Protein AF-A0A021VLU1-F1 (afdb_monomer_lite)

Sequence (575 aa):
RCAARLDDAGRTATRAAVASRVPQPWPDLIDALGPDLAPQGPETLPAPDAAAPVDLPDPGVVDLPGDADETCDLVAALLEELDDPVTVELALAGMVRWRDVRPVAAQAVAARAIARIDAWGAYPSSVGSAFLAVVLQWLDPRLLNHERFRPPPGGLLREGYASRVEEVPHGATTRAVTSGTAGGPSTVVGYHWQLVEPVPLPAVLQQERLREVQRLLGEPRGLLLATPSRADGTLDAATLERRLEDLPTPTVRSSRWIPRRGPRPAPPVPYDAALAVLRLPPADRPAAAERLGVDAPVGLDALRALSDPRSWRRVVGPTGGHGAFGFVPRPAAVWRGPEAAGRLDAPLLGWCDTGTVAPYWDRGALHSDLDRSTGPALSSAGLCLPHEPDLLAVHLQPMLSFWLEKPRASFGGVARTLGATTTPMAAPAAAALVWLAAFKDVTVRSATAETLAAAAQRGTLTGATLGGQLLDVLGPDAGPFAGDRPKLTRVASTLADTVRLGEAADRLVLDALVVLLPVLHELRGGAELLDVAVGCAERRRAAIALPPGLAALAATSSSTRTASAARRLRDAAVR

Radius of gyration: 27.5 Å; chains: 1; bounding box: 73×69×88 Å

Organism: NCBI:txid948458

Foldseek 3Di:
DVLVPDDPVRNVVVVVVCVVPDDPDDPVVVVVVDPPPDPPDPPDDPPPPQDDFDDDDFFDFDDADPALQSLLVLLQVCLVPVQQQLSLLSNLQRLLVHLVPAHPCLVVSLVSLVVSLVVLDQPLLFLSLLSSLLSNCSSPVVCCVPPSNPHDPQADKFKDKAQEPVPADPQWDKDFDWDDDVPGDTDRRTIITIDGDFALALRSLSSVVSVVSSVSSVDPHDGQLQNDRGSLLAHEPVSSVVVLVVQDQDDPPDPPDDDPDGRDRDQHDQSSLLLNLQRYDLVNNQVSCVVNVAPRPQLNVLVVQLLPLVQKDWDWDFAWADDPHDTDTFTATAIDGPAQPAGSVRNSSSLSHLPSQRNCLPGDSVCSNQPRHPSNSLLSSLSSRLANLLSSLSSCVSPLQVQQEPQDGNCLSVLVSLLNHLAADHQSNLLSLLSQLQHNHVSSLLSSLVSLLSCLSSVSYALCRNLVSCCCQQNPPVDTRSHDRRDLLSNLVSLLSSCVVDDSSLNSLLSSLLSVQQGLVVGDNSLSSLQSNLVSCLVVLNARDHHPVLVVLCPDPDPDSSSVSSVSNNCSNVD

Structure (mmCIF, N/CA/C/O backbone):
data_AF-A0A021VLU1-F1
#
_entry.id   AF-A0A021VLU1-F1
#
loop_
_atom_site.group_PDB
_atom_site.id
_atom_site.type_symbol
_atom_site.label_atom_id
_atom_site.label_alt_id
_atom_site.label_comp_id
_atom_site.label_asym_id
_atom_site.label_entity_id
_atom_site.label_seq_id
_atom_site.pdbx_PDB_ins_code
_atom_site.Cartn_x
_atom_site.Cartn_y
_atom_site.Cartn_z
_atom_site.occupancy
_atom_site.B_iso_or_equiv
_atom_site.auth_seq_id
_atom_site.auth_comp_id
_atom_site.auth_asym_id
_atom_site.auth_atom_id
_atom_site.pdbx_PDB_model_num
ATOM 1 N N . ARG A 1 1 ? 3.231 -2.181 48.691 1.00 43.50 1 ARG A N 1
ATOM 2 C CA . ARG A 1 1 ? 2.405 -1.737 49.846 1.00 43.50 1 ARG A CA 1
ATOM 3 C C . ARG A 1 1 ? 3.097 -0.674 50.717 1.00 43.50 1 ARG A C 1
ATOM 5 O O . ARG A 1 1 ? 2.433 0.295 51.040 1.00 43.50 1 ARG A O 1
ATOM 12 N N . CYS A 1 2 ? 4.406 -0.744 51.008 1.00 37.66 2 CYS A N 1
ATOM 13 C CA . CYS A 1 2 ? 5.108 0.339 51.736 1.00 37.66 2 CYS A CA 1
ATOM 14 C C . CYS A 1 2 ? 5.337 1.633 50.915 1.00 37.66 2 CYS A C 1
ATOM 16 O O . CYS A 1 2 ? 5.424 2.713 51.486 1.00 37.66 2 CYS A O 1
ATOM 18 N N . ALA A 1 3 ? 5.364 1.549 49.578 1.00 42.97 3 ALA A N 1
ATOM 19 C CA . ALA A 1 3 ? 5.632 2.687 48.687 1.00 42.97 3 ALA A CA 1
ATOM 20 C C . ALA A 1 3 ? 4.553 3.792 48.683 1.00 42.97 3 ALA A C 1
ATOM 22 O O . ALA A 1 3 ? 4.841 4.918 48.289 1.00 42.97 3 ALA A O 1
ATOM 23 N N . ALA A 1 4 ? 3.333 3.500 49.149 1.00 46.56 4 ALA A N 1
ATOM 24 C CA . ALA A 1 4 ? 2.232 4.469 49.178 1.00 46.56 4 ALA A CA 1
ATOM 25 C C . ALA A 1 4 ? 2.412 5.582 50.232 1.00 46.56 4 ALA A C 1
ATOM 27 O O . ALA A 1 4 ? 1.648 6.540 50.238 1.00 46.56 4 ALA A O 1
ATOM 28 N N . ARG A 1 5 ? 3.409 5.464 51.123 1.00 53.72 5 ARG A N 1
ATOM 29 C CA . ARG A 1 5 ? 3.717 6.446 52.180 1.00 53.72 5 ARG A CA 1
ATOM 30 C C . ARG A 1 5 ? 5.014 7.230 51.948 1.00 53.72 5 ARG A C 1
ATOM 32 O O . ARG A 1 5 ? 5.409 7.996 52.817 1.00 53.72 5 ARG A O 1
ATOM 39 N N . LEU A 1 6 ? 5.686 7.018 50.818 1.00 55.16 6 LEU A N 1
ATOM 40 C CA . LEU A 1 6 ? 6.928 7.714 50.479 1.00 55.16 6 LEU A CA 1
ATOM 41 C C . LEU A 1 6 ? 6.626 8.887 49.549 1.00 55.16 6 LEU A C 1
ATOM 43 O O . LEU A 1 6 ? 5.794 8.752 48.650 1.00 55.16 6 LEU A O 1
ATOM 47 N N . ASP A 1 7 ? 7.312 10.008 49.748 1.00 76.50 7 ASP A N 1
ATOM 48 C CA . ASP A 1 7 ? 7.341 11.118 48.796 1.00 76.50 7 ASP A CA 1
ATOM 49 C C . ASP A 1 7 ? 8.101 10.731 47.511 1.00 76.50 7 ASP A C 1
ATOM 51 O O . ASP A 1 7 ? 8.650 9.631 47.388 1.00 76.50 7 ASP A O 1
ATOM 55 N N . ASP A 1 8 ? 8.105 11.609 46.506 1.00 58.09 8 ASP A N 1
ATOM 56 C CA . ASP A 1 8 ? 8.727 11.301 45.210 1.00 58.09 8 ASP A CA 1
ATOM 57 C C . ASP A 1 8 ? 10.234 11.047 45.304 1.00 58.09 8 ASP A C 1
ATOM 59 O O . ASP A 1 8 ? 10.761 10.184 44.591 1.00 58.09 8 ASP A O 1
ATOM 63 N N . ALA A 1 9 ? 10.919 11.713 46.236 1.00 66.38 9 ALA A N 1
ATOM 64 C CA . ALA A 1 9 ? 12.330 11.474 46.510 1.00 66.38 9 ALA A CA 1
ATOM 65 C C . ALA A 1 9 ? 12.552 10.069 47.101 1.00 66.38 9 ALA A C 1
ATOM 67 O O . ALA A 1 9 ? 13.393 9.311 46.610 1.00 66.38 9 ALA A O 1
ATOM 68 N N . GLY A 1 10 ? 11.741 9.665 48.082 1.00 72.69 10 GLY A N 1
ATOM 69 C CA . GLY A 1 10 ? 11.783 8.341 48.699 1.00 72.69 10 GLY A CA 1
ATOM 70 C C . GLY A 1 10 ? 11.389 7.214 47.743 1.00 72.69 10 GLY A C 1
ATOM 71 O O . GLY A 1 10 ? 12.010 6.146 47.755 1.00 72.69 10 GLY A O 1
ATOM 72 N N . ARG A 1 11 ? 10.411 7.443 46.855 1.00 64.88 11 ARG A N 1
ATOM 73 C CA . ARG A 1 11 ? 10.041 6.494 45.788 1.00 64.88 11 ARG A CA 1
ATOM 74 C C . ARG A 1 11 ? 11.186 6.290 44.798 1.00 64.88 11 ARG A C 1
ATOM 76 O O . ARG A 1 11 ? 11.473 5.150 44.429 1.00 64.88 11 ARG A O 1
ATOM 83 N N . THR A 1 12 ? 11.863 7.369 44.415 1.00 61.41 12 THR A N 1
ATOM 84 C CA . THR A 1 12 ? 12.999 7.334 43.481 1.00 61.41 12 THR A CA 1
ATOM 85 C C . THR A 1 12 ? 14.206 6.625 44.096 1.00 61.41 12 THR A C 1
ATOM 87 O O . THR A 1 12 ? 14.758 5.712 43.479 1.00 61.41 12 THR A O 1
ATOM 90 N N . ALA A 1 13 ? 14.552 6.943 45.346 1.00 69.12 13 ALA A N 1
ATOM 91 C CA . ALA A 1 13 ? 15.634 6.280 46.076 1.00 69.12 13 ALA A CA 1
ATOM 92 C C . ALA A 1 13 ? 15.358 4.782 46.298 1.00 69.12 13 ALA A C 1
ATOM 94 O O . ALA A 1 13 ? 16.249 3.951 46.128 1.00 69.12 13 ALA A O 1
ATOM 95 N N . THR A 1 14 ? 14.108 4.414 46.599 1.00 64.38 14 THR A N 1
ATOM 96 C CA . THR A 1 14 ? 13.712 3.007 46.768 1.00 64.38 14 THR A CA 1
ATOM 97 C C . THR A 1 14 ? 13.792 2.238 45.447 1.00 64.38 14 THR A C 1
ATOM 99 O O . THR A 1 14 ? 14.294 1.118 45.431 1.00 64.38 14 THR A O 1
ATOM 102 N N . ARG A 1 15 ? 13.365 2.832 44.320 1.00 57.38 15 ARG A N 1
ATOM 103 C CA . ARG A 1 15 ? 13.507 2.214 42.986 1.00 57.38 15 ARG A CA 1
ATOM 104 C C . ARG A 1 15 ? 14.972 1.984 42.619 1.00 57.38 15 ARG A C 1
ATOM 106 O O . ARG A 1 15 ? 15.302 0.898 42.156 1.00 57.38 15 ARG A O 1
ATOM 113 N N . ALA A 1 16 ? 15.846 2.954 42.881 1.00 59.12 16 ALA A N 1
ATOM 114 C CA . ALA A 1 16 ? 17.283 2.818 42.641 1.00 59.12 16 ALA A CA 1
ATOM 115 C C . ALA A 1 16 ? 17.933 1.749 43.547 1.00 59.12 16 ALA A C 1
ATOM 117 O O . ALA A 1 16 ? 18.767 0.964 43.095 1.00 59.12 16 ALA A O 1
ATOM 118 N N . ALA A 1 17 ? 17.514 1.660 44.814 1.00 67.00 17 ALA A N 1
ATOM 119 C CA . ALA A 1 17 ? 17.999 0.649 45.755 1.00 67.00 17 ALA A CA 1
ATOM 120 C C . ALA A 1 17 ? 17.527 -0.776 45.409 1.00 67.00 17 ALA A C 1
ATOM 122 O O . ALA A 1 17 ? 18.262 -1.737 45.618 1.00 67.00 17 ALA A O 1
ATOM 123 N N . VAL A 1 18 ? 16.318 -0.923 44.859 1.00 57.75 18 VAL A N 1
ATOM 124 C CA . VAL A 1 18 ? 15.809 -2.212 44.364 1.00 57.75 18 VAL A CA 1
ATOM 125 C C . VAL A 1 18 ? 16.511 -2.597 43.061 1.00 57.75 18 VAL A C 1
ATOM 127 O O . VAL A 1 18 ? 17.014 -3.710 42.954 1.00 57.75 18 VAL A O 1
ATOM 130 N N . ALA A 1 19 ? 16.643 -1.670 42.110 1.00 54.66 19 ALA A N 1
ATOM 131 C CA . ALA A 1 19 ? 17.317 -1.920 40.833 1.00 54.66 19 ALA A CA 1
ATOM 132 C C . ALA A 1 19 ? 18.804 -2.290 40.990 1.00 54.66 19 ALA A C 1
ATOM 134 O O . ALA A 1 19 ? 19.336 -3.042 40.185 1.00 54.66 19 ALA A O 1
ATOM 135 N N . SER A 1 20 ? 19.471 -1.796 42.039 1.00 53.59 20 SER A N 1
ATOM 136 C CA . SER A 1 20 ? 20.881 -2.110 42.332 1.00 53.59 20 SER A CA 1
ATOM 137 C C . SER A 1 20 ? 21.093 -3.409 43.115 1.00 53.59 20 SER A C 1
ATOM 139 O O . SER A 1 20 ? 22.227 -3.873 43.219 1.00 53.59 20 SER A O 1
ATOM 141 N N . ARG A 1 21 ? 20.031 -4.003 43.675 1.00 55.03 21 ARG A N 1
ATOM 142 C CA . ARG A 1 21 ? 20.107 -5.242 44.472 1.00 55.03 21 ARG A CA 1
ATOM 143 C C . ARG A 1 21 ? 19.416 -6.437 43.828 1.00 55.03 21 ARG A C 1
ATOM 145 O O . ARG A 1 21 ? 19.577 -7.548 44.324 1.00 55.03 21 ARG A O 1
ATOM 152 N N . VAL A 1 22 ? 18.665 -6.224 42.751 1.00 44.88 22 VAL A N 1
ATOM 153 C CA . VAL A 1 22 ? 17.991 -7.289 42.006 1.00 44.88 22 VAL A CA 1
ATOM 154 C C . VAL A 1 22 ? 18.743 -7.524 40.691 1.00 44.88 22 VAL A C 1
ATOM 156 O O . VAL A 1 22 ? 18.733 -6.643 39.831 1.00 44.88 22 VAL A O 1
ATOM 159 N N . PRO A 1 23 ? 19.398 -8.682 40.505 1.00 42.19 23 PRO A N 1
ATOM 160 C CA . PRO A 1 23 ? 20.003 -9.044 39.227 1.00 42.19 23 PRO A CA 1
ATOM 161 C C . PRO A 1 23 ? 18.909 -9.289 38.173 1.00 42.19 23 PRO A C 1
ATOM 163 O O . PRO A 1 23 ? 17.934 -9.986 38.445 1.00 42.19 23 PRO A O 1
ATOM 166 N N . GLN A 1 24 ? 19.060 -8.735 36.970 1.00 49.81 24 GLN A N 1
ATOM 167 C CA . GLN A 1 24 ? 18.215 -9.068 35.814 1.00 49.81 24 GLN A CA 1
ATOM 168 C C . GLN A 1 24 ? 18.697 -10.360 35.122 1.00 49.81 24 GLN A C 1
ATOM 170 O O . GLN A 1 24 ? 19.911 -10.514 34.979 1.00 49.81 24 GLN A O 1
ATOM 175 N N . PRO A 1 25 ? 17.799 -11.199 34.558 1.00 55.22 25 PRO A N 1
ATOM 176 C CA . PRO A 1 25 ? 16.393 -11.432 34.903 1.00 55.22 25 PRO A CA 1
ATOM 177 C C . PRO A 1 25 ? 16.210 -12.764 35.664 1.00 55.22 25 PRO A C 1
ATOM 179 O O . PRO A 1 25 ? 17.086 -13.623 35.650 1.00 55.22 25 PRO A O 1
ATOM 182 N N . TRP A 1 26 ? 15.068 -12.921 36.343 1.00 62.47 26 TRP A N 1
ATOM 183 C CA . TRP A 1 26 ? 14.687 -14.108 37.126 1.00 62.47 26 TRP A CA 1
ATOM 184 C C . TRP A 1 26 ? 13.585 -14.911 36.411 1.00 62.47 26 TRP A C 1
ATOM 186 O O . TRP A 1 26 ? 12.412 -14.548 36.529 1.00 62.47 26 TRP A O 1
ATOM 196 N N . PRO A 1 27 ? 13.938 -15.996 35.701 1.00 53.22 27 PRO A N 1
ATOM 197 C CA . PRO A 1 27 ? 12.982 -16.922 35.087 1.00 53.22 27 PRO A CA 1
ATOM 198 C C . PRO A 1 27 ? 12.052 -17.567 36.125 1.00 53.22 27 PRO A C 1
ATOM 200 O O . PRO A 1 27 ? 10.848 -17.667 35.917 1.00 53.22 27 PRO A O 1
ATOM 203 N N . ASP A 1 28 ? 12.591 -17.877 37.302 1.00 47.50 28 ASP A N 1
ATOM 204 C CA . ASP A 1 28 ? 11.901 -18.667 38.325 1.00 47.50 28 ASP A CA 1
ATOM 205 C C . ASP A 1 28 ? 10.699 -17.942 38.957 1.00 47.50 28 ASP A C 1
ATOM 207 O O . ASP A 1 28 ? 9.771 -18.578 39.451 1.00 47.50 28 ASP A O 1
ATOM 211 N N . LEU A 1 29 ? 10.678 -16.601 38.935 1.00 43.66 29 LEU A N 1
ATOM 212 C CA . LEU A 1 29 ? 9.533 -15.822 39.422 1.00 43.66 29 LEU A CA 1
ATOM 213 C C . LEU A 1 29 ? 8.372 -15.833 38.413 1.00 43.66 29 LEU A C 1
ATOM 215 O O . LEU A 1 29 ? 7.214 -15.782 38.817 1.00 43.66 29 LEU A O 1
ATOM 219 N N . ILE A 1 30 ? 8.678 -15.906 37.115 1.00 47.91 30 ILE A N 1
ATOM 220 C CA . ILE A 1 30 ? 7.678 -16.037 36.047 1.00 47.91 30 ILE A CA 1
ATOM 221 C C . ILE A 1 30 ? 7.051 -17.437 36.110 1.00 47.91 30 ILE A C 1
ATOM 223 O O . ILE A 1 30 ? 5.830 -17.555 36.040 1.00 47.91 30 ILE A O 1
ATOM 227 N N . ASP A 1 31 ? 7.862 -18.466 36.367 1.00 51.19 31 ASP A N 1
ATOM 228 C CA . ASP A 1 31 ? 7.380 -19.839 36.554 1.00 51.19 31 ASP A CA 1
ATOM 229 C C . ASP A 1 31 ? 6.573 -20.013 37.855 1.00 51.19 31 ASP A C 1
ATOM 231 O O . ASP A 1 31 ? 5.573 -20.730 37.875 1.00 51.19 31 ASP A O 1
ATOM 235 N N . ALA A 1 32 ? 6.951 -19.326 38.941 1.00 42.78 32 ALA A N 1
ATOM 236 C CA . ALA A 1 32 ? 6.265 -19.430 40.232 1.00 42.78 32 ALA A CA 1
ATOM 237 C C . ALA A 1 32 ? 4.929 -18.666 40.308 1.00 42.78 32 ALA A C 1
ATOM 239 O O . ALA A 1 32 ? 4.084 -19.005 41.138 1.00 42.78 32 ALA A O 1
ATOM 240 N N . LEU A 1 33 ? 4.737 -17.623 39.493 1.00 43.84 33 LEU A N 1
ATOM 241 C CA . LEU A 1 33 ? 3.519 -16.802 39.514 1.00 43.84 33 LEU A CA 1
ATOM 242 C C . LEU A 1 33 ? 2.404 -17.329 38.600 1.00 43.84 33 LEU A C 1
ATOM 244 O O . LEU A 1 33 ? 1.260 -16.906 38.764 1.00 43.84 33 LEU A O 1
ATOM 248 N N . GLY A 1 34 ? 2.712 -18.276 37.708 1.00 42.12 34 GLY A N 1
ATOM 249 C CA . GLY A 1 34 ? 1.746 -18.906 36.809 1.00 42.12 34 GLY A CA 1
ATOM 250 C C . GLY A 1 34 ? 1.108 -17.939 35.791 1.00 42.12 34 GLY A C 1
ATOM 251 O O . GLY A 1 34 ? 1.222 -16.718 35.906 1.00 42.12 34 GLY A O 1
ATOM 252 N N . PRO A 1 35 ? 0.409 -18.461 34.769 1.00 42.91 35 PRO A N 1
ATOM 253 C CA . PRO A 1 35 ? -0.200 -17.652 33.704 1.00 42.91 35 PRO A CA 1
ATOM 254 C C . PRO A 1 35 ? -1.355 -16.738 34.170 1.00 42.91 35 PRO A C 1
ATOM 256 O O . PRO A 1 35 ? -1.805 -15.885 33.408 1.00 42.91 35 PRO A O 1
ATOM 259 N N . ASP A 1 36 ? -1.809 -16.863 35.420 1.00 36.88 36 ASP A N 1
ATOM 260 C CA . ASP A 1 36 ? -3.049 -16.254 35.922 1.00 36.88 36 ASP A CA 1
ATOM 261 C C . ASP A 1 36 ? -2.909 -14.805 36.435 1.00 36.88 36 ASP A C 1
ATOM 263 O O . ASP A 1 36 ? -3.894 -14.204 36.868 1.00 36.88 36 ASP A O 1
ATOM 267 N N . LEU A 1 37 ? -1.707 -14.214 36.386 1.00 36.38 37 LEU A N 1
ATOM 268 C CA . LEU A 1 37 ? -1.450 -12.827 36.817 1.00 36.38 37 LEU A CA 1
ATOM 269 C C . LEU A 1 37 ? -1.127 -11.848 35.680 1.00 36.38 37 LEU A C 1
ATOM 271 O O . LEU A 1 37 ? -0.752 -10.701 35.949 1.00 36.38 37 LEU A O 1
ATOM 275 N N . ALA A 1 38 ? -1.336 -12.235 34.417 1.00 37.50 38 ALA A N 1
ATOM 276 C CA . ALA A 1 38 ? -1.550 -11.224 33.385 1.00 37.50 38 ALA A CA 1
ATOM 277 C C . ALA A 1 38 ? -2.711 -10.318 33.847 1.00 37.50 38 ALA A C 1
ATOM 279 O O . ALA A 1 38 ? -3.690 -10.845 34.384 1.00 37.50 38 ALA A O 1
ATOM 280 N N . PRO A 1 39 ? -2.624 -8.977 33.714 1.00 31.61 39 PRO A N 1
ATOM 281 C CA . PRO A 1 39 ? -3.756 -8.115 34.027 1.00 31.61 39 PRO A CA 1
ATOM 282 C C . PRO A 1 39 ? -4.960 -8.678 33.286 1.00 31.61 39 PRO A C 1
ATOM 284 O O . PRO A 1 39 ? -4.921 -8.781 32.060 1.00 31.61 39 PRO A O 1
ATOM 287 N N . GLN A 1 40 ? -5.981 -9.114 34.028 1.00 31.86 40 GLN A N 1
ATOM 288 C CA . GLN A 1 40 ? -7.218 -9.544 33.405 1.00 31.86 40 GLN A CA 1
ATOM 289 C C . GLN A 1 40 ? -7.716 -8.334 32.626 1.00 31.86 40 GLN A C 1
ATOM 291 O O . GLN A 1 40 ? -8.096 -7.314 33.208 1.00 31.86 40 GLN A O 1
ATOM 296 N N . GLY A 1 41 ? -7.590 -8.416 31.300 1.00 35.44 41 GLY A N 1
ATOM 297 C CA . GLY A 1 41 ? -8.196 -7.454 30.402 1.00 35.44 41 GLY A CA 1
ATOM 298 C C . GLY A 1 41 ? -9.686 -7.354 30.728 1.00 35.44 41 GLY A C 1
ATOM 299 O O . GLY A 1 41 ? -10.228 -8.254 31.378 1.00 35.44 41 GLY A O 1
ATOM 300 N N . PRO A 1 42 ? -10.356 -6.264 30.320 1.00 32.41 42 PRO A N 1
ATOM 301 C CA . PRO A 1 42 ? -11.799 -6.158 30.491 1.00 32.41 42 PRO A CA 1
ATOM 302 C C . PRO A 1 42 ? -12.450 -7.468 30.042 1.00 32.41 42 PRO A C 1
ATOM 304 O O . PRO A 1 42 ? -12.105 -7.987 28.977 1.00 32.41 42 PRO A O 1
ATOM 307 N N . GLU A 1 43 ? -13.305 -8.008 30.914 1.00 28.88 43 GLU A N 1
ATOM 308 C CA . GLU A 1 43 ? -14.061 -9.243 30.720 1.00 28.88 43 GLU A CA 1
ATOM 309 C C . GLU A 1 43 ? -14.527 -9.297 29.265 1.00 28.88 43 GLU A C 1
ATOM 311 O O . GLU A 1 43 ? -15.269 -8.429 28.795 1.00 28.88 43 GLU A O 1
ATOM 316 N N . THR A 1 44 ? -13.940 -10.223 28.507 1.00 34.69 44 THR A N 1
ATOM 317 C CA . THR A 1 44 ? -14.093 -10.264 27.059 1.00 34.69 44 THR A CA 1
ATOM 318 C C . THR A 1 44 ? -15.536 -10.654 26.807 1.00 34.69 44 THR A C 1
ATOM 320 O O . THR A 1 44 ? -15.924 -11.794 27.063 1.00 34.69 44 THR A O 1
ATOM 323 N N . LEU A 1 45 ? -16.353 -9.699 26.353 1.00 34.94 45 LEU A N 1
ATOM 324 C CA . LEU A 1 45 ? -17.662 -10.021 25.797 1.00 34.94 45 LEU A CA 1
ATOM 325 C C . LEU A 1 45 ? -17.454 -11.167 24.795 1.00 34.94 45 LEU A C 1
ATOM 327 O O . LEU A 1 45 ? -16.478 -11.111 24.036 1.00 34.94 45 LEU A O 1
ATOM 331 N N . PRO A 1 46 ? -18.304 -12.212 24.807 1.00 33.81 46 PRO A N 1
ATOM 332 C CA . PRO A 1 46 ? -18.191 -13.299 23.845 1.00 33.81 46 PRO A CA 1
ATOM 333 C C . PRO A 1 46 ? -18.095 -12.676 22.459 1.00 33.81 46 PRO A C 1
ATOM 335 O O . PRO A 1 46 ? -18.943 -11.849 22.119 1.00 33.81 46 PRO A O 1
ATOM 338 N N . ALA A 1 47 ? -17.024 -13.006 21.725 1.00 38.34 47 ALA A N 1
ATOM 339 C CA . ALA A 1 47 ? -16.775 -12.472 20.395 1.00 38.34 47 ALA A CA 1
ATOM 340 C C . ALA A 1 47 ? -18.056 -12.686 19.583 1.00 38.34 47 ALA A C 1
ATOM 342 O O . ALA A 1 47 ? -18.424 -13.837 19.341 1.00 38.34 47 ALA A O 1
ATOM 343 N N . PRO A 1 48 ? -18.804 -11.620 19.261 1.00 41.56 48 PRO A N 1
ATOM 344 C CA . PRO A 1 48 ? -20.083 -11.806 18.615 1.00 41.56 48 PRO A CA 1
ATOM 345 C C . PRO A 1 48 ? -19.792 -12.365 17.225 1.00 41.56 48 PRO A C 1
ATOM 347 O O . PRO A 1 48 ? -18.843 -11.899 16.586 1.00 41.56 48 PRO A O 1
ATOM 350 N N . ASP A 1 49 ? -20.579 -13.352 16.781 1.00 40.88 49 ASP A N 1
ATOM 351 C CA . ASP A 1 49 ? -20.397 -14.036 15.497 1.00 40.88 49 ASP A CA 1
ATOM 352 C C . ASP A 1 49 ? -20.023 -13.016 14.421 1.00 40.88 49 ASP A C 1
ATOM 354 O O . ASP A 1 49 ? -20.732 -12.012 14.226 1.00 40.88 49 ASP A O 1
ATOM 358 N N . ALA A 1 50 ? -18.850 -13.208 13.809 1.00 48.78 50 ALA A N 1
ATOM 359 C CA . ALA A 1 50 ? -18.419 -12.385 12.693 1.00 48.78 50 ALA A CA 1
ATOM 360 C C . ALA A 1 50 ? -19.555 -12.421 11.672 1.00 48.78 50 ALA A C 1
ATOM 362 O O . ALA A 1 50 ? -20.005 -13.503 11.290 1.00 48.78 50 ALA A O 1
ATOM 363 N N . ALA A 1 51 ? -20.084 -11.251 11.304 1.00 50.94 51 ALA A N 1
ATOM 364 C CA . ALA A 1 51 ? -21.074 -11.193 10.241 1.00 50.94 51 ALA A CA 1
ATOM 365 C C . ALA A 1 51 ? -20.489 -11.941 9.038 1.00 50.94 51 ALA A C 1
ATOM 367 O O . ALA A 1 51 ? -19.314 -11.744 8.717 1.00 50.94 51 ALA A O 1
ATOM 368 N N . ALA A 1 52 ? -21.273 -12.842 8.440 1.00 53.78 52 ALA A N 1
ATOM 369 C CA . ALA A 1 52 ? -20.824 -13.569 7.262 1.00 53.78 52 ALA A CA 1
ATOM 370 C C . ALA A 1 52 ? -20.316 -12.546 6.227 1.00 53.78 52 ALA A C 1
ATOM 372 O O . ALA A 1 52 ? -20.993 -11.528 6.037 1.00 53.78 52 ALA A O 1
ATOM 373 N N . PRO A 1 53 ? -19.137 -12.767 5.614 1.00 59.56 53 PRO A N 1
ATOM 374 C CA . PRO A 1 53 ? -18.580 -11.841 4.640 1.00 59.56 53 PRO A CA 1
ATOM 375 C C . PRO A 1 53 ? -19.623 -11.517 3.575 1.00 59.56 53 PRO A C 1
ATOM 377 O O . PRO A 1 53 ? -20.289 -12.414 3.056 1.00 59.56 53 PRO A O 1
ATOM 380 N N . VAL A 1 54 ? -19.796 -10.234 3.281 1.00 63.53 54 VAL A N 1
ATOM 381 C CA . VAL A 1 54 ? -20.639 -9.814 2.164 1.00 63.53 54 VAL A CA 1
ATOM 382 C C . VAL A 1 54 ? -19.840 -1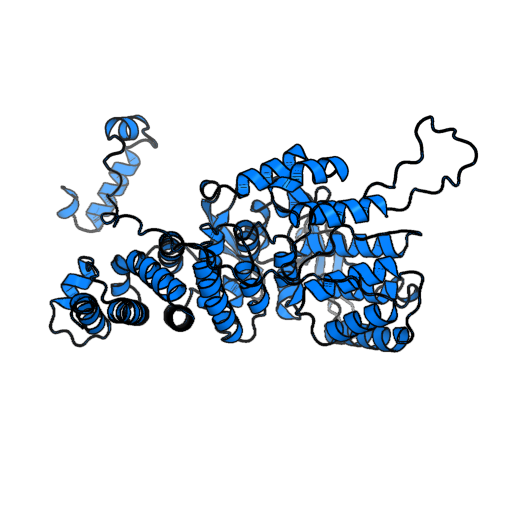0.032 0.885 1.00 63.53 54 VAL A C 1
ATOM 384 O O . VAL A 1 54 ? -18.711 -9.547 0.786 1.00 63.53 54 VAL A O 1
ATOM 387 N N . ASP A 1 55 ? -20.429 -10.724 -0.092 1.00 63.56 55 ASP A N 1
ATOM 388 C CA . ASP A 1 55 ? -19.864 -10.846 -1.438 1.00 63.56 55 ASP A CA 1
ATOM 389 C C . ASP A 1 55 ? -19.808 -9.456 -2.083 1.00 63.56 55 ASP A C 1
ATOM 391 O O . ASP A 1 55 ? -20.803 -8.919 -2.578 1.00 63.56 55 ASP A O 1
ATOM 395 N N . LEU A 1 56 ? -18.632 -8.839 -2.023 1.00 71.00 56 LEU A N 1
ATOM 396 C CA . LEU A 1 56 ? -18.339 -7.619 -2.758 1.00 71.00 56 LEU A CA 1
ATOM 397 C C . LEU A 1 56 ? -18.080 -7.949 -4.230 1.00 71.00 56 LEU A C 1
ATOM 399 O O . LEU A 1 56 ? -17.680 -9.074 -4.537 1.00 71.00 56 LEU A O 1
ATOM 403 N N . PRO A 1 57 ? -18.309 -6.989 -5.147 1.00 75.62 57 PRO A N 1
ATOM 404 C CA . PRO A 1 57 ? -18.055 -7.224 -6.557 1.00 75.62 57 PRO A CA 1
ATOM 405 C C . PRO A 1 57 ? -16.617 -7.700 -6.767 1.00 75.62 57 PRO A C 1
ATOM 407 O O . PRO A 1 57 ? -15.678 -7.102 -6.235 1.00 75.62 57 PRO A O 1
ATOM 410 N N . ASP A 1 58 ? -16.478 -8.774 -7.543 1.00 81.75 58 ASP A N 1
ATOM 411 C CA . ASP A 1 58 ? -15.192 -9.326 -7.964 1.00 81.75 58 ASP A CA 1
ATOM 412 C C . ASP A 1 58 ? -14.367 -8.213 -8.635 1.00 81.75 58 ASP A C 1
ATOM 414 O O . ASP A 1 58 ? -14.921 -7.483 -9.473 1.00 81.75 58 ASP A O 1
ATOM 418 N N . PRO A 1 59 ? -13.082 -8.018 -8.277 1.00 82.88 59 PRO A N 1
ATOM 419 C CA . PRO A 1 59 ? -12.215 -7.111 -9.013 1.00 82.88 59 PRO A CA 1
ATOM 420 C C . PRO A 1 59 ? -12.286 -7.448 -10.504 1.00 82.88 59 PRO A C 1
ATOM 422 O O . PRO A 1 59 ? -12.036 -8.581 -10.928 1.00 82.88 59 PRO A O 1
ATOM 425 N N . GLY A 1 60 ? -12.678 -6.451 -11.299 1.00 89.44 60 GLY A N 1
ATOM 426 C CA . GLY A 1 60 ? -12.872 -6.615 -12.734 1.00 89.44 60 GLY A CA 1
ATOM 427 C C . GLY A 1 60 ? -11.643 -7.237 -13.397 1.00 89.44 60 GLY A C 1
ATOM 428 O O . GLY A 1 60 ? -10.505 -6.966 -13.000 1.00 89.44 60 GLY A O 1
ATOM 429 N N . VAL A 1 61 ? -11.884 -8.088 -14.394 1.00 94.19 61 VAL A N 1
ATOM 430 C CA . VAL A 1 61 ? -10.818 -8.639 -15.236 1.00 94.19 61 VAL A CA 1
ATOM 431 C C . VAL A 1 61 ? -10.153 -7.497 -15.993 1.00 94.19 61 VAL A C 1
ATOM 433 O O . VAL A 1 61 ? -10.826 -6.575 -16.455 1.00 94.19 61 VAL A O 1
ATOM 436 N N . VAL A 1 62 ? -8.830 -7.561 -16.094 1.00 94.25 62 VAL A N 1
ATOM 437 C CA . VAL A 1 62 ? -8.032 -6.570 -16.806 1.00 94.25 62 VAL A CA 1
ATOM 438 C C . VAL A 1 62 ? -7.475 -7.195 -18.075 1.00 94.25 62 VAL A C 1
ATOM 440 O O . VAL A 1 62 ? -6.732 -8.178 -18.024 1.00 94.25 62 VAL A O 1
ATOM 443 N N . ASP A 1 63 ? -7.815 -6.590 -19.209 1.00 93.69 63 ASP A N 1
ATOM 444 C CA . ASP A 1 63 ? -7.316 -6.993 -20.515 1.00 93.69 63 ASP A CA 1
ATOM 445 C C . ASP A 1 63 ? -6.008 -6.271 -20.857 1.00 93.69 63 ASP A C 1
ATOM 447 O O . ASP A 1 63 ? -5.787 -5.110 -20.511 1.00 93.69 63 ASP A O 1
ATOM 451 N N . LEU A 1 64 ? -5.110 -6.982 -21.541 1.00 94.12 64 LEU A N 1
ATOM 452 C CA . LEU A 1 64 ? -3.890 -6.387 -22.084 1.00 94.12 64 LEU A CA 1
ATOM 453 C C . LEU A 1 64 ? -4.233 -5.491 -23.280 1.00 94.12 64 LEU A C 1
ATOM 455 O O . LEU A 1 64 ? -5.107 -5.875 -24.061 1.00 94.12 64 LEU A O 1
ATOM 459 N N . PRO A 1 65 ? -3.477 -4.400 -23.513 1.00 95.50 65 PRO A N 1
ATOM 460 C CA . PRO A 1 65 ? -3.689 -3.567 -24.688 1.00 95.50 65 PRO A CA 1
ATOM 461 C C . PRO A 1 65 ? -3.555 -4.398 -25.972 1.00 95.50 65 PRO A C 1
ATOM 463 O O . PRO A 1 65 ? -2.617 -5.200 -26.144 1.00 95.50 65 PRO A O 1
ATOM 466 N N . GLY A 1 66 ? -4.527 -4.212 -26.859 1.00 96.25 66 GLY A N 1
ATOM 467 C CA . GLY A 1 66 ? -4.707 -4.924 -28.114 1.00 96.25 66 GLY A CA 1
ATOM 468 C C . GLY A 1 66 ? -3.688 -4.542 -29.180 1.00 96.25 66 GLY A C 1
ATOM 469 O O . GLY A 1 66 ? -3.355 -5.391 -30.007 1.00 96.25 66 GLY A O 1
ATOM 470 N N . ASP A 1 67 ? -3.145 -3.322 -29.130 1.00 96.62 67 ASP A N 1
ATOM 471 C CA . ASP A 1 67 ? -2.116 -2.844 -30.055 1.00 96.62 67 ASP A CA 1
ATOM 472 C C . ASP A 1 67 ? -1.201 -1.743 -29.464 1.00 96.62 67 ASP A C 1
ATOM 474 O O . ASP A 1 67 ? -1.239 -1.404 -28.272 1.00 96.62 67 ASP A O 1
ATOM 478 N N . ALA A 1 68 ? -0.293 -1.240 -30.307 1.00 96.81 68 ALA A N 1
ATOM 479 C CA . ALA A 1 68 ? 0.678 -0.215 -29.944 1.00 96.81 68 ALA A CA 1
ATOM 480 C C . ALA A 1 68 ? 0.045 1.170 -29.738 1.00 96.81 68 ALA A C 1
ATOM 482 O O . ALA A 1 68 ? 0.567 1.942 -28.935 1.00 96.81 68 ALA A O 1
ATOM 483 N N . ASP A 1 69 ? -1.039 1.494 -30.448 1.00 97.06 69 ASP A N 1
ATOM 484 C CA . ASP A 1 69 ? -1.704 2.795 -30.351 1.00 97.06 69 ASP A CA 1
ATOM 485 C C . ASP A 1 69 ? -2.520 2.874 -29.056 1.00 97.06 69 ASP A C 1
ATOM 487 O O . ASP A 1 69 ? -2.364 3.838 -28.314 1.00 97.06 69 ASP A O 1
ATOM 491 N N . GLU A 1 70 ? -3.238 1.808 -28.689 1.00 97.12 70 GLU A N 1
ATOM 492 C CA . GLU A 1 70 ? -3.892 1.694 -27.379 1.00 97.12 70 GLU A CA 1
ATOM 493 C C . GLU A 1 70 ? -2.870 1.796 -26.235 1.00 97.12 70 GLU A C 1
ATOM 495 O O . GLU A 1 70 ? -3.070 2.524 -25.264 1.00 97.12 70 GLU A O 1
ATOM 500 N N . THR A 1 71 ? -1.712 1.137 -26.370 1.00 97.31 71 THR A N 1
ATOM 501 C CA . THR A 1 71 ? -0.606 1.293 -25.406 1.00 97.31 71 THR A CA 1
ATOM 502 C C . THR A 1 71 ? -0.139 2.754 -25.326 1.00 97.31 71 THR A C 1
ATOM 504 O O . THR A 1 71 ? 0.173 3.254 -24.244 1.00 97.31 71 THR A O 1
ATOM 507 N N . CYS A 1 72 ? -0.083 3.451 -26.463 1.00 96.44 72 CYS A N 1
ATOM 508 C CA . CYS A 1 72 ? 0.304 4.858 -26.536 1.00 96.44 72 CYS A CA 1
ATOM 509 C C . CYS A 1 72 ? -0.722 5.766 -25.841 1.00 96.44 72 CYS A C 1
ATOM 511 O O . CYS A 1 72 ? -0.319 6.696 -25.142 1.00 96.44 72 CYS A O 1
ATOM 513 N N . ASP A 1 73 ? -2.014 5.459 -25.965 1.00 95.75 73 ASP A N 1
ATOM 514 C CA . ASP A 1 73 ? -3.103 6.168 -25.290 1.00 95.75 73 ASP A CA 1
ATOM 515 C C . ASP A 1 73 ? -3.041 5.984 -23.767 1.00 95.75 73 ASP A C 1
ATOM 517 O O . ASP A 1 73 ? -3.144 6.969 -23.031 1.00 95.75 73 ASP A O 1
ATOM 521 N N . LEU A 1 74 ? -2.769 4.763 -23.282 1.00 95.31 74 LEU A N 1
ATOM 522 C CA . LEU A 1 74 ? -2.535 4.510 -21.852 1.00 95.31 74 LEU A CA 1
ATOM 523 C C . LEU A 1 74 ? -1.350 5.335 -21.333 1.00 95.31 74 LEU A C 1
ATOM 525 O O . LEU A 1 74 ? -1.448 5.990 -20.297 1.00 95.31 74 LEU A O 1
ATOM 529 N N . VAL A 1 75 ? -0.232 5.356 -22.069 1.00 94.44 75 VAL A N 1
ATOM 530 C CA . VAL A 1 75 ? 0.931 6.184 -21.713 1.00 94.44 75 VAL A CA 1
ATOM 531 C C . VAL A 1 75 ? 0.562 7.667 -21.706 1.00 94.44 75 VAL A C 1
ATOM 533 O O . VAL A 1 75 ? 0.939 8.376 -20.777 1.00 94.44 75 VAL A O 1
ATOM 536 N N . ALA A 1 76 ? -0.174 8.150 -22.708 1.00 92.94 76 ALA A N 1
ATOM 537 C CA . ALA A 1 76 ? -0.591 9.544 -22.781 1.00 92.94 76 ALA A CA 1
ATOM 538 C C . ALA A 1 76 ? -1.478 9.942 -21.592 1.00 92.94 76 ALA A C 1
ATOM 540 O O . ALA A 1 76 ? -1.261 11.012 -21.029 1.00 92.94 76 ALA A O 1
ATOM 541 N N . ALA A 1 77 ? -2.411 9.079 -21.177 1.00 91.06 77 ALA A N 1
ATOM 542 C CA . ALA A 1 77 ? -3.227 9.289 -19.982 1.00 91.06 77 ALA A CA 1
ATOM 543 C C . ALA A 1 77 ? -2.361 9.359 -18.714 1.00 91.06 77 ALA A C 1
ATOM 545 O O . ALA A 1 77 ? -2.488 10.301 -17.931 1.00 91.06 77 ALA A O 1
ATOM 546 N N . LEU A 1 78 ? -1.405 8.434 -18.568 1.00 87.56 78 LEU A N 1
ATOM 547 C CA . LEU A 1 78 ? -0.475 8.425 -17.437 1.00 87.56 78 LEU A CA 1
ATOM 548 C C . LEU A 1 78 ? 0.393 9.688 -17.376 1.00 87.56 78 LEU A C 1
ATOM 550 O O . LEU A 1 78 ? 0.708 10.157 -16.289 1.00 87.56 78 LEU A O 1
ATOM 554 N N . LEU A 1 79 ? 0.787 10.276 -18.511 1.00 85.69 79 LEU A N 1
ATOM 555 C CA . LEU A 1 79 ? 1.569 11.521 -18.509 1.00 85.69 79 LEU A CA 1
ATOM 556 C C . LEU A 1 79 ? 0.817 12.699 -17.867 1.00 85.69 79 LEU A C 1
ATOM 558 O O . LEU A 1 79 ? 1.463 13.567 -17.264 1.00 85.69 79 LEU A O 1
ATOM 562 N N . GLU A 1 80 ? -0.513 12.710 -17.976 1.00 83.88 80 GLU A N 1
ATOM 563 C CA . GLU A 1 80 ? -1.381 13.703 -17.340 1.00 83.88 80 GLU A CA 1
ATOM 564 C C . GLU A 1 80 ? -1.605 13.360 -15.860 1.00 83.88 80 GLU A C 1
ATOM 566 O O . GLU A 1 80 ? -1.378 14.204 -14.986 1.00 83.88 80 GLU A O 1
ATOM 571 N N . GLU A 1 81 ? -1.963 12.104 -15.572 1.00 77.00 81 GLU A N 1
ATOM 572 C CA . GLU A 1 81 ? -2.268 11.626 -14.225 1.00 77.00 81 GLU A CA 1
ATOM 573 C C . GLU A 1 81 ? -1.668 10.235 -13.963 1.00 77.00 81 GLU A C 1
ATOM 575 O O . GLU A 1 81 ? -2.105 9.208 -14.470 1.00 77.00 81 GLU A O 1
ATOM 580 N N . LEU A 1 82 ? -0.622 10.212 -13.139 1.00 70.50 82 LEU A N 1
ATOM 581 C CA . LEU A 1 82 ? 0.133 9.015 -12.766 1.00 70.50 82 LEU A CA 1
ATOM 582 C C . LEU A 1 82 ? -0.478 8.338 -11.515 1.00 70.50 82 LEU A C 1
ATOM 584 O O . LEU A 1 82 ? 0.242 7.988 -10.585 1.00 70.50 82 LEU A O 1
ATOM 588 N N . ASP A 1 83 ? -1.797 8.220 -11.400 1.00 69.88 83 ASP A N 1
ATOM 589 C CA . ASP A 1 83 ? -2.449 7.778 -10.154 1.00 69.88 83 ASP A CA 1
ATOM 590 C C . ASP A 1 83 ? -3.076 6.375 -10.218 1.00 69.88 83 ASP A C 1
ATOM 592 O O . ASP A 1 83 ? -3.494 5.858 -9.175 1.00 69.88 83 ASP A O 1
ATOM 596 N N . ASP A 1 84 ? -3.058 5.744 -11.397 1.00 81.62 84 ASP A N 1
ATOM 597 C CA . ASP A 1 84 ? -3.538 4.382 -11.625 1.00 81.62 84 ASP A CA 1
ATOM 598 C C . ASP A 1 84 ? -2.387 3.385 -11.882 1.00 81.62 84 ASP A C 1
ATOM 600 O O . ASP A 1 84 ? -1.907 3.215 -13.010 1.00 81.62 84 ASP A O 1
ATOM 604 N N . PRO A 1 85 ? -1.946 2.670 -10.834 1.00 83.75 85 PRO A N 1
ATOM 605 C CA . PRO A 1 85 ? -0.957 1.610 -10.938 1.00 83.75 85 PRO A CA 1
ATOM 606 C C . PRO A 1 85 ? -1.293 0.483 -11.911 1.00 83.75 85 PRO A C 1
ATOM 608 O O . PRO A 1 85 ? -0.368 -0.103 -12.470 1.00 83.75 85 PRO A O 1
ATOM 611 N N . VAL A 1 86 ? -2.573 0.139 -12.103 1.00 89.94 86 VAL A N 1
ATOM 612 C CA . VAL A 1 86 ? -2.942 -0.956 -13.014 1.00 89.94 86 VAL A CA 1
ATOM 613 C C . VAL A 1 86 ? -2.665 -0.503 -14.436 1.00 89.94 86 VAL A C 1
ATOM 615 O O . VAL A 1 86 ? -1.996 -1.211 -15.185 1.00 89.94 86 VAL A O 1
ATOM 618 N N . THR A 1 87 ? -3.061 0.724 -14.773 1.00 91.38 87 THR A N 1
ATOM 619 C CA . THR A 1 87 ? -2.739 1.338 -16.064 1.00 91.38 87 THR A CA 1
ATOM 620 C C . THR A 1 87 ? -1.225 1.425 -16.300 1.00 91.38 87 THR A C 1
ATOM 622 O O . THR A 1 87 ? -0.773 1.143 -17.410 1.00 91.38 87 THR A O 1
ATOM 625 N N . VAL A 1 88 ? -0.406 1.705 -15.272 1.00 90.56 88 VAL A N 1
ATOM 626 C CA . VAL A 1 88 ? 1.071 1.629 -15.384 1.00 90.56 88 VAL A CA 1
ATOM 627 C C . VAL A 1 88 ? 1.531 0.224 -15.787 1.00 90.56 88 VAL A C 1
ATOM 629 O O . VAL A 1 88 ? 2.354 0.080 -16.692 1.00 90.56 88 VAL A O 1
ATOM 632 N N . GLU A 1 89 ? 1.004 -0.822 -15.152 1.00 93.25 89 GLU A N 1
ATOM 633 C CA . GLU A 1 89 ? 1.351 -2.212 -15.471 1.00 93.25 89 GLU A CA 1
ATOM 634 C C . GLU A 1 89 ? 0.928 -2.624 -16.885 1.00 93.25 89 GLU A C 1
ATOM 636 O O . GLU A 1 89 ? 1.682 -3.317 -17.573 1.00 93.25 89 GLU A O 1
ATOM 641 N N . LEU A 1 90 ? -0.246 -2.176 -17.338 1.00 95.19 90 LEU A N 1
ATOM 642 C CA . LEU A 1 90 ? -0.734 -2.424 -18.695 1.00 95.19 90 LEU A CA 1
ATOM 643 C C . LEU A 1 90 ? 0.092 -1.691 -19.742 1.00 95.19 90 LEU A C 1
ATOM 645 O O . LEU A 1 90 ? 0.452 -2.292 -20.755 1.00 95.19 90 LEU A O 1
ATOM 649 N N . ALA A 1 91 ? 0.465 -0.439 -19.475 1.00 95.50 91 ALA A N 1
ATOM 650 C CA . ALA A 1 91 ? 1.368 0.310 -20.333 1.00 95.50 91 ALA A CA 1
ATOM 651 C C . ALA A 1 91 ? 2.726 -0.403 -20.443 1.00 95.50 91 ALA A C 1
ATOM 653 O O . ALA A 1 91 ? 3.206 -0.628 -21.550 1.00 95.50 91 ALA A O 1
ATOM 654 N N . LEU A 1 92 ? 3.326 -0.840 -19.326 1.00 95.25 92 LEU A N 1
ATOM 655 C CA . LEU A 1 92 ? 4.586 -1.599 -19.340 1.00 95.25 92 LEU A CA 1
ATOM 656 C C . LEU A 1 92 ? 4.465 -2.899 -20.152 1.00 95.25 92 LEU A C 1
ATOM 658 O O . LEU A 1 92 ? 5.341 -3.198 -20.967 1.00 95.25 92 LEU A O 1
ATOM 662 N N . ALA A 1 93 ? 3.375 -3.648 -19.971 1.00 95.38 93 ALA A N 1
ATOM 663 C CA . ALA A 1 93 ? 3.122 -4.883 -20.710 1.00 95.38 93 ALA A CA 1
ATOM 664 C C . ALA A 1 93 ? 2.957 -4.631 -22.214 1.00 95.38 93 ALA A C 1
ATOM 666 O O . ALA A 1 93 ? 3.565 -5.331 -23.027 1.00 95.38 93 ALA A O 1
ATOM 667 N N . GLY A 1 94 ? 2.185 -3.605 -22.580 1.00 95.88 94 GLY A N 1
ATOM 668 C CA . GLY A 1 94 ? 1.992 -3.165 -23.957 1.00 95.88 94 GLY A CA 1
ATOM 669 C C . GLY A 1 94 ? 3.300 -2.729 -24.610 1.00 95.88 94 GLY A C 1
ATOM 670 O O . GLY A 1 94 ? 3.615 -3.189 -25.703 1.00 95.88 94 GLY A O 1
ATOM 671 N N . MET A 1 95 ? 4.120 -1.934 -23.915 1.00 96.25 95 MET A N 1
ATOM 672 C CA . MET A 1 95 ? 5.422 -1.486 -24.420 1.00 96.25 95 MET A CA 1
ATOM 673 C C . MET A 1 95 ? 6.350 -2.667 -24.708 1.00 96.25 95 MET A C 1
ATOM 675 O O . MET A 1 95 ? 6.982 -2.710 -25.761 1.00 96.25 95 MET A O 1
ATOM 679 N N . VAL A 1 96 ? 6.410 -3.658 -23.810 1.00 94.75 96 VAL A N 1
ATOM 680 C CA . VAL A 1 96 ? 7.213 -4.873 -24.024 1.00 94.75 96 VAL A CA 1
ATOM 681 C C . VAL A 1 96 ? 6.662 -5.705 -25.181 1.00 94.75 96 VAL A C 1
ATOM 683 O O . VAL A 1 96 ? 7.442 -6.162 -26.020 1.00 94.75 96 VAL A O 1
ATOM 686 N N . ARG A 1 97 ? 5.338 -5.878 -25.266 1.00 93.00 97 ARG A N 1
ATOM 687 C CA . ARG A 1 97 ? 4.669 -6.652 -26.324 1.00 93.00 97 ARG A CA 1
ATOM 688 C C . ARG A 1 97 ? 4.864 -6.028 -27.706 1.00 93.00 97 ARG A C 1
ATOM 690 O O . ARG A 1 97 ? 5.180 -6.741 -28.656 1.00 93.00 97 ARG A O 1
ATOM 697 N N . TRP A 1 98 ? 4.731 -4.708 -27.795 1.00 94.38 98 TRP A N 1
ATOM 698 C CA . TRP A 1 98 ? 4.747 -3.919 -29.028 1.00 94.38 98 TRP A CA 1
ATOM 699 C C . TRP A 1 98 ? 6.050 -3.130 -29.221 1.00 94.38 98 TRP A C 1
ATOM 701 O O . TRP A 1 98 ? 6.068 -2.112 -29.908 1.00 94.38 98 TRP A O 1
ATOM 711 N N . ARG A 1 99 ? 7.165 -3.588 -28.637 1.00 92.75 99 ARG A N 1
ATOM 712 C CA . ARG A 1 99 ? 8.463 -2.880 -28.662 1.00 92.75 99 ARG A CA 1
ATOM 713 C C . ARG A 1 99 ? 9.018 -2.595 -30.063 1.00 92.75 99 ARG A C 1
ATOM 715 O O . ARG A 1 99 ? 9.724 -1.608 -30.259 1.00 92.75 99 ARG A O 1
ATOM 722 N N . ASP A 1 100 ? 8.669 -3.441 -31.031 1.00 91.75 100 ASP A N 1
ATOM 723 C CA . ASP A 1 100 ? 9.103 -3.334 -32.430 1.00 91.75 100 ASP A CA 1
ATOM 724 C C . ASP A 1 100 ? 8.131 -2.516 -33.304 1.00 91.75 100 ASP A C 1
ATOM 726 O O . ASP A 1 100 ? 8.408 -2.265 -34.479 1.00 91.75 100 ASP A O 1
ATOM 730 N N . VAL A 1 101 ? 6.993 -2.086 -32.748 1.00 93.69 101 VAL A N 1
ATOM 731 C CA . VAL A 1 101 ? 5.949 -1.332 -33.452 1.00 93.69 101 VAL A CA 1
ATOM 732 C C . VAL A 1 101 ? 5.999 0.129 -33.014 1.00 93.69 101 VAL A C 1
ATOM 734 O O . VAL A 1 101 ? 6.041 0.437 -31.827 1.00 93.69 101 VAL A O 1
ATOM 737 N N . ARG A 1 102 ? 6.002 1.050 -33.983 1.00 93.44 102 ARG A N 1
ATOM 738 C CA . ARG A 1 102 ? 5.955 2.493 -33.713 1.00 93.44 102 ARG A CA 1
ATOM 739 C C . ARG A 1 102 ? 4.500 2.962 -33.765 1.00 93.44 102 ARG A C 1
ATOM 741 O O . ARG A 1 102 ? 3.929 2.897 -34.853 1.00 93.44 102 ARG A O 1
ATOM 748 N N . PRO A 1 103 ? 3.916 3.434 -32.649 1.00 93.31 103 PRO A N 1
ATOM 749 C CA . PRO A 1 103 ? 2.559 3.963 -32.667 1.00 93.31 103 PRO A CA 1
ATOM 750 C C . PRO A 1 103 ? 2.491 5.281 -33.442 1.00 93.31 103 PRO A C 1
ATOM 752 O O . PRO A 1 103 ? 3.477 6.021 -33.535 1.00 93.31 103 PRO A O 1
ATOM 755 N N . VAL A 1 104 ? 1.314 5.605 -33.971 1.00 93.06 104 VAL A N 1
ATOM 756 C CA . VAL A 1 104 ? 1.073 6.817 -34.770 1.00 93.06 104 VAL A CA 1
ATOM 757 C C . VAL A 1 104 ? 1.351 8.074 -33.944 1.00 93.06 104 VAL A C 1
ATOM 759 O O . VAL A 1 104 ? 1.957 9.030 -34.432 1.00 93.06 104 VAL A O 1
ATOM 762 N N . ALA A 1 105 ? 0.977 8.054 -32.664 1.00 93.19 105 ALA A N 1
ATOM 763 C CA . ALA A 1 105 ? 1.147 9.175 -31.745 1.00 93.19 105 ALA A CA 1
ATOM 764 C C . ALA A 1 105 ? 2.551 9.269 -31.109 1.00 93.19 105 ALA A C 1
ATOM 766 O O . ALA A 1 105 ? 2.783 10.160 -30.286 1.00 93.19 105 ALA A O 1
ATOM 767 N N . ALA A 1 106 ? 3.511 8.413 -31.497 1.00 92.94 106 ALA A N 1
ATOM 768 C CA . ALA A 1 106 ? 4.802 8.279 -30.812 1.00 92.94 106 ALA A CA 1
ATOM 769 C C . ALA A 1 106 ? 5.540 9.610 -30.604 1.00 92.94 106 ALA A C 1
ATOM 771 O O . ALA A 1 106 ? 6.025 9.890 -29.510 1.00 92.94 106 ALA A O 1
ATOM 772 N N . GLN A 1 107 ? 5.606 10.453 -31.640 1.00 93.25 107 GLN A N 1
ATOM 773 C CA . GLN A 1 107 ? 6.312 11.737 -31.568 1.00 93.25 107 GLN A CA 1
ATOM 774 C C . GLN A 1 107 ? 5.639 12.718 -30.602 1.00 93.25 107 GLN A C 1
ATOM 776 O O . GLN A 1 107 ? 6.323 13.399 -29.838 1.00 93.25 107 GLN A O 1
ATOM 781 N N . ALA A 1 108 ? 4.305 12.781 -30.615 1.00 94.12 108 ALA A N 1
ATOM 782 C CA . ALA A 1 108 ? 3.548 13.672 -29.743 1.00 94.12 108 ALA A CA 1
ATOM 783 C C . ALA A 1 108 ? 3.676 13.245 -28.274 1.00 94.12 108 ALA A C 1
ATOM 785 O O . ALA A 1 108 ? 3.933 14.084 -27.409 1.00 94.12 108 ALA A O 1
ATOM 786 N N . VAL A 1 109 ? 3.565 11.942 -27.998 1.00 94.06 109 VAL A N 1
ATOM 787 C CA . VAL A 1 109 ? 3.714 11.395 -26.642 1.00 94.06 109 VAL A CA 1
ATOM 788 C C . VAL A 1 109 ? 5.155 11.532 -26.146 1.00 94.06 109 VAL A C 1
ATOM 790 O O . VAL A 1 109 ? 5.361 11.945 -25.007 1.00 94.06 109 VAL A O 1
ATOM 793 N N . ALA A 1 110 ? 6.164 11.310 -26.997 1.00 92.75 110 ALA A N 1
ATOM 794 C CA . ALA A 1 110 ? 7.566 11.526 -26.633 1.00 92.75 110 ALA A CA 1
ATOM 795 C C . ALA A 1 110 ? 7.852 12.996 -26.282 1.00 92.75 110 ALA A C 1
ATOM 797 O O . ALA A 1 110 ? 8.497 13.272 -25.271 1.00 92.75 110 ALA A O 1
ATOM 798 N N . ALA A 1 111 ? 7.329 13.949 -27.062 1.00 91.94 111 ALA A N 1
ATOM 799 C CA . ALA A 1 111 ? 7.470 15.374 -26.767 1.00 91.94 111 ALA A CA 1
ATOM 800 C C . ALA A 1 111 ? 6.830 15.753 -25.419 1.00 91.94 111 ALA A C 1
ATOM 802 O O . ALA A 1 111 ? 7.422 16.506 -24.644 1.00 91.94 111 ALA A O 1
ATOM 803 N N . ARG A 1 112 ? 5.654 15.190 -25.104 1.00 91.69 112 ARG A N 1
ATOM 804 C CA . ARG A 1 112 ? 5.000 15.375 -23.798 1.00 91.69 112 ARG A CA 1
ATOM 805 C C . ARG A 1 112 ? 5.805 14.757 -22.657 1.00 91.69 112 ARG A C 1
ATOM 807 O O . ARG A 1 112 ? 5.982 15.408 -21.632 1.00 91.69 112 ARG A O 1
ATOM 814 N N . ALA A 1 113 ? 6.334 13.548 -22.839 1.00 88.88 113 ALA A N 1
ATOM 815 C CA . ALA A 1 113 ? 7.179 12.892 -21.845 1.00 88.88 113 ALA A CA 1
ATOM 816 C C . ALA A 1 113 ? 8.445 13.716 -21.550 1.00 88.88 113 ALA A C 1
ATOM 818 O O . ALA A 1 113 ? 8.776 13.921 -20.385 1.00 88.88 113 ALA A O 1
ATOM 819 N N . ILE A 1 114 ? 9.103 14.270 -22.578 1.00 87.94 114 ILE A N 1
ATOM 820 C CA . ILE A 1 114 ? 10.251 15.180 -22.409 1.00 87.94 114 ILE A CA 1
ATOM 821 C C . ILE A 1 114 ? 9.840 16.431 -21.626 1.00 87.94 114 ILE A C 1
ATOM 823 O O . ILE A 1 114 ? 10.481 16.762 -20.632 1.00 87.94 114 ILE A O 1
ATOM 827 N N . ALA A 1 115 ? 8.742 17.087 -22.017 1.00 87.81 115 ALA A N 1
ATOM 828 C CA . ALA A 1 115 ? 8.243 18.268 -21.313 1.00 87.81 115 ALA A CA 1
ATOM 829 C C . ALA A 1 115 ? 7.921 17.969 -19.837 1.00 87.81 115 ALA A C 1
ATOM 831 O O . ALA A 1 115 ? 8.148 18.808 -18.965 1.00 87.81 115 ALA A O 1
ATOM 832 N N . ARG A 1 116 ? 7.430 16.758 -19.542 1.00 83.19 116 ARG A N 1
ATOM 833 C CA . ARG A 1 116 ? 7.152 16.306 -18.176 1.00 83.19 116 ARG A CA 1
ATOM 834 C C . ARG A 1 116 ? 8.430 16.122 -17.360 1.00 83.19 116 ARG A C 1
ATOM 836 O O . ARG A 1 116 ? 8.480 16.602 -16.230 1.00 83.19 116 ARG A O 1
ATOM 843 N N . ILE A 1 117 ? 9.460 15.498 -17.937 1.00 78.25 117 ILE A N 1
ATOM 844 C CA 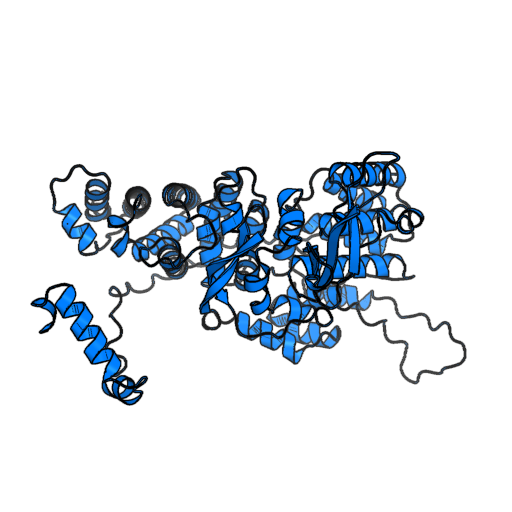. ILE A 1 117 ? 10.788 15.372 -17.311 1.00 78.25 117 ILE A CA 1
ATOM 845 C C . ILE A 1 117 ? 11.373 16.760 -17.021 1.00 78.25 117 ILE A C 1
ATOM 847 O O . ILE A 1 117 ? 11.836 17.013 -15.909 1.00 78.25 117 ILE A O 1
ATOM 851 N N . ASP A 1 118 ? 11.303 17.675 -17.991 1.00 81.75 118 ASP A N 1
ATOM 852 C CA . ASP A 1 118 ? 11.812 19.041 -17.834 1.00 81.75 118 ASP A CA 1
ATOM 853 C C . ASP A 1 118 ? 11.068 19.797 -16.720 1.00 81.75 118 ASP A C 1
ATOM 855 O O . ASP A 1 118 ? 11.693 20.494 -15.917 1.00 81.75 118 ASP A O 1
ATOM 859 N N . ALA A 1 119 ? 9.748 19.612 -16.608 1.00 79.25 119 ALA A N 1
ATOM 860 C CA . ALA A 1 119 ? 8.934 20.224 -15.560 1.00 79.25 119 ALA A CA 1
ATOM 861 C C . ALA A 1 119 ? 9.249 19.694 -14.148 1.00 79.25 119 ALA A C 1
ATOM 863 O O . ALA A 1 119 ? 9.095 20.425 -13.169 1.00 79.25 119 ALA A O 1
ATOM 864 N N . TRP A 1 120 ? 9.682 18.437 -14.016 1.00 71.25 120 TRP A N 1
ATOM 865 C CA . TRP A 1 120 ? 10.034 17.841 -12.719 1.00 71.25 120 TRP A CA 1
ATOM 866 C C . TRP A 1 120 ? 11.416 18.271 -12.211 1.00 71.25 120 TRP A C 1
ATOM 868 O O . TRP A 1 120 ? 11.678 18.256 -10.999 1.00 71.25 120 TRP A O 1
ATOM 878 N N . GLY A 1 121 ? 12.278 18.721 -13.125 1.00 64.06 121 GLY A N 1
ATOM 879 C CA . GLY A 1 121 ? 13.691 18.946 -12.861 1.00 64.06 121 GLY A CA 1
ATOM 880 C C . GLY A 1 121 ? 14.454 17.621 -12.789 1.00 64.06 121 GLY A C 1
ATOM 881 O O . GLY A 1 121 ? 13.888 16.570 -12.502 1.00 64.06 121 GLY A O 1
ATOM 882 N N . ALA A 1 122 ? 15.756 17.666 -13.071 1.00 52.34 122 ALA A N 1
ATOM 883 C CA . ALA A 1 122 ? 16.629 16.502 -13.223 1.00 52.34 122 ALA A CA 1
ATOM 884 C C . ALA A 1 122 ? 16.891 15.731 -11.909 1.00 52.34 122 ALA A C 1
ATOM 886 O O . ALA A 1 122 ? 18.026 15.680 -11.441 1.00 52.34 122 ALA A O 1
ATOM 887 N N . TYR A 1 123 ? 15.864 15.118 -11.317 1.00 60.62 123 TYR A N 1
ATOM 888 C CA . TYR A 1 123 ? 16.013 14.091 -10.287 1.00 60.62 123 TYR A CA 1
ATOM 889 C C . TYR A 1 123 ? 15.888 12.714 -10.951 1.00 60.62 123 TYR A C 1
ATOM 891 O O . TYR A 1 123 ? 14.780 12.191 -11.122 1.00 60.62 123 TYR A O 1
ATOM 899 N N . PRO A 1 124 ? 17.017 12.121 -11.382 1.00 60.03 124 PRO A N 1
ATOM 900 C CA . PRO A 1 124 ? 17.019 10.861 -12.118 1.00 60.03 124 PRO A CA 1
ATOM 901 C C . PRO A 1 124 ? 16.581 9.669 -11.260 1.00 60.03 124 PRO A C 1
ATOM 903 O O . PRO A 1 124 ? 16.348 8.603 -11.805 1.00 60.03 124 PRO A O 1
ATOM 906 N N . SER A 1 125 ? 16.456 9.822 -9.940 1.00 64.88 125 SER A N 1
ATOM 907 C CA . SER A 1 125 ? 16.326 8.722 -8.984 1.00 64.88 125 SER A CA 1
ATOM 908 C C . SER A 1 125 ? 14.900 8.376 -8.557 1.00 64.88 125 SER A C 1
ATOM 910 O O . SER A 1 125 ? 14.775 7.756 -7.509 1.00 64.88 125 SER A O 1
ATOM 912 N N . SER A 1 126 ? 13.860 8.760 -9.313 1.00 73.81 126 SER A N 1
ATOM 913 C CA . SER A 1 126 ? 12.466 8.436 -8.964 1.00 73.81 126 SER A CA 1
ATOM 914 C C . SER A 1 126 ? 11.860 7.312 -9.792 1.00 73.81 126 SER A C 1
ATOM 916 O O . SER A 1 126 ? 12.232 7.112 -10.949 1.00 73.81 126 SER A O 1
ATOM 918 N N . VAL A 1 127 ? 10.876 6.603 -9.222 1.00 78.38 127 VAL A N 1
ATOM 919 C CA . VAL A 1 127 ? 10.075 5.598 -9.956 1.00 78.38 127 VAL A CA 1
ATOM 920 C C . VAL A 1 127 ? 9.399 6.228 -11.181 1.00 78.38 127 VAL A C 1
ATOM 922 O O . VAL A 1 127 ? 9.404 5.636 -12.257 1.00 78.38 127 VAL A O 1
ATOM 925 N N . GLY A 1 128 ? 8.888 7.458 -11.052 1.00 79.12 128 GLY A N 1
ATOM 926 C CA . GLY A 1 128 ? 8.304 8.205 -12.170 1.00 79.12 128 GLY A CA 1
ATOM 927 C C . GLY A 1 128 ? 9.330 8.514 -13.263 1.00 79.12 128 GLY A C 1
ATOM 928 O O . GLY A 1 128 ? 9.068 8.276 -14.439 1.00 79.12 128 GLY A O 1
ATOM 929 N N . SER A 1 129 ? 10.524 8.982 -12.891 1.00 77.88 129 SER A N 1
ATOM 930 C CA . SER A 1 129 ? 11.624 9.243 -13.832 1.00 77.88 129 SER A CA 1
ATOM 931 C C . SER A 1 129 ? 12.060 7.961 -14.550 1.00 77.88 129 SER A C 1
ATOM 933 O O . SER A 1 129 ? 12.267 7.973 -15.762 1.00 77.88 129 SER A O 1
ATOM 935 N N . ALA A 1 130 ? 12.153 6.841 -13.824 1.00 81.94 130 ALA A N 1
ATOM 936 C CA . ALA A 1 130 ? 12.467 5.536 -14.399 1.00 81.94 130 ALA A CA 1
ATOM 937 C C . ALA A 1 130 ? 11.371 5.060 -15.371 1.00 81.94 130 ALA A C 1
ATOM 939 O O . ALA A 1 130 ? 11.692 4.565 -16.450 1.00 81.94 130 ALA A O 1
ATOM 940 N N . PHE A 1 131 ? 10.091 5.272 -15.046 1.00 87.56 131 PHE A N 1
ATOM 941 C CA . PHE A 1 131 ? 8.976 4.968 -15.946 1.00 87.56 131 PHE A CA 1
ATOM 942 C C . PHE A 1 131 ? 9.042 5.812 -17.225 1.00 87.56 131 PHE A C 1
ATOM 944 O O . PHE A 1 131 ? 8.968 5.268 -18.324 1.00 87.56 131 PHE A O 1
ATOM 951 N N . LEU A 1 132 ? 9.268 7.125 -17.111 1.00 86.69 132 LEU A N 1
ATOM 952 C CA . LEU A 1 132 ? 9.420 7.995 -18.281 1.00 86.69 132 LEU A CA 1
ATOM 953 C C . LEU A 1 132 ? 10.630 7.601 -19.139 1.00 86.69 132 LEU A C 1
ATOM 955 O O . LEU A 1 132 ? 10.560 7.680 -20.363 1.00 86.69 132 LEU A O 1
ATOM 959 N N . ALA A 1 133 ? 11.714 7.116 -18.531 1.00 85.94 133 ALA A N 1
ATOM 960 C CA . ALA A 1 133 ? 12.852 6.583 -19.272 1.00 85.94 133 ALA A CA 1
ATOM 961 C C . ALA A 1 133 ? 12.497 5.298 -20.050 1.00 85.94 133 ALA A C 1
ATOM 963 O O . ALA A 1 133 ? 12.971 5.122 -21.173 1.00 85.94 133 ALA A O 1
ATOM 964 N N . VAL A 1 134 ? 11.649 4.414 -19.502 1.00 90.94 134 VAL A N 1
ATOM 965 C CA . VAL A 1 134 ? 11.090 3.253 -20.231 1.00 90.94 134 VAL A CA 1
ATOM 966 C C . VAL A 1 134 ? 10.232 3.726 -21.409 1.00 90.94 134 VAL A C 1
ATOM 968 O O . VAL A 1 134 ? 10.414 3.249 -22.528 1.00 90.94 134 VAL A O 1
ATOM 971 N N . VAL A 1 135 ? 9.345 4.700 -21.180 1.00 92.69 135 VAL A N 1
ATOM 972 C CA . VAL A 1 135 ? 8.480 5.279 -22.221 1.00 92.69 135 VAL A CA 1
ATOM 973 C C . VAL A 1 135 ? 9.310 5.865 -23.362 1.00 92.69 135 VAL A C 1
ATOM 975 O O . VAL A 1 135 ? 9.072 5.550 -24.526 1.00 92.69 135 VAL A O 1
ATOM 978 N N . LEU A 1 136 ? 10.318 6.684 -23.051 1.00 91.94 136 LEU A N 1
ATOM 979 C CA . LEU A 1 136 ? 11.176 7.289 -24.070 1.00 91.94 136 LEU A CA 1
ATOM 980 C C . LEU A 1 136 ? 11.989 6.243 -24.833 1.00 91.94 136 LEU A C 1
ATOM 982 O O . LEU A 1 136 ? 12.101 6.355 -26.049 1.00 91.94 136 LEU A O 1
ATOM 986 N N . GLN A 1 137 ? 12.498 5.204 -24.164 1.00 91.50 137 GLN A N 1
ATOM 987 C CA . GLN A 1 137 ? 13.149 4.081 -24.841 1.00 91.50 137 GLN A CA 1
ATOM 988 C C . GLN A 1 137 ? 12.211 3.389 -25.827 1.00 91.50 137 GLN A C 1
ATOM 990 O O . GLN A 1 137 ? 12.619 3.079 -26.949 1.00 91.50 137 GLN A O 1
ATOM 995 N N . TRP A 1 138 ? 10.974 3.125 -25.404 1.00 94.25 138 TRP A N 1
ATOM 996 C CA . TRP A 1 138 ? 9.995 2.474 -26.256 1.00 94.25 138 TRP A CA 1
ATOM 997 C C . TRP A 1 138 ? 9.631 3.348 -27.452 1.00 94.25 138 TRP A C 1
ATOM 999 O O . TRP A 1 138 ? 9.619 2.830 -28.561 1.00 94.25 138 TRP A O 1
ATOM 1009 N N . LEU A 1 139 ? 9.409 4.654 -27.267 1.00 94.12 139 LEU A N 1
ATOM 1010 C CA . LEU A 1 139 ? 8.964 5.576 -28.322 1.00 94.12 139 LEU A CA 1
ATOM 1011 C C . LEU A 1 139 ? 10.080 6.038 -29.268 1.00 94.12 139 LEU A C 1
ATOM 1013 O O . LEU A 1 139 ? 9.836 6.157 -30.472 1.00 94.12 139 LEU A O 1
ATOM 1017 N N . ASP A 1 140 ? 11.298 6.239 -28.762 1.00 89.00 140 ASP A N 1
ATOM 1018 C CA . ASP A 1 140 ? 12.494 6.551 -29.549 1.00 89.00 140 ASP A CA 1
ATOM 1019 C C . ASP A 1 140 ? 13.783 6.079 -28.830 1.00 89.00 140 ASP A C 1
ATOM 1021 O O . ASP A 1 140 ? 14.361 6.806 -28.014 1.00 89.00 140 ASP A O 1
ATOM 1025 N N . PRO A 1 141 ? 14.316 4.892 -29.185 1.00 84.38 141 PRO A N 1
ATOM 1026 C CA . PRO A 1 141 ? 15.531 4.336 -28.590 1.00 84.38 141 PRO A CA 1
ATOM 1027 C C . PRO A 1 141 ? 16.766 5.233 -28.712 1.00 84.38 141 PRO A C 1
ATOM 1029 O O . PRO A 1 141 ? 17.737 5.043 -27.981 1.00 84.38 141 PRO A O 1
ATOM 1032 N N . ARG A 1 142 ? 16.775 6.209 -29.633 1.00 83.44 142 ARG A N 1
ATOM 1033 C CA . ARG A 1 142 ? 17.908 7.130 -29.799 1.00 83.44 142 ARG A CA 1
ATOM 1034 C C . ARG A 1 142 ? 18.017 8.105 -28.631 1.00 83.44 142 ARG A C 1
ATOM 1036 O O . ARG A 1 142 ? 19.123 8.554 -28.331 1.00 83.44 142 ARG A O 1
ATOM 1043 N N . LEU A 1 143 ? 16.902 8.401 -27.960 1.00 75.06 143 LEU A N 1
ATOM 1044 C CA . LEU A 1 143 ? 16.860 9.338 -26.839 1.00 75.06 143 LEU A CA 1
ATOM 1045 C C . LEU A 1 143 ? 17.568 8.792 -25.592 1.00 75.06 143 LEU A C 1
ATOM 1047 O O . LEU A 1 143 ? 18.136 9.573 -24.838 1.00 75.06 143 LEU A O 1
ATOM 1051 N N . LEU A 1 144 ? 17.647 7.470 -25.412 1.00 67.31 144 LEU A N 1
ATOM 1052 C CA . LEU A 1 144 ? 18.328 6.838 -24.270 1.00 67.31 144 LEU A CA 1
ATOM 1053 C C . LEU A 1 144 ? 19.811 7.192 -24.127 1.00 67.31 144 LEU A C 1
ATOM 1055 O O . LEU A 1 144 ? 20.350 7.194 -23.022 1.00 67.31 144 LEU A O 1
ATOM 1059 N N . ASN A 1 145 ? 20.491 7.465 -25.242 1.00 67.75 145 ASN A N 1
ATOM 1060 C CA . ASN A 1 145 ? 21.914 7.803 -25.209 1.00 67.75 145 ASN A CA 1
ATOM 1061 C C . ASN A 1 145 ? 22.166 9.204 -24.646 1.00 67.75 145 ASN A C 1
ATOM 1063 O O . ASN A 1 145 ? 23.308 9.546 -24.335 1.00 67.75 145 ASN A O 1
ATOM 1067 N N . HIS A 1 146 ? 21.118 10.012 -24.494 1.00 70.81 146 HIS A N 1
ATOM 1068 C CA . HIS A 1 146 ? 21.237 11.308 -23.866 1.00 70.81 146 HIS A CA 1
ATOM 1069 C C . HIS A 1 146 ? 21.447 11.126 -22.360 1.00 70.81 146 HIS A C 1
ATOM 1071 O O . HIS A 1 146 ? 20.623 10.530 -21.671 1.00 70.81 146 HIS A O 1
ATOM 1077 N N . GLU A 1 147 ? 22.515 11.718 -21.815 1.00 70.38 147 GLU A N 1
ATOM 1078 C CA . GLU A 1 147 ? 22.849 11.633 -20.381 1.00 70.38 147 GLU A CA 1
ATOM 1079 C C . GLU A 1 147 ? 21.703 12.051 -19.444 1.00 70.38 147 GLU A C 1
ATOM 1081 O O . GLU A 1 147 ? 21.656 11.615 -18.300 1.00 70.38 147 GLU A O 1
ATOM 1086 N N . ARG A 1 148 ? 20.753 12.850 -19.946 1.00 66.94 148 ARG A N 1
ATOM 1087 C CA . ARG A 1 148 ? 19.568 13.318 -19.219 1.00 66.94 148 ARG A CA 1
ATOM 1088 C C . ARG A 1 148 ? 18.558 12.212 -18.924 1.00 66.94 148 ARG A C 1
ATOM 1090 O O . ARG A 1 148 ? 17.794 12.353 -17.980 1.00 66.94 148 ARG A O 1
ATOM 1097 N N . PHE A 1 149 ? 18.542 11.151 -19.727 1.00 69.81 149 PHE A N 1
ATOM 1098 C CA . PHE A 1 149 ? 17.543 10.080 -19.656 1.00 69.81 149 PHE A CA 1
ATOM 1099 C C . PHE A 1 149 ? 18.159 8.738 -19.262 1.00 69.81 149 PHE A C 1
ATOM 1101 O O . PHE A 1 149 ? 17.503 7.700 -19.361 1.00 69.81 149 PHE A O 1
ATOM 1108 N N . ARG A 1 150 ? 19.423 8.741 -18.814 1.00 69.44 150 ARG A N 1
ATOM 1109 C CA . ARG A 1 150 ? 20.031 7.532 -18.269 1.00 69.44 150 ARG A CA 1
ATOM 1110 C C . ARG A 1 150 ? 19.305 7.137 -16.984 1.00 69.44 150 ARG A C 1
ATOM 1112 O O . ARG A 1 150 ? 19.079 8.004 -16.137 1.00 69.44 150 ARG A O 1
ATOM 1119 N N . PRO A 1 151 ? 18.972 5.846 -16.817 1.00 65.75 151 PRO A N 1
ATOM 1120 C CA . PRO A 1 151 ? 18.401 5.382 -15.569 1.00 65.75 151 PRO A CA 1
ATOM 1121 C C . PRO A 1 151 ? 19.380 5.662 -14.419 1.00 65.75 151 PRO A C 1
ATOM 1123 O O . PRO A 1 151 ? 20.602 5.637 -14.623 1.00 65.75 151 PRO A O 1
ATOM 1126 N N . PRO A 1 152 ? 18.865 5.913 -13.206 1.00 67.69 152 PRO A N 1
ATOM 1127 C CA . PRO A 1 152 ? 19.703 6.099 -12.030 1.00 67.69 152 PRO A CA 1
ATOM 1128 C C . PRO A 1 152 ? 20.565 4.846 -11.799 1.00 67.69 152 PRO A C 1
ATOM 1130 O O . PRO A 1 152 ? 20.208 3.765 -12.280 1.00 67.69 152 PRO A O 1
ATOM 1133 N N . PRO A 1 153 ? 21.679 4.933 -11.058 1.00 74.06 153 PRO A N 1
ATOM 1134 C CA . PRO A 1 153 ? 22.463 3.753 -10.700 1.00 74.06 153 PRO A CA 1
ATOM 1135 C C . PRO A 1 153 ? 21.646 2.781 -9.837 1.00 74.06 153 PRO A C 1
ATOM 1137 O O . PRO A 1 153 ? 20.780 3.217 -9.082 1.00 74.06 153 PRO A O 1
ATOM 1140 N N . GLY A 1 154 ? 21.909 1.476 -9.970 1.00 81.06 154 GLY A N 1
ATOM 1141 C CA . GLY A 1 154 ? 21.173 0.435 -9.250 1.00 81.06 154 GLY A CA 1
ATOM 1142 C C . GLY A 1 154 ? 21.358 0.511 -7.737 1.00 81.06 154 GLY A C 1
ATOM 1143 O O . GLY A 1 154 ? 22.491 0.448 -7.269 1.00 81.06 154 GLY A O 1
ATOM 1144 N N . GLY A 1 155 ? 20.264 0.653 -6.989 1.00 84.38 155 GLY A N 1
ATOM 1145 C CA . GLY A 1 155 ? 20.258 0.925 -5.551 1.00 84.38 155 GLY A CA 1
ATOM 1146 C C . GLY A 1 155 ? 19.786 2.327 -5.149 1.00 84.38 155 GLY A C 1
ATOM 1147 O O . GLY A 1 155 ? 19.314 3.131 -5.950 1.00 84.38 155 GLY A O 1
ATOM 1148 N N . LEU A 1 156 ? 19.914 2.611 -3.854 1.00 81.06 156 LEU A N 1
ATOM 1149 C CA . LEU A 1 156 ? 19.575 3.884 -3.234 1.00 81.06 156 LEU A CA 1
ATOM 1150 C C . LEU A 1 156 ? 20.705 4.894 -3.459 1.00 81.06 156 LEU A C 1
ATOM 1152 O O . LEU A 1 156 ? 21.778 4.772 -2.861 1.00 81.06 156 LEU A O 1
ATOM 1156 N N . LEU A 1 157 ? 20.455 5.922 -4.271 1.00 79.00 157 LEU A N 1
ATOM 1157 C CA . LEU A 1 157 ? 21.374 7.050 -4.407 1.00 79.00 157 LEU A CA 1
ATOM 1158 C C . LEU A 1 157 ? 21.323 7.923 -3.145 1.00 79.00 157 LEU A C 1
ATOM 1160 O O . LEU A 1 157 ? 20.319 8.563 -2.839 1.00 79.00 157 LEU A O 1
ATOM 1164 N N . ARG A 1 158 ? 22.437 7.965 -2.422 1.00 77.69 158 ARG A N 1
ATOM 1165 C CA . ARG A 1 158 ? 22.707 8.912 -1.346 1.00 77.69 158 ARG A CA 1
ATOM 1166 C C . ARG A 1 158 ? 23.589 10.022 -1.872 1.00 77.69 158 ARG A C 1
ATOM 1168 O O . ARG A 1 158 ? 24.594 9.758 -2.519 1.00 77.69 158 ARG A O 1
ATOM 1175 N N . GLU A 1 159 ? 23.267 11.248 -1.512 1.00 78.44 159 GLU A N 1
ATOM 1176 C CA . GLU A 1 159 ? 24.112 12.394 -1.802 1.00 78.44 159 GLU A CA 1
ATOM 1177 C C . GLU A 1 159 ? 24.254 13.289 -0.581 1.00 78.44 159 GLU A C 1
ATOM 1179 O O . GLU A 1 159 ? 23.456 13.230 0.360 1.00 78.44 159 GLU A O 1
ATOM 1184 N N . GLY A 1 160 ? 25.305 14.094 -0.575 1.00 81.38 160 GLY A N 1
ATOM 1185 C CA . GLY A 1 160 ? 25.536 15.037 0.497 1.00 81.38 160 GLY A CA 1
ATOM 1186 C C . GLY A 1 160 ? 26.681 15.984 0.206 1.00 81.38 160 GLY A C 1
ATOM 1187 O O . GLY A 1 160 ? 27.309 15.960 -0.853 1.00 81.38 160 GLY A O 1
ATOM 1188 N N . TYR A 1 161 ? 26.931 16.843 1.184 1.00 84.62 161 TYR A N 1
ATOM 1189 C CA . TYR A 1 161 ? 28.010 17.810 1.150 1.00 84.62 161 TYR A CA 1
ATOM 1190 C C . TYR A 1 161 ? 28.967 17.536 2.300 1.00 84.62 161 TYR A C 1
ATOM 1192 O O . TYR A 1 161 ? 28.545 17.309 3.432 1.00 84.62 161 TYR A O 1
ATOM 1200 N N . ALA A 1 162 ? 30.253 17.559 1.996 1.00 86.44 162 ALA A N 1
ATOM 1201 C CA . ALA A 1 162 ? 31.335 17.438 2.949 1.00 86.44 162 ALA A CA 1
ATOM 1202 C C . ALA A 1 162 ? 32.187 18.704 2.863 1.00 86.44 162 ALA A C 1
ATOM 1204 O O . ALA A 1 162 ? 32.501 19.177 1.769 1.00 86.44 162 ALA A O 1
ATOM 1205 N N . SER A 1 163 ? 32.558 19.278 4.005 1.00 89.94 163 SER A N 1
ATOM 1206 C CA . SER A 1 163 ? 33.417 20.467 4.004 1.00 89.94 163 SER A CA 1
ATOM 1207 C C . SER A 1 163 ? 34.856 20.107 3.629 1.00 89.94 163 SER A C 1
ATOM 1209 O O . SER A 1 163 ? 35.591 20.930 3.082 1.00 89.94 163 SER A O 1
ATOM 1211 N N . ARG A 1 164 ? 35.236 18.846 3.865 1.00 90.75 164 ARG A N 1
ATOM 1212 C CA . ARG A 1 164 ? 36.552 18.279 3.571 1.00 90.75 164 ARG A CA 1
ATOM 1213 C C . ARG A 1 164 ? 36.424 16.921 2.889 1.00 90.75 164 ARG A C 1
ATOM 1215 O O . ARG A 1 164 ? 35.417 16.240 3.050 1.00 90.75 164 ARG A O 1
ATOM 1222 N N . VAL A 1 165 ? 37.438 16.512 2.129 1.00 93.25 165 VAL A N 1
ATOM 1223 C CA . VAL A 1 165 ? 37.375 15.247 1.376 1.00 93.25 165 VAL A CA 1
ATOM 1224 C C . VAL A 1 165 ? 37.399 14.031 2.308 1.00 93.25 165 VAL A C 1
ATOM 1226 O O . VAL A 1 165 ? 36.817 13.004 1.988 1.00 93.25 165 VAL A O 1
ATOM 1229 N N . GLU A 1 166 ? 37.994 14.155 3.496 1.00 93.94 166 GLU A N 1
ATOM 1230 C CA . GLU A 1 166 ? 38.074 13.088 4.500 1.00 93.94 166 GLU A CA 1
ATOM 1231 C C . GLU A 1 166 ? 36.726 12.813 5.189 1.00 93.94 166 GLU A C 1
ATOM 1233 O O . GLU A 1 166 ? 36.545 11.759 5.792 1.00 93.94 166 GLU A O 1
ATOM 1238 N N . GLU A 1 167 ? 35.776 13.749 5.097 1.00 88.62 167 GLU A N 1
ATOM 1239 C CA . GLU A 1 167 ? 34.402 13.596 5.600 1.00 88.62 167 GLU A CA 1
ATOM 1240 C C . GLU A 1 167 ? 33.496 12.860 4.595 1.00 88.62 167 GLU A C 1
ATOM 1242 O O . GLU A 1 167 ? 32.357 12.514 4.917 1.00 88.62 167 GLU A O 1
ATOM 1247 N N . VAL A 1 168 ? 33.977 12.628 3.368 1.00 85.81 168 VAL A N 1
ATOM 1248 C CA . VAL A 1 168 ? 33.229 11.909 2.336 1.00 85.81 168 VAL A CA 1
ATOM 1249 C C . VAL A 1 168 ? 33.117 10.423 2.710 1.00 85.81 168 VAL A C 1
ATOM 1251 O O . VAL A 1 168 ? 34.128 9.793 3.029 1.00 85.81 168 VAL A O 1
ATOM 1254 N N . PRO A 1 169 ? 31.919 9.813 2.607 1.00 88.88 169 PRO A N 1
ATOM 1255 C CA . PRO A 1 169 ? 31.748 8.380 2.822 1.00 88.88 169 PRO A CA 1
ATOM 1256 C C . PRO A 1 169 ? 32.637 7.520 1.913 1.00 88.88 169 PRO A C 1
ATOM 1258 O O . PRO A 1 169 ? 32.785 7.787 0.719 1.00 88.88 169 PRO A O 1
ATOM 1261 N N . HIS A 1 170 ? 33.181 6.433 2.460 1.00 92.06 170 HIS A N 1
ATOM 1262 C CA . HIS A 1 170 ? 33.968 5.484 1.675 1.00 92.06 170 HIS A CA 1
ATOM 1263 C C . HIS A 1 170 ? 33.148 4.913 0.504 1.00 92.06 170 HIS A C 1
ATOM 1265 O O . HIS A 1 170 ? 31.994 4.528 0.679 1.00 92.06 170 HIS A O 1
ATOM 1271 N N . GLY A 1 171 ? 33.751 4.859 -0.687 1.00 90.12 171 GLY A N 1
ATOM 1272 C CA . GLY A 1 171 ? 33.098 4.384 -1.912 1.00 90.12 171 GLY A CA 1
ATOM 1273 C C . GLY A 1 171 ? 32.215 5.416 -2.626 1.00 90.12 171 GLY A C 1
ATOM 1274 O O . GLY A 1 171 ? 31.688 5.108 -3.693 1.00 90.12 171 GLY A O 1
ATOM 1275 N N . ALA A 1 172 ? 32.063 6.631 -2.087 1.00 89.44 172 ALA A N 1
ATOM 1276 C CA . ALA A 1 172 ? 31.320 7.692 -2.758 1.00 89.44 172 ALA A CA 1
ATOM 1277 C C . ALA A 1 172 ? 32.127 8.314 -3.912 1.00 89.44 172 ALA A C 1
ATOM 1279 O O . ALA A 1 172 ? 33.334 8.545 -3.804 1.00 89.44 172 ALA A O 1
ATOM 1280 N N . THR A 1 173 ? 31.448 8.649 -5.007 1.00 91.50 173 THR A N 1
ATOM 1281 C CA . THR A 1 173 ? 31.985 9.547 -6.032 1.00 91.50 173 THR A CA 1
ATOM 1282 C C . THR A 1 173 ? 31.941 10.981 -5.512 1.00 91.50 173 THR A C 1
ATOM 1284 O O . THR A 1 173 ? 31.029 11.358 -4.777 1.00 91.50 173 THR A O 1
ATOM 1287 N N . THR A 1 174 ? 32.936 11.799 -5.857 1.00 92.81 174 THR A N 1
ATOM 1288 C CA . THR A 1 174 ? 33.061 13.168 -5.339 1.00 92.81 174 THR A CA 1
ATOM 1289 C C . THR A 1 174 ? 33.232 14.187 -6.450 1.00 92.81 174 THR A C 1
ATOM 1291 O O . THR A 1 174 ? 33.874 13.938 -7.469 1.00 92.81 174 THR A O 1
ATOM 1294 N N . ARG A 1 175 ? 32.667 15.375 -6.233 1.00 92.94 175 ARG A N 1
ATOM 1295 C CA . ARG A 1 175 ? 32.859 16.559 -7.065 1.00 92.94 175 ARG A CA 1
ATOM 1296 C C . ARG A 1 175 ? 33.203 17.741 -6.169 1.00 92.94 175 ARG A C 1
ATOM 1298 O O . ARG A 1 175 ? 32.405 18.120 -5.313 1.00 92.94 175 ARG A O 1
ATOM 1305 N N . ALA A 1 176 ? 34.372 18.340 -6.387 1.00 93.38 176 ALA A N 1
ATOM 1306 C CA . ALA A 1 176 ? 34.753 19.567 -5.699 1.00 93.38 176 ALA A CA 1
ATOM 1307 C C . ALA A 1 176 ? 33.750 20.684 -6.027 1.00 93.38 176 ALA A C 1
ATOM 1309 O O . ALA A 1 176 ? 33.428 20.932 -7.191 1.00 93.38 176 ALA A O 1
ATOM 1310 N N . VAL A 1 177 ? 33.245 21.347 -4.992 1.00 90.81 177 VAL A N 1
ATOM 1311 C CA . VAL A 1 177 ? 32.398 22.530 -5.108 1.00 90.81 177 VAL A CA 1
ATOM 1312 C C . VAL A 1 177 ? 33.303 23.734 -4.950 1.00 90.81 177 VAL A C 1
ATOM 1314 O O . VAL A 1 177 ? 33.902 23.946 -3.897 1.00 90.81 177 VAL A O 1
ATOM 1317 N N . THR A 1 178 ? 33.433 24.508 -6.018 1.00 90.56 178 THR A N 1
ATOM 1318 C CA . THR A 1 178 ? 34.268 25.705 -6.037 1.00 90.56 178 THR A CA 1
ATOM 1319 C C . THR A 1 178 ? 33.418 26.955 -5.897 1.00 90.56 178 THR A C 1
ATOM 1321 O O . THR A 1 178 ? 32.414 27.100 -6.593 1.00 90.56 178 THR A O 1
ATOM 1324 N N . SER A 1 179 ? 33.852 27.880 -5.047 1.00 87.88 179 SER A N 1
ATOM 1325 C CA . SER A 1 179 ? 33.346 29.248 -5.007 1.00 87.88 179 SER A CA 1
ATOM 1326 C C . SER A 1 179 ? 34.364 30.173 -5.664 1.00 87.88 179 SER A C 1
ATOM 1328 O O . SER A 1 179 ? 35.562 30.095 -5.387 1.00 87.88 179 SER A O 1
ATOM 1330 N N . GLY A 1 180 ? 33.891 31.031 -6.558 1.00 80.44 180 GLY A N 1
ATOM 1331 C CA . GLY A 1 180 ? 34.695 32.028 -7.251 1.00 80.44 180 GLY A CA 1
ATOM 1332 C C . GLY A 1 180 ? 33.795 32.960 -8.053 1.00 80.44 180 GLY A C 1
ATOM 1333 O O . GLY A 1 180 ? 32.729 32.557 -8.520 1.00 80.44 180 GLY A O 1
ATOM 1334 N N . THR A 1 181 ? 34.198 34.218 -8.194 1.00 75.62 181 THR A N 1
ATOM 1335 C CA . THR A 1 181 ? 33.554 35.156 -9.120 1.00 75.62 181 THR A CA 1
ATOM 1336 C C . THR A 1 181 ? 33.987 34.846 -10.553 1.00 75.62 181 THR A C 1
ATOM 1338 O O . THR A 1 181 ? 35.074 34.311 -10.777 1.00 75.62 181 THR A O 1
ATOM 1341 N N . ALA A 1 182 ? 33.151 35.176 -11.542 1.00 76.81 182 ALA A N 1
ATOM 1342 C CA . ALA A 1 182 ? 33.508 34.996 -12.948 1.00 76.81 182 ALA A CA 1
ATOM 1343 C C . ALA A 1 182 ? 34.816 35.753 -13.263 1.00 76.81 182 ALA A C 1
ATOM 1345 O O . ALA A 1 182 ? 34.855 36.979 -13.190 1.00 76.81 182 ALA A O 1
ATOM 1346 N N . GLY A 1 183 ? 35.888 35.011 -13.572 1.00 76.62 183 GLY A N 1
ATOM 1347 C CA . GLY A 1 183 ? 37.226 35.549 -13.854 1.00 76.62 183 GLY A CA 1
ATOM 1348 C C . GLY A 1 183 ? 38.190 35.635 -12.658 1.00 76.62 183 GLY A C 1
ATOM 1349 O O . GLY A 1 183 ? 39.331 36.047 -12.850 1.00 76.62 183 GLY A O 1
ATOM 1350 N N . GLY A 1 184 ? 37.771 35.248 -11.448 1.00 81.81 184 GLY A N 1
ATOM 1351 C CA . GLY A 1 184 ? 38.631 35.162 -10.260 1.00 81.81 184 GLY A CA 1
ATOM 1352 C C . GLY A 1 184 ? 39.166 33.746 -9.983 1.00 81.81 184 GLY A C 1
ATOM 1353 O O . GLY A 1 184 ? 38.696 32.779 -10.587 1.00 81.81 184 GLY A O 1
ATOM 1354 N N . PRO A 1 185 ? 40.136 33.588 -9.059 1.00 80.50 185 PRO A N 1
ATOM 1355 C CA . PRO A 1 185 ? 40.600 32.273 -8.626 1.00 80.50 185 PRO A CA 1
ATOM 1356 C C . PRO A 1 185 ? 39.465 31.498 -7.942 1.00 80.50 185 PRO A C 1
ATOM 1358 O O . PRO A 1 185 ? 38.792 32.012 -7.049 1.00 80.50 185 PRO A O 1
ATOM 1361 N N . SER A 1 186 ? 39.250 30.253 -8.371 1.00 86.06 186 SER A N 1
ATOM 1362 C CA . SER A 1 186 ? 38.265 29.348 -7.781 1.00 86.06 186 SER A CA 1
ATOM 1363 C C . SER A 1 186 ? 38.844 28.663 -6.542 1.00 86.06 186 SER A C 1
ATOM 1365 O O . SER A 1 186 ? 39.841 27.946 -6.651 1.00 86.06 186 SER A O 1
ATOM 1367 N N . THR A 1 187 ? 38.198 28.817 -5.388 1.00 90.00 187 THR A N 1
ATOM 1368 C CA . THR A 1 187 ? 38.569 28.106 -4.156 1.00 90.00 187 THR A CA 1
ATOM 1369 C C . THR A 1 187 ? 37.592 26.964 -3.922 1.00 90.00 187 THR A C 1
ATOM 1371 O O . THR A 1 187 ? 36.379 27.164 -3.983 1.00 90.00 187 THR A O 1
ATOM 1374 N N . VAL A 1 188 ? 38.093 25.760 -3.642 1.00 91.00 188 VAL A N 1
ATOM 1375 C CA . VAL A 1 188 ? 37.241 24.638 -3.224 1.00 91.00 188 VAL A CA 1
ATOM 1376 C C . VAL A 1 188 ? 36.657 24.965 -1.850 1.00 91.00 188 VAL A C 1
ATOM 1378 O O . VAL A 1 188 ? 37.396 25.125 -0.883 1.00 91.00 188 VAL A O 1
ATOM 1381 N N . VAL A 1 189 ? 35.334 25.093 -1.771 1.00 92.94 189 VAL A N 1
ATOM 1382 C CA . VAL A 1 189 ? 34.596 25.363 -0.526 1.00 92.94 189 VAL A CA 1
ATOM 1383 C C . VAL A 1 189 ? 34.027 24.093 0.108 1.00 92.94 189 VAL A C 1
ATOM 1385 O O . VAL A 1 189 ? 33.515 24.137 1.226 1.00 92.94 189 VAL A O 1
ATOM 1388 N N . GLY A 1 190 ? 34.124 22.965 -0.596 1.00 93.56 190 GLY A N 1
ATOM 1389 C CA . GLY A 1 190 ? 33.790 21.635 -0.101 1.00 93.56 190 GLY A CA 1
ATOM 1390 C C . GLY A 1 190 ? 33.613 20.636 -1.236 1.00 93.56 190 GLY A C 1
ATOM 1391 O O . GLY A 1 190 ? 34.052 20.862 -2.365 1.00 93.56 190 GLY A O 1
ATOM 1392 N N . TYR A 1 191 ? 32.969 19.519 -0.932 1.00 91.19 191 TYR A N 1
ATOM 1393 C CA . TYR A 1 191 ? 32.832 18.366 -1.807 1.00 91.19 191 TYR A CA 1
ATOM 1394 C C . TYR A 1 191 ? 31.386 17.895 -1.795 1.00 91.19 191 TYR A C 1
ATOM 1396 O O . TYR A 1 191 ? 30.850 17.511 -0.758 1.00 91.19 191 TYR A O 1
ATOM 1404 N N . HIS A 1 192 ? 30.760 17.899 -2.965 1.00 88.19 192 HIS A N 1
ATOM 1405 C CA . HIS A 1 192 ? 29.524 17.166 -3.175 1.00 88.19 192 HIS A CA 1
ATOM 1406 C C . HIS A 1 192 ? 29.880 15.698 -3.390 1.00 88.19 192 HIS A C 1
ATOM 1408 O O . HIS A 1 192 ? 30.767 15.402 -4.194 1.00 88.19 192 HIS A O 1
ATOM 1414 N N . TRP A 1 193 ? 29.212 14.784 -2.702 1.00 87.88 193 TRP A N 1
ATOM 1415 C CA . TRP A 1 193 ? 29.458 13.355 -2.843 1.00 87.88 193 TRP A CA 1
ATOM 1416 C C . TRP A 1 193 ? 28.180 12.595 -3.173 1.00 87.88 193 TRP A C 1
ATOM 1418 O O . TRP A 1 193 ? 27.089 13.021 -2.800 1.00 87.88 193 TRP A O 1
ATOM 1428 N N . GLN A 1 194 ? 28.328 11.474 -3.878 1.00 85.00 194 GLN A N 1
ATOM 1429 C CA . GLN A 1 194 ? 27.253 10.552 -4.230 1.00 85.00 194 GLN A CA 1
ATOM 1430 C C . GLN A 1 194 ? 27.681 9.111 -3.937 1.00 85.00 194 GLN A C 1
ATOM 1432 O O . GLN A 1 194 ? 28.766 8.688 -4.316 1.00 85.00 194 GLN A O 1
ATOM 1437 N N . LEU A 1 195 ? 26.835 8.344 -3.262 1.00 84.38 195 LEU A N 1
ATOM 1438 C CA . LEU A 1 195 ? 27.059 6.951 -2.888 1.00 84.38 195 LEU A CA 1
ATOM 1439 C C . LEU A 1 195 ? 25.822 6.141 -3.255 1.00 84.38 195 LEU A C 1
ATOM 1441 O O . LEU A 1 195 ? 24.710 6.547 -2.945 1.00 84.38 195 LEU A O 1
ATOM 1445 N N . VAL A 1 196 ? 26.008 4.984 -3.876 1.00 86.31 196 VAL A N 1
ATOM 1446 C CA . VAL A 1 196 ? 24.902 4.093 -4.227 1.00 86.31 196 VAL A CA 1
ATOM 1447 C C . VAL A 1 196 ? 24.915 2.916 -3.267 1.00 86.31 196 VAL A C 1
ATOM 1449 O O . VAL A 1 196 ? 25.886 2.163 -3.227 1.00 86.31 196 VAL A O 1
ATOM 1452 N N . GLU A 1 197 ? 23.861 2.777 -2.468 1.00 85.25 197 GLU A N 1
ATOM 1453 C CA . GLU A 1 197 ? 23.733 1.690 -1.498 1.00 85.25 197 GLU A CA 1
ATOM 1454 C C . GLU A 1 197 ? 22.736 0.633 -1.994 1.00 85.25 197 GLU A C 1
ATOM 1456 O O . GLU A 1 197 ? 21.630 0.989 -2.407 1.00 85.25 197 GLU A O 1
ATOM 1461 N N . PRO A 1 198 ? 23.065 -0.668 -1.937 1.00 88.19 198 PRO A N 1
ATOM 1462 C CA . PRO A 1 198 ? 22.197 -1.729 -2.441 1.00 88.19 198 PRO A CA 1
ATOM 1463 C C . PRO A 1 198 ? 21.074 -2.070 -1.443 1.00 88.19 198 PRO A C 1
ATOM 1465 O O . PRO A 1 198 ? 21.025 -3.168 -0.896 1.00 88.19 198 PRO A O 1
ATOM 1468 N N . VAL A 1 199 ? 20.189 -1.109 -1.167 1.00 85.56 199 VAL A N 1
ATOM 1469 C CA . VAL A 1 199 ? 19.125 -1.235 -0.160 1.00 85.56 199 VAL A CA 1
ATOM 1470 C C . VAL A 1 199 ? 17.811 -1.648 -0.831 1.00 85.56 199 VAL A C 1
ATOM 1472 O O . VAL A 1 199 ? 17.339 -0.918 -1.705 1.00 85.56 199 VAL A O 1
ATOM 1475 N N . PRO A 1 200 ? 17.177 -2.759 -0.420 1.00 86.88 200 PRO A N 1
ATOM 1476 C CA . PRO A 1 200 ? 15.943 -3.269 -1.017 1.00 86.88 200 PRO A CA 1
ATOM 1477 C C . PRO A 1 200 ? 14.691 -2.522 -0.524 1.00 86.88 200 PRO A C 1
ATOM 1479 O O . PRO A 1 200 ? 13.742 -3.116 -0.027 1.00 86.88 200 PRO A O 1
ATOM 1482 N N . LEU A 1 201 ? 14.666 -1.195 -0.648 1.00 84.12 201 LEU A N 1
ATOM 1483 C CA . LEU A 1 201 ? 13.451 -0.422 -0.377 1.00 84.12 201 LEU A CA 1
ATOM 1484 C C . LEU A 1 201 ? 12.425 -0.633 -1.501 1.00 84.12 201 LEU A C 1
ATOM 1486 O O . LEU A 1 201 ? 12.838 -0.742 -2.655 1.00 84.12 201 LEU A O 1
ATOM 1490 N N . PRO A 1 202 ? 11.109 -0.576 -1.228 1.00 83.88 202 PRO A N 1
ATOM 1491 C CA . PRO A 1 202 ? 10.065 -0.716 -2.249 1.00 83.88 202 PRO A CA 1
ATOM 1492 C C . PRO A 1 202 ? 10.291 0.134 -3.506 1.00 83.88 202 PRO A C 1
ATOM 1494 O O . PRO A 1 202 ? 10.241 -0.380 -4.621 1.00 83.88 202 PRO A O 1
ATOM 1497 N N . ALA A 1 203 ? 10.619 1.420 -3.338 1.00 80.50 203 ALA A N 1
ATOM 1498 C CA . ALA A 1 203 ? 10.898 2.321 -4.458 1.00 80.50 203 ALA A CA 1
ATOM 1499 C C . ALA A 1 203 ? 12.135 1.883 -5.264 1.00 80.50 203 ALA A C 1
ATOM 1501 O O . ALA A 1 203 ? 12.124 1.938 -6.491 1.00 80.50 203 ALA A O 1
ATOM 1502 N N . VAL A 1 204 ? 13.180 1.389 -4.591 1.00 84.69 204 VAL A N 1
ATOM 1503 C CA . VAL A 1 204 ? 14.382 0.863 -5.253 1.00 84.69 204 VAL A CA 1
ATOM 1504 C C . VAL A 1 204 ? 14.045 -0.422 -6.009 1.00 84.69 204 VAL A C 1
ATOM 1506 O O . VAL A 1 204 ? 14.390 -0.539 -7.178 1.00 84.69 204 VAL A O 1
ATOM 1509 N N . LEU A 1 205 ? 13.305 -1.354 -5.401 1.00 88.50 205 LEU A N 1
ATOM 1510 C CA . LEU A 1 205 ? 12.878 -2.599 -6.051 1.00 88.50 205 LEU A CA 1
ATOM 1511 C C . LEU A 1 205 ? 12.025 -2.328 -7.302 1.00 88.50 205 LEU A C 1
ATOM 1513 O O . LEU A 1 205 ? 12.196 -2.986 -8.327 1.00 88.50 205 LEU A O 1
ATOM 1517 N N . GLN A 1 206 ? 11.145 -1.325 -7.252 1.00 87.25 206 GLN A N 1
ATOM 1518 C CA . GLN A 1 206 ? 10.381 -0.874 -8.418 1.00 87.25 206 GLN A CA 1
ATOM 1519 C C . GLN A 1 206 ? 11.276 -0.255 -9.499 1.00 87.25 206 GLN A C 1
ATOM 1521 O O . GLN A 1 206 ? 11.082 -0.534 -10.681 1.00 87.25 206 GLN A O 1
ATOM 1526 N N . GLN A 1 207 ? 12.272 0.553 -9.128 1.00 85.44 207 GLN A N 1
ATOM 1527 C CA . GLN A 1 207 ? 13.234 1.107 -10.087 1.00 85.44 207 GLN A CA 1
ATOM 1528 C C . GLN A 1 207 ? 14.048 0.011 -10.772 1.00 85.44 207 GLN A C 1
ATOM 1530 O O . GLN A 1 207 ? 14.205 0.041 -11.991 1.00 85.44 207 GLN A O 1
ATOM 1535 N N . GLU A 1 208 ? 14.529 -0.975 -10.018 1.00 88.69 208 GLU A N 1
ATOM 1536 C CA . GLU A 1 208 ? 15.243 -2.123 -10.578 1.00 88.69 208 GLU A CA 1
ATOM 1537 C C . GLU A 1 208 ? 14.358 -2.927 -11.534 1.00 88.69 208 GLU A C 1
ATOM 1539 O O . GLU A 1 208 ? 14.801 -3.295 -12.625 1.00 88.69 208 GLU A O 1
ATOM 1544 N N . ARG A 1 209 ? 13.074 -3.104 -11.196 1.00 91.19 209 ARG A N 1
ATOM 1545 C CA . ARG A 1 209 ? 12.100 -3.686 -12.123 1.00 91.19 209 ARG A CA 1
ATOM 1546 C C . ARG A 1 209 ? 11.957 -2.854 -13.397 1.00 91.19 209 ARG A C 1
ATOM 1548 O O . ARG A 1 209 ? 11.960 -3.412 -14.487 1.00 91.19 209 ARG A O 1
ATOM 1555 N N . LEU A 1 210 ? 11.847 -1.531 -13.302 1.00 90.12 210 LEU A N 1
ATOM 1556 C CA . LEU A 1 210 ? 11.750 -0.679 -14.491 1.00 90.12 210 LEU A CA 1
ATOM 1557 C C . LEU A 1 210 ? 13.019 -0.772 -15.351 1.00 90.12 210 LEU A C 1
ATOM 1559 O O . LEU A 1 210 ? 12.907 -0.854 -16.571 1.00 90.12 210 LEU A O 1
ATOM 1563 N N . ARG A 1 211 ? 14.214 -0.876 -14.750 1.00 88.69 211 ARG A N 1
ATOM 1564 C CA . ARG A 1 211 ? 15.459 -1.164 -15.493 1.00 88.69 211 ARG A CA 1
ATOM 1565 C C . ARG A 1 211 ? 15.434 -2.533 -16.169 1.00 88.69 211 ARG A C 1
ATOM 1567 O O . ARG A 1 211 ? 15.988 -2.707 -17.251 1.00 88.69 211 ARG A O 1
ATOM 1574 N N . GLU A 1 212 ? 14.816 -3.526 -15.546 1.00 91.38 212 GLU A N 1
ATOM 1575 C CA . GLU A 1 212 ? 14.598 -4.835 -16.156 1.00 91.38 212 GLU A CA 1
ATOM 1576 C C . GLU A 1 212 ? 13.650 -4.763 -17.359 1.00 91.38 212 GLU A C 1
ATOM 1578 O O . GLU A 1 212 ? 13.980 -5.298 -18.416 1.00 91.38 212 GLU A O 1
ATOM 1583 N N . VAL A 1 213 ? 12.554 -4.005 -17.261 1.00 92.50 213 VAL A N 1
ATOM 1584 C CA . VAL A 1 213 ? 11.667 -3.721 -18.402 1.00 92.50 213 VAL A CA 1
ATOM 1585 C C . VAL A 1 213 ? 12.423 -2.998 -19.522 1.00 92.50 213 VAL A C 1
ATOM 1587 O O . VAL A 1 213 ? 12.298 -3.372 -20.686 1.00 92.50 213 VAL A O 1
ATOM 1590 N N . GLN A 1 214 ? 13.268 -2.014 -19.195 1.00 89.88 214 GLN A N 1
ATOM 1591 C CA . GLN A 1 214 ? 14.133 -1.347 -20.177 1.00 89.88 214 GLN A CA 1
ATOM 1592 C C . GLN A 1 214 ? 15.047 -2.333 -20.911 1.00 89.88 214 GLN A C 1
ATOM 1594 O O . GLN A 1 214 ? 15.203 -2.243 -22.129 1.00 89.88 214 GLN A O 1
ATOM 1599 N N . ARG A 1 215 ? 15.641 -3.302 -20.203 1.00 89.06 215 ARG A N 1
ATOM 1600 C CA . ARG A 1 215 ? 16.444 -4.356 -20.844 1.00 89.06 215 ARG A CA 1
ATOM 1601 C C . ARG A 1 215 ? 15.595 -5.181 -21.811 1.00 89.06 215 ARG A C 1
ATOM 1603 O O . ARG A 1 215 ? 16.003 -5.347 -22.957 1.00 89.06 215 ARG A O 1
ATOM 1610 N N . LEU A 1 216 ? 14.395 -5.595 -21.397 1.00 90.31 216 LEU A N 1
ATOM 1611 C CA . LEU A 1 216 ? 13.467 -6.363 -22.238 1.00 90.31 216 LEU A CA 1
ATOM 1612 C C . LEU A 1 216 ? 13.041 -5.624 -23.515 1.00 90.31 216 LEU A C 1
ATOM 1614 O O . LEU A 1 216 ? 12.859 -6.261 -24.550 1.00 90.31 216 LEU A O 1
ATOM 1618 N N . LEU A 1 217 ? 12.925 -4.292 -23.487 1.00 90.88 217 LEU A N 1
ATOM 1619 C CA . LEU A 1 217 ? 12.651 -3.498 -24.694 1.00 90.88 217 LEU A CA 1
ATOM 1620 C C . LEU A 1 217 ? 13.777 -3.582 -25.738 1.00 90.88 217 LEU A C 1
ATOM 1622 O O . LEU A 1 217 ? 13.522 -3.369 -26.921 1.00 90.88 217 LEU A O 1
ATOM 1626 N N . GLY A 1 218 ? 15.013 -3.871 -25.319 1.00 86.12 218 GLY A N 1
ATOM 1627 C CA . GLY A 1 218 ? 16.155 -4.087 -26.212 1.00 86.12 218 GLY A CA 1
ATOM 1628 C C . GLY A 1 218 ? 16.319 -5.535 -26.685 1.00 86.12 218 GLY A C 1
ATOM 1629 O O . GLY A 1 218 ? 17.165 -5.805 -27.540 1.00 86.12 218 GLY A O 1
ATOM 1630 N N . GLU A 1 219 ? 15.542 -6.472 -26.140 1.00 85.56 219 GLU A N 1
ATOM 1631 C CA . GLU A 1 219 ? 15.638 -7.891 -26.467 1.00 85.56 219 GLU A CA 1
ATOM 1632 C C . GLU A 1 219 ? 14.670 -8.281 -27.597 1.00 85.56 219 GLU A C 1
ATOM 1634 O O . GLU A 1 219 ? 13.579 -7.725 -27.730 1.00 85.56 219 GLU A O 1
ATOM 1639 N N . PRO A 1 220 ? 15.028 -9.262 -28.447 1.00 76.19 220 PRO A N 1
ATOM 1640 C CA . PRO A 1 220 ? 14.230 -9.611 -29.619 1.00 76.19 220 PRO A CA 1
ATOM 1641 C C . PRO A 1 220 ? 12.872 -10.221 -29.270 1.00 76.19 220 PRO A C 1
ATOM 1643 O O . PRO A 1 220 ? 12.017 -10.274 -30.152 1.00 76.19 220 PRO A O 1
ATOM 1646 N N . ARG A 1 221 ? 12.674 -10.705 -28.034 1.00 70.31 221 ARG A N 1
ATOM 1647 C CA . ARG A 1 221 ? 11.414 -11.249 -27.519 1.00 70.31 221 ARG A CA 1
ATOM 1648 C C . ARG A 1 221 ? 11.333 -11.111 -25.997 1.00 70.31 221 ARG A C 1
ATOM 1650 O O . ARG A 1 221 ? 12.263 -11.519 -25.318 1.00 70.31 221 ARG A O 1
ATOM 1657 N N . GLY A 1 222 ? 10.210 -10.611 -25.484 1.00 76.44 222 GLY A N 1
ATOM 1658 C CA . GLY A 1 222 ? 9.925 -10.524 -24.052 1.00 76.44 222 GLY A CA 1
ATOM 1659 C C . GLY A 1 222 ? 8.420 -10.466 -23.784 1.00 76.44 222 GLY A C 1
ATOM 1660 O O . GLY A 1 222 ? 7.653 -10.036 -24.647 1.00 76.44 222 GLY A O 1
ATOM 1661 N N . LEU A 1 223 ? 8.016 -10.917 -22.600 1.00 88.44 223 LEU A N 1
ATOM 1662 C CA . LEU A 1 223 ? 6.666 -10.818 -22.047 1.00 88.44 223 LEU A CA 1
ATOM 1663 C C . LEU A 1 223 ? 6.809 -10.484 -20.560 1.00 88.44 223 LEU A C 1
ATOM 1665 O O . LEU A 1 223 ? 7.720 -11.001 -19.917 1.00 88.44 223 LEU A O 1
ATOM 1669 N N . LEU A 1 224 ? 5.920 -9.644 -20.030 1.00 94.12 224 LEU A N 1
ATOM 1670 C CA . LEU A 1 224 ? 5.817 -9.431 -18.588 1.00 94.12 224 LEU A CA 1
ATOM 1671 C C . LEU A 1 224 ? 4.831 -10.445 -18.006 1.00 94.12 224 LEU A C 1
ATOM 1673 O O . LEU A 1 224 ? 3.624 -10.389 -18.241 1.00 94.12 224 LEU A O 1
ATOM 1677 N N . LEU A 1 225 ? 5.365 -11.404 -17.263 1.00 94.94 225 LEU A N 1
ATOM 1678 C CA . LEU A 1 225 ? 4.625 -12.441 -16.563 1.00 94.94 225 LEU A CA 1
ATOM 1679 C C . LEU A 1 225 ? 3.831 -11.863 -15.395 1.00 94.94 225 LEU A C 1
ATOM 1681 O O . LEU A 1 225 ? 2.747 -12.367 -15.106 1.00 94.94 225 LEU A O 1
ATOM 1685 N N . ALA A 1 226 ? 4.333 -10.800 -14.759 1.00 95.69 226 ALA A N 1
ATOM 1686 C CA . ALA A 1 226 ? 3.729 -10.244 -13.555 1.00 95.69 226 ALA A CA 1
ATOM 1687 C C . ALA A 1 226 ? 2.506 -9.361 -13.798 1.00 95.69 226 ALA A C 1
ATOM 1689 O O . ALA A 1 226 ? 1.857 -9.001 -12.821 1.00 95.69 226 ALA A O 1
ATOM 1690 N N . THR A 1 227 ? 2.193 -8.953 -15.033 1.00 95.88 227 THR A N 1
ATOM 1691 C CA . THR A 1 227 ? 1.086 -8.015 -15.305 1.00 95.88 227 THR A CA 1
ATOM 1692 C C . THR A 1 227 ? -0.209 -8.502 -14.641 1.00 95.88 227 THR A C 1
ATOM 1694 O O . THR A 1 227 ? -0.556 -9.670 -14.807 1.00 95.88 227 THR A O 1
ATOM 1697 N N . PRO A 1 228 ? -0.934 -7.687 -13.865 1.00 95.94 228 PRO A N 1
ATOM 1698 C CA . PRO A 1 228 ? -2.106 -8.181 -13.148 1.00 95.94 228 PRO A CA 1
ATOM 1699 C C . PRO A 1 228 ? -3.164 -8.723 -14.123 1.00 95.94 228 PRO A C 1
ATOM 1701 O O . PRO A 1 228 ? -3.234 -8.287 -15.273 1.00 95.94 228 PRO A O 1
ATOM 1704 N N . SER A 1 229 ? -3.952 -9.709 -13.689 1.00 96.00 229 SER A N 1
ATOM 1705 C CA . SER A 1 229 ? -5.147 -10.167 -14.420 1.00 96.00 229 SER A CA 1
ATOM 1706 C C . SER A 1 229 ? -6.430 -9.523 -13.899 1.00 96.00 229 SER A C 1
ATOM 1708 O O . SER A 1 229 ? -7.476 -9.648 -14.534 1.00 96.00 229 SER A O 1
ATOM 1710 N N . ARG A 1 230 ? -6.347 -8.823 -12.763 1.00 94.81 230 ARG A N 1
ATOM 1711 C CA . ARG A 1 230 ? -7.466 -8.209 -12.046 1.00 94.81 230 ARG A CA 1
ATOM 1712 C C . ARG A 1 230 ? -7.147 -6.776 -11.627 1.00 94.81 230 ARG A C 1
ATOM 1714 O O . ARG A 1 230 ? -5.988 -6.417 -11.416 1.00 94.81 230 ARG A O 1
ATOM 1721 N N . ALA A 1 231 ? -8.187 -5.960 -11.472 1.00 91.12 231 ALA A N 1
ATOM 1722 C CA . ALA A 1 231 ? -8.061 -4.536 -11.153 1.00 91.12 231 ALA A CA 1
ATOM 1723 C C . ALA A 1 231 ? -7.508 -4.249 -9.741 1.00 91.12 231 ALA A C 1
ATOM 1725 O O . ALA A 1 231 ? -7.092 -3.131 -9.454 1.00 91.12 231 ALA A O 1
ATOM 1726 N N . ASP A 1 232 ? -7.478 -5.244 -8.854 1.00 89.62 232 ASP A N 1
ATOM 1727 C CA . ASP A 1 232 ? -6.869 -5.148 -7.522 1.00 89.62 232 ASP A CA 1
ATOM 1728 C C . ASP A 1 232 ? -5.358 -5.454 -7.515 1.00 89.62 232 ASP A C 1
ATOM 1730 O O . ASP A 1 232 ? -4.713 -5.391 -6.469 1.00 89.62 232 ASP A O 1
ATOM 1734 N N . GLY A 1 233 ? -4.776 -5.765 -8.679 1.00 91.81 233 GLY A N 1
ATOM 1735 C CA . GLY A 1 233 ? -3.361 -6.099 -8.819 1.00 91.81 233 GLY A CA 1
ATOM 1736 C C . GLY A 1 233 ? -3.043 -7.584 -8.703 1.00 91.81 233 GLY A C 1
ATOM 1737 O O . GLY A 1 233 ? -1.875 -7.951 -8.838 1.00 91.81 233 GLY A O 1
ATOM 1738 N N . THR A 1 234 ? -4.038 -8.442 -8.473 1.00 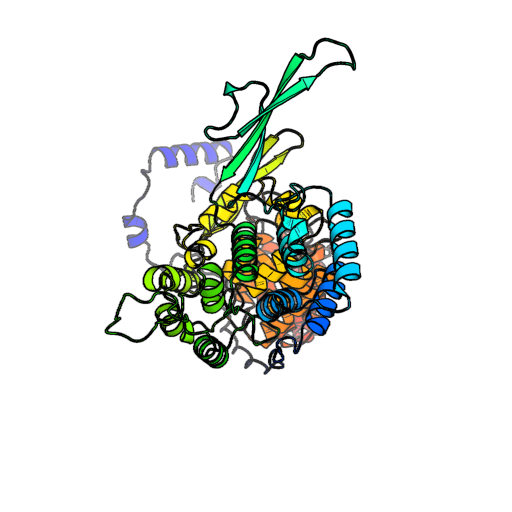94.75 234 THR A N 1
ATOM 1739 C CA . THR A 1 234 ? -3.816 -9.887 -8.384 1.00 94.75 234 THR A CA 1
ATOM 1740 C C . THR A 1 234 ? -3.541 -10.515 -9.751 1.00 94.75 234 THR A C 1
ATOM 1742 O O . THR A 1 234 ? -3.861 -9.968 -10.815 1.00 94.75 234 THR A O 1
ATOM 1745 N N . LEU A 1 235 ? -2.877 -11.670 -9.715 1.00 96.19 235 LEU A N 1
ATOM 1746 C CA . LEU A 1 235 ? -2.573 -12.497 -10.875 1.00 96.19 235 LEU A CA 1
ATOM 1747 C C . LEU A 1 235 ? -3.138 -13.896 -10.645 1.00 96.19 235 LEU A C 1
ATOM 1749 O O . LEU A 1 235 ? -2.803 -14.543 -9.659 1.00 96.19 235 LEU A O 1
ATOM 1753 N N . ASP A 1 236 ? -3.952 -14.375 -11.579 1.00 95.44 236 ASP A N 1
ATOM 1754 C CA . ASP A 1 236 ? -4.489 -15.734 -11.544 1.00 95.44 236 ASP A CA 1
ATOM 1755 C C . ASP A 1 236 ? -3.445 -16.747 -12.040 1.00 95.44 236 ASP A C 1
ATOM 1757 O O . ASP A 1 236 ? -2.798 -16.533 -13.073 1.00 95.44 236 ASP A O 1
ATOM 1761 N N . ALA A 1 237 ? -3.344 -17.903 -11.374 1.00 96.12 237 ALA A N 1
ATOM 1762 C CA . ALA A 1 237 ? -2.410 -18.969 -11.750 1.00 96.12 237 ALA A CA 1
ATOM 1763 C C . ALA A 1 237 ? -2.583 -19.419 -13.211 1.00 96.12 237 ALA A C 1
ATOM 1765 O O . ALA A 1 237 ? -1.605 -19.546 -13.944 1.00 96.12 237 ALA A O 1
ATOM 1766 N N . ALA A 1 238 ? -3.827 -19.565 -13.680 1.00 96.31 238 ALA A N 1
ATOM 1767 C CA . ALA A 1 238 ? -4.114 -19.925 -15.070 1.00 96.31 238 ALA A CA 1
ATOM 1768 C C . ALA A 1 238 ? -3.615 -18.871 -16.076 1.00 96.31 238 ALA A C 1
ATOM 1770 O O . ALA A 1 238 ? -3.181 -19.210 -17.177 1.00 96.31 238 ALA A O 1
ATOM 1771 N N . THR A 1 239 ? -3.657 -17.586 -15.711 1.00 96.50 239 THR A N 1
ATOM 1772 C CA . THR A 1 239 ? -3.118 -16.514 -16.554 1.00 96.50 239 THR A CA 1
ATOM 1773 C C . THR A 1 239 ? -1.597 -16.564 -16.596 1.00 96.50 239 THR A C 1
ATOM 1775 O O . THR A 1 239 ? -1.033 -16.424 -17.680 1.00 96.50 239 THR A O 1
ATOM 1778 N N . LEU A 1 240 ? -0.935 -16.817 -15.463 1.00 96.38 240 LEU A N 1
ATOM 1779 C CA . LEU A 1 240 ? 0.514 -17.011 -15.438 1.00 96.38 240 LEU A CA 1
ATOM 1780 C C . LEU A 1 240 ? 0.943 -18.213 -16.293 1.00 96.38 240 LEU A C 1
ATOM 1782 O O . LEU A 1 240 ? 1.864 -18.076 -17.091 1.00 96.38 240 LEU A O 1
ATOM 1786 N N . GLU A 1 241 ? 0.266 -19.358 -16.172 1.00 94.94 241 GLU A N 1
ATOM 1787 C CA . GLU A 1 241 ? 0.588 -20.563 -16.953 1.00 94.94 241 GLU A CA 1
ATOM 1788 C C . GLU A 1 241 ? 0.471 -20.310 -18.461 1.00 94.94 241 GLU A C 1
ATOM 1790 O O . GLU A 1 241 ? 1.414 -20.590 -19.196 1.00 94.94 241 GLU A O 1
ATOM 1795 N N . ARG A 1 242 ? -0.612 -19.669 -18.924 1.00 94.31 242 ARG A N 1
ATOM 1796 C CA . ARG A 1 242 ? -0.742 -19.280 -20.343 1.00 94.31 242 ARG A CA 1
ATOM 1797 C C . ARG A 1 242 ? 0.410 -18.389 -20.806 1.00 94.31 242 ARG A C 1
ATOM 1799 O O . ARG A 1 242 ? 0.972 -18.601 -21.872 1.00 94.31 242 ARG A O 1
ATOM 1806 N N . ARG A 1 243 ? 0.807 -17.409 -19.990 1.00 93.44 243 ARG A N 1
ATOM 1807 C CA . ARG A 1 243 ? 1.930 -16.518 -20.321 1.00 93.44 243 ARG A CA 1
ATOM 1808 C C . ARG A 1 243 ? 3.267 -17.255 -20.366 1.00 93.44 243 ARG A C 1
ATOM 1810 O O . ARG A 1 243 ? 4.110 -16.917 -21.189 1.00 93.44 243 ARG A O 1
ATOM 1817 N N . LEU A 1 244 ? 3.463 -18.251 -19.503 1.00 91.06 244 LEU A N 1
ATOM 1818 C CA . LEU A 1 244 ? 4.635 -19.125 -19.535 1.00 91.06 244 LEU A CA 1
ATOM 1819 C C . LEU A 1 244 ? 4.661 -20.001 -20.793 1.00 91.06 244 LEU A C 1
ATOM 1821 O O . LEU A 1 244 ? 5.735 -20.216 -21.350 1.00 91.06 244 LEU A O 1
ATOM 1825 N N . GLU A 1 245 ? 3.507 -20.483 -21.253 1.00 90.00 245 GLU A N 1
ATOM 1826 C CA . GLU A 1 245 ? 3.375 -21.234 -22.510 1.00 90.00 245 GLU A CA 1
ATOM 1827 C C . GLU A 1 245 ? 3.663 -20.356 -23.737 1.00 90.00 245 GLU A C 1
ATOM 1829 O O . GLU A 1 245 ? 4.321 -20.806 -24.678 1.00 90.00 245 GLU A O 1
ATOM 1834 N N . ASP A 1 246 ? 3.250 -19.089 -23.688 1.00 88.00 246 ASP A N 1
ATOM 1835 C CA . ASP A 1 246 ? 3.515 -18.089 -24.725 1.00 88.00 246 ASP A CA 1
ATOM 1836 C C . ASP A 1 246 ? 4.965 -17.576 -24.715 1.00 88.00 246 ASP A C 1
ATOM 1838 O O . ASP A 1 246 ? 5.376 -16.858 -25.640 1.00 88.00 246 ASP A O 1
ATOM 1842 N N . LEU A 1 247 ? 5.771 -17.930 -23.700 1.00 85.00 247 LEU A N 1
ATOM 1843 C CA . LEU A 1 247 ? 7.165 -17.511 -23.659 1.00 85.00 247 LEU A CA 1
ATOM 1844 C C . LEU A 1 247 ? 7.908 -18.077 -24.870 1.00 85.00 247 LEU A C 1
ATOM 1846 O O . LEU A 1 247 ? 7.965 -19.292 -25.093 1.00 85.00 247 LEU A O 1
ATOM 1850 N N . PRO A 1 248 ? 8.555 -17.208 -25.653 1.00 72.44 248 PRO A N 1
ATOM 1851 C CA . PRO A 1 248 ? 9.170 -17.650 -26.875 1.00 72.44 248 PRO A CA 1
ATOM 1852 C C . PRO A 1 248 ? 10.327 -18.594 -26.589 1.00 72.44 248 PRO A C 1
ATOM 1854 O O . PRO A 1 248 ? 11.288 -18.266 -25.891 1.00 72.44 248 PRO A O 1
ATOM 1857 N N . THR A 1 249 ? 10.275 -19.761 -27.220 1.00 70.44 249 THR A N 1
ATOM 1858 C CA . THR A 1 249 ? 11.387 -20.700 -27.196 1.00 70.44 249 THR A CA 1
ATOM 1859 C C . THR A 1 249 ? 12.592 -20.053 -27.893 1.00 70.44 249 THR A C 1
ATOM 1861 O O . THR A 1 249 ? 12.446 -19.579 -29.029 1.00 70.44 249 THR A O 1
ATOM 1864 N N . PRO A 1 250 ? 13.778 -19.985 -27.259 1.00 64.81 250 PRO A N 1
ATOM 1865 C CA . PRO A 1 250 ? 14.941 -19.366 -27.868 1.00 64.81 250 PRO A CA 1
ATOM 1866 C C . PRO A 1 250 ? 15.282 -20.107 -29.156 1.00 64.81 250 PRO A C 1
ATOM 1868 O O . PRO A 1 250 ? 15.572 -21.305 -29.167 1.00 64.81 250 PRO A O 1
ATOM 1871 N N . THR A 1 251 ? 15.240 -19.382 -30.271 1.00 58.97 251 THR A N 1
ATOM 1872 C CA . THR A 1 251 ? 15.707 -19.899 -31.552 1.00 58.97 251 THR A CA 1
ATOM 1873 C C . THR A 1 251 ? 17.216 -20.069 -31.453 1.00 58.97 251 THR A C 1
ATOM 1875 O O . THR A 1 251 ? 17.944 -19.079 -31.367 1.00 58.97 251 THR A O 1
ATOM 1878 N N . VAL A 1 252 ? 17.687 -21.318 -31.442 1.00 56.94 252 VAL A N 1
ATOM 1879 C CA . VAL A 1 252 ? 19.112 -21.667 -31.400 1.00 56.94 252 VAL A CA 1
ATOM 1880 C C . VAL A 1 252 ? 19.795 -21.131 -32.662 1.00 56.94 252 VAL A C 1
ATOM 1882 O O . VAL A 1 252 ? 19.882 -21.805 -33.683 1.00 56.94 252 VAL A O 1
ATOM 1885 N N . ARG A 1 253 ? 20.293 -19.893 -32.612 1.00 53.62 253 ARG A N 1
ATOM 1886 C CA . ARG A 1 253 ? 21.220 -19.338 -33.606 1.00 53.62 253 ARG A CA 1
ATOM 1887 C C . ARG A 1 253 ? 22.659 -19.674 -33.204 1.00 53.62 253 ARG A C 1
ATOM 1889 O O . ARG A 1 253 ? 23.486 -18.792 -33.020 1.00 53.62 253 ARG A O 1
ATOM 1896 N N . SER A 1 254 ? 22.982 -20.958 -33.056 1.00 49.28 254 SER A N 1
ATOM 1897 C CA . SER A 1 254 ? 24.377 -21.404 -33.140 1.00 49.28 254 SER A CA 1
ATOM 1898 C C . SER A 1 254 ? 24.457 -22.834 -33.677 1.00 49.28 254 SER A C 1
ATOM 1900 O O . SER A 1 254 ? 23.931 -23.796 -33.128 1.00 49.28 254 SER A O 1
ATOM 1902 N N . SER A 1 255 ? 25.111 -22.968 -34.822 1.00 47.81 255 SER A N 1
ATOM 1903 C CA . SER A 1 255 ? 25.175 -24.163 -35.662 1.00 47.81 255 SER A CA 1
ATOM 1904 C C . SER A 1 255 ? 26.198 -25.212 -35.195 1.00 47.81 255 SER A C 1
ATOM 1906 O O . SER A 1 255 ? 26.727 -25.952 -36.022 1.00 47.81 255 SER A O 1
ATOM 1908 N N . ARG A 1 256 ? 26.520 -25.307 -33.894 1.00 53.53 256 ARG A N 1
ATOM 1909 C CA . ARG A 1 256 ? 27.549 -26.261 -33.407 1.00 53.53 256 ARG A CA 1
ATOM 1910 C C . ARG A 1 256 ? 27.275 -26.983 -32.092 1.00 53.53 256 ARG A C 1
ATOM 1912 O O . ARG A 1 256 ? 28.156 -27.696 -31.621 1.00 53.53 256 ARG A O 1
ATOM 1919 N N . TRP A 1 257 ? 26.082 -26.880 -31.519 1.00 50.03 257 TRP A N 1
ATOM 1920 C CA . TRP A 1 257 ? 25.763 -27.632 -30.307 1.00 50.03 257 TRP A CA 1
ATOM 1921 C C . TRP A 1 257 ? 24.469 -28.411 -30.501 1.00 50.03 257 TRP A C 1
ATOM 1923 O O . TRP A 1 257 ? 23.429 -27.806 -30.722 1.00 50.03 257 TRP A O 1
ATOM 1933 N N . ILE A 1 258 ? 24.546 -29.745 -30.457 1.00 54.44 258 ILE A N 1
ATOM 1934 C CA . ILE A 1 258 ? 23.378 -30.634 -30.418 1.00 54.44 258 ILE A CA 1
ATOM 1935 C C . ILE A 1 258 ? 22.960 -30.735 -28.948 1.00 54.44 258 ILE A C 1
ATOM 1937 O O . ILE A 1 258 ? 23.623 -31.449 -28.188 1.00 54.44 258 ILE A O 1
ATOM 1941 N N . PRO A 1 259 ? 21.901 -30.048 -28.489 1.00 50.03 259 PRO A N 1
ATOM 1942 C CA . PRO A 1 259 ? 21.460 -30.196 -27.120 1.00 50.03 259 PRO A CA 1
ATOM 1943 C C . PRO A 1 259 ? 20.553 -31.435 -27.057 1.00 50.03 259 PRO A C 1
ATOM 1945 O O . PRO A 1 259 ? 19.524 -31.512 -27.721 1.00 50.03 259 PRO A O 1
ATOM 1948 N N . ARG A 1 260 ? 20.922 -32.427 -26.237 1.00 58.12 260 ARG A N 1
ATOM 1949 C CA . ARG A 1 260 ? 20.118 -33.642 -25.965 1.00 58.12 260 ARG A CA 1
ATOM 1950 C C . ARG A 1 260 ? 18.794 -33.371 -25.221 1.00 58.12 260 ARG A C 1
ATOM 1952 O O . ARG A 1 260 ? 18.045 -34.301 -24.945 1.00 58.12 260 ARG A O 1
ATOM 1959 N N . ARG A 1 261 ? 18.503 -32.115 -24.886 1.00 58.88 261 ARG A N 1
ATOM 1960 C CA . ARG A 1 261 ? 17.230 -31.634 -24.335 1.00 58.88 261 ARG A CA 1
ATOM 1961 C C . ARG A 1 261 ? 16.803 -30.455 -25.203 1.00 58.88 261 ARG A C 1
ATOM 1963 O O . ARG A 1 261 ? 17.645 -29.605 -25.473 1.00 58.88 261 ARG A O 1
ATOM 1970 N N . GLY A 1 262 ? 15.554 -30.433 -25.669 1.00 60.62 262 GLY A N 1
ATOM 1971 C CA . GLY A 1 262 ? 15.035 -29.362 -26.529 1.00 60.62 262 GLY A CA 1
ATOM 1972 C C . GLY A 1 262 ? 15.300 -27.957 -25.962 1.00 60.62 262 GLY A C 1
ATOM 1973 O O . GLY A 1 262 ? 15.584 -27.826 -24.767 1.00 60.62 262 GLY A O 1
ATOM 1974 N N . PRO A 1 263 ? 15.249 -26.908 -26.802 1.00 58.91 263 PRO A N 1
ATOM 1975 C CA . PRO A 1 263 ? 15.529 -25.545 -26.367 1.00 58.91 263 PRO A CA 1
ATOM 1976 C C . PRO A 1 263 ? 14.598 -25.174 -25.208 1.00 58.91 263 PRO A C 1
ATOM 1978 O O . PRO A 1 263 ? 13.379 -25.156 -25.359 1.00 58.91 263 PRO A O 1
ATOM 1981 N N . ARG A 1 264 ? 15.175 -24.935 -24.027 1.00 63.75 264 ARG A N 1
ATOM 1982 C CA . ARG A 1 264 ? 14.429 -24.411 -22.879 1.00 63.75 264 ARG A CA 1
ATOM 1983 C C . ARG A 1 264 ? 14.118 -22.938 -23.128 1.00 63.75 264 ARG A C 1
ATOM 1985 O O . ARG A 1 264 ? 15.011 -22.263 -23.638 1.00 63.75 264 ARG A O 1
ATOM 1992 N N . PRO A 1 265 ? 12.920 -22.439 -22.770 1.00 67.12 265 PRO A N 1
ATOM 1993 C CA . PRO A 1 265 ? 12.646 -21.005 -22.758 1.00 67.12 265 PRO A CA 1
ATOM 1994 C C . PRO A 1 265 ? 13.735 -20.263 -21.972 1.00 67.12 265 PRO A C 1
ATOM 1996 O O . PRO A 1 265 ? 14.337 -20.829 -21.052 1.00 67.12 265 PRO A O 1
ATOM 1999 N N . ALA A 1 266 ? 14.027 -19.022 -22.370 1.00 69.62 266 ALA A N 1
ATOM 2000 C CA . ALA A 1 266 ? 14.907 -18.169 -21.579 1.00 69.62 266 ALA A CA 1
ATOM 2001 C C . ALA A 1 266 ? 14.329 -18.054 -20.156 1.00 69.62 266 ALA A C 1
ATOM 2003 O O . ALA A 1 266 ? 13.103 -17.996 -20.019 1.00 69.62 266 ALA A O 1
ATOM 2004 N N . PRO A 1 267 ? 15.170 -18.077 -19.105 1.00 76.69 267 PRO A N 1
ATOM 2005 C CA . PRO A 1 267 ? 14.667 -17.917 -17.751 1.00 76.69 267 PRO A CA 1
ATOM 2006 C C . PRO A 1 267 ? 13.941 -16.570 -17.644 1.00 76.69 267 PRO A C 1
ATOM 2008 O O . PRO A 1 267 ? 14.404 -15.589 -18.238 1.00 76.69 267 PRO A O 1
ATOM 2011 N N . PRO A 1 268 ? 12.811 -16.516 -16.922 1.00 85.00 268 PRO A N 1
ATOM 2012 C CA . PRO A 1 268 ? 12.134 -15.258 -16.682 1.00 85.00 268 PRO A CA 1
ATOM 2013 C C . PRO A 1 268 ? 13.073 -14.313 -15.936 1.00 85.00 268 PRO A C 1
ATOM 2015 O O . PRO A 1 268 ? 13.952 -14.730 -15.176 1.00 85.00 268 PRO A O 1
ATOM 2018 N N . VAL A 1 269 ? 12.906 -13.025 -16.193 1.00 90.25 269 VAL A N 1
ATOM 2019 C CA . VAL A 1 269 ? 13.750 -12.012 -15.578 1.00 90.25 269 VAL A CA 1
ATOM 2020 C C . VAL A 1 269 ? 13.404 -11.876 -14.075 1.00 90.25 269 VAL A C 1
ATOM 2022 O O . VAL A 1 269 ? 12.228 -11.998 -13.717 1.00 90.25 269 VAL A O 1
ATOM 2025 N N . PRO A 1 270 ? 14.394 -11.717 -13.168 1.00 92.25 270 PRO A N 1
ATOM 2026 C CA . PRO A 1 270 ? 14.183 -11.941 -11.732 1.00 92.25 270 PRO A CA 1
ATOM 2027 C C . PRO A 1 270 ? 13.109 -11.078 -11.059 1.00 92.25 270 PRO A C 1
ATOM 2029 O O . PRO A 1 270 ? 12.393 -11.575 -10.188 1.00 92.25 270 PRO A O 1
ATOM 2032 N N . TYR A 1 271 ? 12.990 -9.797 -11.422 1.00 93.38 271 TYR A N 1
ATOM 2033 C CA . TYR A 1 271 ? 12.032 -8.888 -10.785 1.00 93.38 271 TYR A CA 1
ATOM 2034 C C . TYR A 1 271 ? 10.605 -9.154 -11.243 1.00 93.38 271 TYR A C 1
ATOM 2036 O O . TYR A 1 271 ? 9.690 -9.160 -10.420 1.00 93.38 271 TYR A O 1
ATOM 2044 N N . ASP A 1 272 ? 10.411 -9.398 -12.537 1.00 94.19 272 ASP A N 1
ATOM 2045 C CA . ASP A 1 272 ? 9.113 -9.794 -13.076 1.00 94.19 272 ASP A CA 1
ATOM 2046 C C . ASP A 1 272 ? 8.672 -11.154 -12.511 1.00 94.19 272 ASP A C 1
ATOM 2048 O O . ASP A 1 272 ? 7.545 -11.301 -12.049 1.00 94.19 272 ASP A O 1
ATOM 2052 N N . ALA A 1 273 ? 9.584 -12.123 -12.416 1.00 94.31 273 ALA A N 1
ATOM 2053 C CA . ALA A 1 273 ? 9.296 -13.418 -11.806 1.00 94.31 273 ALA A CA 1
ATOM 2054 C C . ALA A 1 273 ? 8.893 -13.294 -10.323 1.00 94.31 273 ALA A C 1
ATOM 2056 O O . ALA A 1 273 ? 7.878 -13.853 -9.905 1.00 94.31 273 ALA A O 1
ATOM 2057 N N . ALA A 1 274 ? 9.649 -12.537 -9.520 1.00 94.81 274 ALA A N 1
ATOM 2058 C CA . ALA A 1 274 ? 9.322 -12.328 -8.110 1.00 94.81 274 ALA A CA 1
ATOM 2059 C C . ALA A 1 274 ? 7.984 -11.598 -7.925 1.00 94.81 274 ALA A C 1
ATOM 2061 O O . ALA A 1 274 ? 7.197 -11.969 -7.057 1.00 94.81 274 ALA A O 1
ATOM 2062 N N . LEU A 1 275 ? 7.698 -10.597 -8.759 1.00 94.94 275 LEU A N 1
ATOM 2063 C CA . LEU A 1 275 ? 6.434 -9.870 -8.703 1.00 94.94 275 LEU A CA 1
ATOM 2064 C C . LEU A 1 275 ? 5.243 -10.742 -9.124 1.00 94.94 275 LEU A C 1
ATOM 2066 O O . LEU A 1 275 ? 4.183 -10.649 -8.509 1.00 94.94 275 LEU A O 1
ATOM 2070 N N . ALA A 1 276 ? 5.413 -11.623 -10.115 1.00 96.19 276 ALA A N 1
ATOM 2071 C CA . ALA A 1 276 ? 4.395 -12.608 -10.475 1.00 96.19 276 ALA A CA 1
ATOM 2072 C C . ALA A 1 276 ? 4.062 -13.523 -9.283 1.00 96.19 276 ALA A C 1
ATOM 2074 O O . ALA A 1 276 ? 2.889 -13.751 -9.000 1.00 96.19 276 ALA A O 1
ATOM 2075 N N . VAL A 1 277 ? 5.077 -13.979 -8.534 1.00 96.12 277 VAL A N 1
ATOM 2076 C CA . VAL A 1 277 ? 4.879 -14.766 -7.302 1.00 96.12 277 VAL A CA 1
ATOM 2077 C C . VAL A 1 277 ? 4.129 -13.969 -6.231 1.00 96.12 277 VAL A C 1
ATOM 2079 O O . VAL A 1 277 ? 3.213 -14.505 -5.612 1.00 96.12 277 VAL A O 1
ATOM 2082 N N . LEU A 1 278 ? 4.475 -12.698 -6.013 1.00 95.31 278 LEU A N 1
ATOM 2083 C CA . LEU A 1 278 ? 3.801 -11.864 -5.010 1.00 95.31 278 LEU A CA 1
ATOM 2084 C C . LEU A 1 278 ? 2.320 -11.617 -5.342 1.00 95.31 278 LEU A C 1
ATOM 2086 O O . LEU A 1 278 ? 1.481 -11.632 -4.444 1.00 95.31 278 LEU A O 1
ATOM 2090 N N . ARG A 1 279 ? 1.976 -11.461 -6.626 1.00 95.81 279 ARG A N 1
ATOM 2091 C CA . ARG A 1 279 ? 0.595 -11.209 -7.079 1.00 95.81 279 ARG A CA 1
ATOM 2092 C C . ARG A 1 279 ? -0.310 -12.443 -7.067 1.00 95.81 279 ARG A C 1
ATOM 2094 O O . ARG A 1 279 ? -1.534 -12.294 -7.085 1.00 95.81 279 ARG A O 1
ATOM 2101 N N . LEU A 1 280 ? 0.269 -13.642 -7.022 1.00 96.12 280 LEU A N 1
ATOM 2102 C CA . LEU A 1 280 ? -0.481 -14.891 -6.912 1.00 96.12 280 LEU A CA 1
ATOM 2103 C C . LEU A 1 280 ? -1.055 -15.089 -5.504 1.00 96.12 280 LEU A C 1
ATOM 2105 O O . LEU A 1 280 ? -0.368 -14.767 -4.524 1.00 96.12 280 LEU A O 1
ATOM 2109 N N . PRO A 1 281 ? -2.248 -15.704 -5.387 1.00 94.88 281 PRO A N 1
ATOM 2110 C CA . PRO A 1 281 ? -2.768 -16.172 -4.109 1.00 94.88 281 PRO A CA 1
ATOM 2111 C C . PRO A 1 281 ? -1.739 -17.044 -3.372 1.00 94.88 281 PRO A C 1
ATOM 2113 O O . PRO A 1 281 ? -1.047 -17.842 -4.014 1.00 94.88 281 PRO A O 1
ATOM 2116 N N . PRO A 1 282 ? -1.647 -16.975 -2.028 1.00 94.44 282 PRO A N 1
ATOM 2117 C CA . PRO A 1 282 ? -0.633 -17.706 -1.263 1.00 94.44 282 PRO A CA 1
ATOM 2118 C C . PRO A 1 282 ? -0.557 -19.215 -1.549 1.00 94.44 282 PRO A C 1
ATOM 2120 O O . PRO A 1 282 ? 0.530 -19.794 -1.485 1.00 94.44 282 PRO A O 1
ATOM 2123 N N . ALA A 1 283 ? -1.686 -19.844 -1.893 1.00 94.94 283 ALA A N 1
ATOM 2124 C CA . ALA A 1 283 ? -1.768 -21.267 -2.221 1.00 94.94 283 ALA A CA 1
ATOM 2125 C C . ALA A 1 283 ? -1.042 -21.643 -3.528 1.00 94.94 283 ALA A C 1
ATOM 2127 O O . ALA A 1 283 ? -0.498 -22.742 -3.622 1.00 94.94 283 ALA A O 1
ATOM 2128 N N . ASP A 1 284 ? -0.972 -20.728 -4.498 1.00 96.00 284 ASP A N 1
ATOM 2129 C CA . ASP A 1 284 ? -0.422 -20.989 -5.836 1.00 96.00 284 ASP A CA 1
ATOM 2130 C C . ASP A 1 284 ? 1.081 -20.675 -5.938 1.00 96.00 284 ASP A C 1
ATOM 2132 O O . ASP A 1 284 ? 1.776 -21.120 -6.858 1.00 96.00 284 ASP A O 1
ATOM 2136 N N . ARG A 1 285 ? 1.622 -19.932 -4.965 1.00 95.19 285 ARG A N 1
ATOM 2137 C CA . ARG A 1 285 ? 3.016 -19.461 -4.967 1.00 95.19 285 ARG A CA 1
ATOM 2138 C C . ARG A 1 285 ? 4.073 -20.561 -5.025 1.00 95.19 285 ARG A C 1
ATOM 2140 O O . ARG A 1 285 ? 5.039 -20.359 -5.757 1.00 95.19 285 ARG A O 1
ATOM 2147 N N . PRO A 1 286 ? 3.964 -21.695 -4.299 1.00 94.31 286 PRO A N 1
ATOM 2148 C CA . PRO A 1 286 ? 5.014 -22.714 -4.316 1.00 94.31 286 PRO A CA 1
ATOM 2149 C C . PRO A 1 286 ? 5.259 -23.294 -5.711 1.00 94.31 286 PRO A C 1
ATOM 2151 O O . PRO A 1 286 ? 6.402 -23.343 -6.160 1.00 94.31 286 PRO A O 1
ATOM 2154 N N . ALA A 1 287 ? 4.184 -23.661 -6.415 1.00 93.25 287 ALA A N 1
ATOM 2155 C CA . ALA A 1 287 ? 4.273 -24.214 -7.763 1.00 93.25 287 ALA A CA 1
ATOM 2156 C C . ALA A 1 287 ? 4.802 -23.176 -8.765 1.00 93.25 287 ALA A C 1
ATOM 2158 O O . ALA A 1 287 ? 5.670 -23.481 -9.585 1.00 93.25 287 ALA A O 1
ATOM 2159 N N . ALA A 1 288 ? 4.328 -21.931 -8.672 1.00 93.88 288 ALA A N 1
ATOM 2160 C CA . ALA A 1 288 ? 4.793 -20.853 -9.536 1.00 93.88 288 ALA A CA 1
ATOM 2161 C C . ALA A 1 288 ? 6.270 -20.503 -9.299 1.00 93.88 288 ALA A C 1
ATOM 2163 O O . ALA A 1 288 ? 7.024 -20.369 -10.260 1.00 93.88 288 ALA A O 1
ATOM 2164 N N . ALA A 1 289 ? 6.712 -20.395 -8.043 1.00 92.94 289 ALA A N 1
ATOM 2165 C CA . ALA A 1 289 ? 8.098 -20.072 -7.708 1.00 92.94 289 ALA A CA 1
ATOM 2166 C C . ALA A 1 289 ? 9.074 -21.148 -8.207 1.00 92.94 289 ALA A C 1
ATOM 2168 O O . ALA A 1 289 ? 10.121 -20.805 -8.756 1.00 92.94 289 ALA A O 1
ATOM 2169 N N . GLU A 1 290 ? 8.711 -22.432 -8.084 1.00 91.12 290 GLU A N 1
ATOM 2170 C CA . GLU A 1 290 ? 9.488 -23.544 -8.643 1.00 91.12 290 GLU A CA 1
ATOM 2171 C C . GLU A 1 290 ? 9.620 -23.425 -10.168 1.00 91.12 290 GLU A C 1
ATOM 2173 O O . GLU A 1 290 ? 10.726 -23.512 -10.705 1.00 91.12 290 GLU A O 1
ATOM 2178 N N . ARG A 1 291 ? 8.508 -23.169 -10.870 1.00 90.38 291 ARG A N 1
ATOM 2179 C CA . ARG A 1 291 ? 8.498 -23.008 -12.334 1.00 90.38 291 ARG A CA 1
ATOM 2180 C C . ARG A 1 291 ? 9.299 -21.800 -12.807 1.00 90.38 291 ARG A C 1
ATOM 2182 O O . ARG A 1 291 ? 9.991 -21.886 -13.820 1.00 90.38 291 ARG A O 1
ATOM 2189 N N . LEU A 1 292 ? 9.200 -20.689 -12.085 1.00 90.75 292 LEU A N 1
ATOM 2190 C CA . LEU A 1 292 ? 9.870 -19.434 -12.414 1.00 90.75 292 LEU A CA 1
ATOM 2191 C C . LEU A 1 292 ? 11.353 -19.427 -12.016 1.00 90.75 292 LEU A C 1
ATOM 2193 O O . LEU A 1 292 ? 12.084 -18.537 -12.440 1.00 90.75 292 LEU A O 1
ATOM 2197 N N . GLY A 1 293 ? 11.811 -20.397 -11.216 1.00 86.88 293 GLY A N 1
ATOM 2198 C CA . GLY A 1 293 ? 13.188 -20.434 -10.723 1.00 86.88 293 GLY A CA 1
ATOM 2199 C C . GLY A 1 293 ? 13.536 -19.254 -9.811 1.00 86.88 293 GLY A C 1
ATOM 2200 O O . GLY A 1 293 ? 14.701 -18.877 -9.721 1.00 86.88 293 GLY A O 1
ATOM 2201 N N . VAL A 1 294 ? 12.533 -18.659 -9.159 1.00 84.50 294 VAL A N 1
ATOM 2202 C CA . VAL A 1 294 ? 12.733 -17.671 -8.086 1.00 84.50 294 VAL A CA 1
ATOM 2203 C C . VAL A 1 294 ? 13.251 -18.427 -6.861 1.00 84.50 294 VAL A C 1
ATOM 2205 O O . VAL A 1 294 ? 12.910 -19.597 -6.717 1.00 84.50 294 VAL A O 1
ATOM 2208 N N . ASP A 1 295 ? 14.058 -17.800 -5.994 1.00 69.69 295 ASP A N 1
ATOM 2209 C CA . ASP A 1 295 ? 14.632 -18.385 -4.762 1.00 69.69 295 ASP A CA 1
ATOM 2210 C C . ASP A 1 295 ? 13.552 -18.955 -3.809 1.00 69.69 295 ASP A C 1
ATOM 2212 O O . ASP A 1 295 ? 13.179 -18.358 -2.792 1.00 69.69 295 ASP A O 1
ATOM 2216 N N . ALA A 1 296 ? 13.013 -20.121 -4.171 1.00 67.19 296 ALA A N 1
ATOM 2217 C CA . ALA A 1 296 ? 11.681 -20.559 -3.779 1.00 67.19 296 ALA A CA 1
ATOM 2218 C C . ALA A 1 296 ? 11.569 -20.959 -2.305 1.00 67.19 296 ALA A C 1
ATOM 2220 O O . ALA A 1 296 ? 10.558 -20.616 -1.705 1.00 67.19 296 ALA A O 1
ATOM 2221 N N . PRO A 1 297 ? 12.550 -21.622 -1.664 1.00 79.44 297 PRO A N 1
ATOM 2222 C CA . PRO A 1 297 ? 12.383 -21.976 -0.259 1.00 79.44 297 PRO A CA 1
ATOM 2223 C C . PRO A 1 297 ? 12.451 -20.734 0.636 1.00 79.44 297 PRO A C 1
ATOM 2225 O O . PRO A 1 297 ? 11.511 -20.433 1.361 1.00 79.44 297 PRO A O 1
ATOM 2228 N N . VAL A 1 298 ? 13.531 -19.951 0.525 1.00 84.81 298 VAL A N 1
ATOM 2229 C CA . VAL A 1 298 ? 13.831 -18.880 1.490 1.00 84.81 298 VAL A CA 1
ATOM 2230 C C . VAL A 1 298 ? 12.849 -17.713 1.367 1.00 84.81 298 VAL A C 1
ATOM 2232 O O . VAL A 1 298 ? 12.359 -17.218 2.380 1.00 84.81 298 VAL A O 1
ATOM 2235 N N . GLY A 1 299 ? 12.527 -17.283 0.142 1.00 86.62 299 GLY A N 1
ATOM 2236 C CA . GLY A 1 299 ? 11.584 -16.184 -0.074 1.00 86.62 299 GLY A CA 1
ATOM 2237 C C . GLY A 1 299 ? 10.148 -16.541 0.314 1.00 86.62 299 GLY A C 1
ATOM 2238 O O . GLY A 1 299 ? 9.467 -15.743 0.955 1.00 86.62 299 GLY A O 1
ATOM 2239 N N . LEU A 1 300 ? 9.687 -17.755 -0.013 1.00 91.31 300 LEU A N 1
ATOM 2240 C CA . LEU A 1 300 ? 8.341 -18.193 0.368 1.00 91.31 300 LEU A CA 1
ATOM 2241 C C . LEU A 1 300 ? 8.217 -18.437 1.871 1.00 91.31 300 LEU A C 1
ATOM 2243 O O . LEU A 1 300 ? 7.176 -18.124 2.443 1.00 91.31 300 LEU A O 1
ATOM 2247 N N . ASP A 1 301 ? 9.259 -18.954 2.520 1.00 92.31 301 ASP A N 1
ATOM 2248 C CA . ASP A 1 301 ? 9.263 -19.121 3.973 1.00 92.31 301 ASP A CA 1
ATOM 2249 C C . ASP A 1 301 ? 9.243 -17.766 4.691 1.00 92.31 301 ASP A C 1
ATOM 2251 O O . ASP A 1 301 ? 8.509 -17.611 5.668 1.00 92.31 301 ASP A O 1
ATOM 2255 N N . ALA A 1 302 ? 9.946 -16.755 4.166 1.00 92.12 302 ALA A N 1
ATOM 2256 C CA . ALA A 1 302 ? 9.855 -15.386 4.673 1.00 92.12 302 ALA A CA 1
ATOM 2257 C C . ALA A 1 302 ? 8.430 -14.814 4.536 1.00 92.12 302 ALA A C 1
ATOM 2259 O O . ALA A 1 302 ? 7.893 -14.278 5.506 1.00 92.12 302 ALA A O 1
ATOM 2260 N N . LEU A 1 303 ? 7.776 -14.982 3.378 1.00 93.19 303 LEU A N 1
ATOM 2261 C CA . LEU A 1 303 ? 6.382 -14.554 3.179 1.00 93.19 303 LEU A CA 1
ATOM 2262 C C . LEU A 1 303 ? 5.401 -15.283 4.105 1.00 93.19 303 LEU A C 1
ATOM 2264 O O . LEU A 1 303 ? 4.516 -14.654 4.686 1.00 93.19 303 LEU A O 1
ATOM 2268 N N . ARG A 1 304 ? 5.561 -16.599 4.281 1.00 93.00 304 ARG A N 1
ATOM 2269 C CA . ARG A 1 304 ? 4.746 -17.387 5.220 1.00 93.00 304 ARG A CA 1
ATOM 2270 C C . ARG A 1 304 ? 4.925 -16.899 6.651 1.00 93.00 304 ARG A C 1
ATOM 2272 O O . ARG A 1 304 ? 3.935 -16.750 7.359 1.00 93.00 304 ARG A O 1
ATOM 2279 N N . ALA A 1 305 ? 6.162 -16.620 7.061 1.00 93.06 305 ALA A N 1
ATOM 2280 C CA . ALA A 1 305 ? 6.444 -16.091 8.388 1.00 93.06 305 ALA A CA 1
ATOM 2281 C C . ALA A 1 305 ? 5.774 -14.723 8.600 1.00 93.06 305 ALA A C 1
ATOM 2283 O O . ALA A 1 305 ? 5.159 -14.513 9.639 1.00 93.06 305 ALA A O 1
ATOM 2284 N N . LEU A 1 306 ? 5.823 -13.835 7.601 1.00 92.69 306 LEU A N 1
ATOM 2285 C CA . LEU A 1 306 ? 5.164 -12.519 7.629 1.00 92.69 306 LEU A CA 1
ATOM 2286 C C . LEU A 1 306 ? 3.627 -12.603 7.613 1.00 92.69 306 LEU A C 1
ATOM 2288 O O . LEU A 1 306 ? 2.960 -11.675 8.062 1.00 92.69 306 LEU A O 1
ATOM 2292 N N . SER A 1 307 ? 3.062 -13.710 7.124 1.00 90.94 307 SER A N 1
ATOM 2293 C CA . SER A 1 307 ? 1.611 -13.937 7.108 1.00 90.94 307 SER A CA 1
ATOM 2294 C C . SER A 1 307 ? 1.047 -14.308 8.486 1.00 90.94 307 SER A C 1
ATOM 2296 O O . SER A 1 307 ? -0.162 -14.229 8.680 1.00 90.94 307 SER A O 1
ATOM 2298 N N . ASP A 1 308 ? 1.883 -14.713 9.454 1.00 93.00 308 ASP A N 1
ATOM 2299 C CA . ASP A 1 308 ? 1.436 -14.939 10.835 1.00 93.00 308 ASP A CA 1
ATOM 2300 C C . ASP A 1 308 ? 1.282 -13.586 11.554 1.00 93.00 308 ASP A C 1
ATOM 2302 O O . ASP A 1 308 ? 2.282 -12.880 11.734 1.00 93.00 308 ASP A O 1
ATOM 2306 N N . PRO A 1 309 ? 0.081 -13.224 12.047 1.00 90.56 309 PRO A N 1
ATOM 2307 C CA . PRO A 1 309 ? -0.128 -11.994 12.810 1.00 90.56 309 PRO A CA 1
ATOM 2308 C C . PRO A 1 309 ? 0.791 -11.850 14.033 1.00 90.56 309 PRO A C 1
ATOM 2310 O O . PRO A 1 309 ? 1.072 -10.733 14.462 1.00 90.56 309 PRO A O 1
ATOM 2313 N N . ARG A 1 310 ? 1.279 -12.966 14.596 1.00 92.75 310 ARG A N 1
ATOM 2314 C CA . ARG A 1 310 ? 2.189 -12.990 15.758 1.00 92.75 310 ARG A CA 1
ATOM 2315 C C . ARG A 1 310 ? 3.644 -12.685 15.405 1.00 92.75 310 ARG A C 1
ATOM 2317 O O . ARG A 1 310 ? 4.454 -12.473 16.304 1.00 92.75 310 ARG A O 1
ATOM 2324 N N . SER A 1 311 ? 3.983 -12.676 14.120 1.00 93.38 311 SER A N 1
ATOM 2325 C CA . SER A 1 311 ? 5.337 -12.389 13.640 1.00 93.38 311 SER A CA 1
ATOM 2326 C C . SER A 1 311 ? 5.701 -10.901 13.748 1.00 93.38 311 SER A C 1
ATOM 2328 O O . SER A 1 311 ? 6.880 -10.536 13.759 1.00 93.38 311 SER A O 1
ATOM 2330 N N . TRP A 1 312 ? 4.687 -10.040 13.866 1.00 95.25 312 TRP A N 1
ATOM 2331 C CA . TRP A 1 312 ? 4.839 -8.598 13.941 1.00 95.25 312 TRP A CA 1
ATOM 2332 C C . TRP A 1 312 ? 5.160 -8.148 15.359 1.00 95.25 312 TRP A C 1
ATOM 2334 O O . TRP A 1 312 ? 4.420 -8.399 16.308 1.00 95.25 312 TRP A O 1
ATOM 2344 N N . ARG A 1 313 ? 6.253 -7.400 15.493 1.00 93.44 313 ARG A N 1
ATOM 2345 C CA . ARG A 1 313 ? 6.647 -6.758 16.747 1.00 93.44 313 ARG A CA 1
ATOM 2346 C C . ARG A 1 313 ? 6.718 -5.254 16.573 1.00 93.44 313 ARG A C 1
ATOM 2348 O O . ARG A 1 313 ? 7.265 -4.753 15.591 1.00 93.44 313 ARG A O 1
ATOM 2355 N N . ARG A 1 314 ? 6.225 -4.532 17.571 1.00 90.50 314 ARG A N 1
ATOM 2356 C CA . ARG A 1 314 ? 6.432 -3.092 17.678 1.00 90.50 314 ARG A CA 1
ATOM 2357 C C . ARG A 1 314 ? 7.762 -2.845 18.383 1.00 90.50 314 ARG A C 1
ATOM 2359 O O . ARG A 1 314 ? 7.974 -3.306 19.501 1.00 90.50 314 ARG A O 1
ATOM 2366 N N . VAL A 1 315 ? 8.670 -2.140 17.723 1.00 88.75 315 VAL A N 1
ATOM 2367 C CA . VAL A 1 315 ? 10.006 -1.814 18.231 1.00 88.75 315 VAL A CA 1
ATOM 2368 C C . VAL A 1 315 ? 10.202 -0.307 18.234 1.00 88.75 315 VAL A C 1
ATOM 2370 O O . VAL A 1 315 ? 9.694 0.393 17.365 1.00 88.75 315 VAL A O 1
ATOM 2373 N N . VAL A 1 316 ? 10.951 0.213 19.203 1.00 86.31 316 VAL A N 1
ATOM 2374 C CA . VAL A 1 316 ? 11.397 1.610 19.177 1.00 86.31 316 VAL A CA 1
ATOM 2375 C C . VAL A 1 316 ? 12.805 1.634 18.609 1.00 86.31 316 VAL A C 1
ATOM 2377 O O . VAL A 1 316 ? 13.719 1.052 19.190 1.00 86.31 316 VAL A O 1
ATOM 2380 N N . GLY A 1 317 ? 12.973 2.285 17.462 1.00 75.44 317 GLY A N 1
ATOM 2381 C CA . GLY A 1 317 ? 14.259 2.388 16.780 1.00 75.44 317 GLY A CA 1
ATOM 2382 C C . GLY A 1 317 ? 14.562 3.820 16.352 1.00 75.44 317 GLY A C 1
ATOM 2383 O O . GLY A 1 317 ? 13.648 4.647 16.286 1.00 75.44 317 GLY A O 1
ATOM 2384 N N . PRO A 1 318 ? 15.836 4.139 16.063 1.00 69.38 318 PRO A N 1
ATOM 2385 C CA . PRO A 1 318 ? 16.170 5.393 15.414 1.00 69.38 318 PRO A CA 1
ATOM 2386 C C . PRO A 1 318 ? 15.537 5.404 14.020 1.00 69.38 318 PRO A C 1
ATOM 2388 O O . PRO A 1 318 ? 15.870 4.594 13.160 1.00 69.38 318 PRO A O 1
ATOM 2391 N N . THR A 1 319 ? 14.624 6.338 13.810 1.00 66.69 319 THR A N 1
ATOM 2392 C CA . THR A 1 319 ? 14.171 6.753 12.483 1.00 66.69 319 THR A CA 1
ATOM 2393 C C . THR A 1 319 ? 14.942 7.998 12.091 1.00 66.69 319 THR A C 1
ATOM 2395 O O . THR A 1 319 ? 15.348 8.780 12.952 1.00 66.69 319 THR A O 1
ATOM 2398 N N . GLY A 1 320 ? 15.219 8.175 10.806 1.00 57.31 320 GLY A N 1
ATOM 2399 C CA . GLY A 1 320 ? 15.826 9.425 10.370 1.00 57.31 320 GLY A CA 1
ATOM 2400 C C . GLY A 1 320 ? 14.869 10.610 10.551 1.00 57.31 320 GLY A C 1
ATOM 2401 O O . GLY A 1 320 ? 13.653 10.424 10.552 1.00 57.31 320 GLY A O 1
ATOM 2402 N N . GLY A 1 321 ? 15.411 11.816 10.717 1.00 49.34 321 GLY A N 1
ATOM 2403 C CA . GLY A 1 321 ? 14.627 13.048 10.776 1.00 49.34 321 GLY A CA 1
ATOM 2404 C C . GLY A 1 321 ? 15.315 14.214 10.063 1.00 49.34 321 GLY A C 1
ATOM 2405 O O . GLY A 1 321 ? 16.466 14.548 10.374 1.00 49.34 321 GLY A O 1
ATOM 2406 N N . HIS A 1 322 ? 14.583 14.848 9.140 1.00 45.72 322 HIS A N 1
ATOM 2407 C CA . HIS A 1 322 ? 15.043 16.007 8.384 1.00 45.72 322 HIS A CA 1
ATOM 2408 C C . HIS A 1 322 ? 15.232 17.233 9.291 1.00 45.72 322 HIS A C 1
ATOM 2410 O O . HIS A 1 322 ? 14.273 17.842 9.772 1.00 45.72 322 HIS A O 1
ATOM 2416 N N . GLY A 1 323 ? 16.487 17.641 9.482 1.00 42.81 323 GLY A N 1
ATOM 2417 C CA . GLY A 1 323 ? 16.859 19.010 9.825 1.00 42.81 323 GLY A CA 1
ATOM 2418 C C . GLY A 1 323 ? 17.311 19.763 8.572 1.00 42.81 323 GLY A C 1
ATOM 2419 O O . GLY A 1 323 ? 17.907 19.175 7.673 1.00 42.81 323 GLY A O 1
ATOM 2420 N N . ALA A 1 324 ? 17.082 21.080 8.522 1.00 35.41 324 ALA A N 1
ATOM 2421 C CA . ALA A 1 324 ? 17.434 21.942 7.382 1.00 35.41 324 ALA A CA 1
ATOM 2422 C C . ALA A 1 324 ? 18.931 21.917 6.984 1.00 35.41 324 ALA A C 1
ATOM 2424 O O . ALA A 1 324 ? 19.278 22.387 5.906 1.00 35.41 324 ALA A O 1
ATOM 2425 N N . PHE A 1 325 ? 19.806 21.362 7.832 1.00 36.81 325 PHE A N 1
ATOM 2426 C CA . PHE A 1 325 ? 21.253 21.249 7.611 1.00 36.81 325 PHE A CA 1
ATOM 2427 C C . PHE A 1 325 ? 21.850 19.919 8.108 1.00 36.81 325 PHE A C 1
ATOM 2429 O O . PHE A 1 325 ? 23.045 19.848 8.385 1.00 36.81 325 PHE A O 1
ATOM 2436 N N . GLY A 1 326 ? 21.048 18.857 8.258 1.00 46.91 326 GLY A N 1
ATOM 2437 C CA . GLY A 1 326 ? 21.585 17.562 8.678 1.00 46.91 326 GLY A CA 1
ATOM 2438 C C . GLY A 1 326 ? 20.580 16.596 9.295 1.00 46.91 326 GLY A C 1
ATOM 2439 O O . GLY A 1 326 ? 19.456 16.955 9.641 1.00 46.91 326 GLY A O 1
ATOM 2440 N N . PHE A 1 327 ? 21.043 15.354 9.423 1.00 54.03 327 PHE A N 1
ATOM 2441 C CA . PHE A 1 327 ? 20.316 14.200 9.944 1.00 54.03 327 PHE A CA 1
ATOM 2442 C C . PHE A 1 327 ? 20.272 14.233 11.477 1.00 54.03 327 PHE A C 1
ATOM 2444 O O . PHE A 1 327 ? 21.320 14.160 12.122 1.00 54.03 327 PHE A O 1
ATOM 2451 N N . VAL A 1 328 ? 19.073 14.299 12.066 1.00 58.59 328 VAL A N 1
ATOM 2452 C CA . VAL A 1 328 ? 18.891 14.080 13.510 1.00 58.59 328 VAL A CA 1
ATOM 2453 C C . VAL A 1 328 ? 17.999 12.855 13.694 1.00 58.59 328 VAL A C 1
ATOM 2455 O O . VAL A 1 328 ? 16.786 12.969 13.512 1.00 58.59 328 VAL A O 1
ATOM 2458 N N . PRO A 1 329 ? 18.562 11.681 14.035 1.00 63.84 329 PRO A N 1
ATOM 2459 C CA . PRO A 1 329 ? 17.754 10.495 14.251 1.00 63.84 329 PRO A CA 1
ATOM 2460 C C . PRO A 1 329 ? 16.794 10.728 15.419 1.00 63.84 329 PRO A C 1
ATOM 2462 O O . PRO A 1 329 ? 17.192 11.182 16.494 1.00 63.84 329 PRO A O 1
ATOM 2465 N N . ARG A 1 330 ? 15.518 10.416 15.200 1.00 72.31 330 ARG A N 1
ATOM 2466 C CA . ARG A 1 330 ? 14.458 10.489 16.205 1.00 72.31 330 ARG A CA 1
ATOM 2467 C C . ARG A 1 330 ? 13.962 9.084 16.514 1.00 72.31 330 ARG A C 1
ATOM 2469 O O . ARG A 1 330 ? 13.754 8.304 15.585 1.00 72.31 330 ARG A O 1
ATOM 2476 N N . PRO A 1 331 ? 13.770 8.723 17.788 1.00 77.88 331 PRO A N 1
ATOM 2477 C CA . PRO A 1 331 ? 13.154 7.448 18.107 1.00 77.88 331 PRO A CA 1
ATOM 2478 C C . PRO A 1 331 ? 11.721 7.434 17.566 1.00 77.88 331 PRO A C 1
ATOM 2480 O O . PRO A 1 331 ? 10.982 8.399 17.757 1.00 77.88 331 PRO A O 1
ATOM 2483 N N . ALA A 1 332 ? 11.320 6.343 16.919 1.00 81.75 332 ALA A N 1
ATOM 2484 C CA . ALA A 1 332 ? 9.921 6.110 16.597 1.00 81.75 332 ALA A CA 1
ATOM 2485 C C . ALA A 1 332 ? 9.527 4.659 16.852 1.00 81.75 332 ALA A C 1
ATOM 2487 O O . ALA A 1 332 ? 10.328 3.741 16.663 1.00 81.75 332 ALA A O 1
ATOM 2488 N N . ALA A 1 333 ? 8.284 4.465 17.283 1.00 86.25 333 ALA A N 1
ATOM 2489 C CA . ALA A 1 333 ? 7.690 3.145 17.398 1.00 86.25 333 ALA A CA 1
ATOM 2490 C C . ALA A 1 333 ? 7.287 2.633 16.007 1.00 86.25 333 ALA A C 1
ATOM 2492 O O . ALA A 1 333 ? 6.374 3.176 15.382 1.00 86.25 333 ALA A O 1
ATOM 2493 N N . VAL A 1 334 ? 7.961 1.586 15.536 1.00 86.12 334 VAL A N 1
ATOM 2494 C CA . VAL A 1 334 ? 7.768 0.972 14.220 1.00 86.12 334 VAL A CA 1
ATOM 2495 C C . VAL A 1 334 ? 7.418 -0.500 14.310 1.00 86.12 334 VAL A C 1
ATOM 2497 O O . VAL A 1 334 ? 7.848 -1.196 15.227 1.00 86.12 334 VAL A O 1
ATOM 2500 N N . TRP A 1 335 ? 6.620 -0.971 13.363 1.00 91.44 335 TRP A N 1
ATOM 2501 C CA . TRP A 1 335 ? 6.371 -2.387 13.168 1.00 91.44 335 TRP A CA 1
ATOM 2502 C C . TRP A 1 335 ? 7.548 -3.017 12.432 1.00 91.44 335 TRP A C 1
ATOM 2504 O O . TRP A 1 335 ? 8.096 -2.448 11.490 1.00 91.44 335 TRP A O 1
ATOM 2514 N N . ARG A 1 336 ? 7.953 -4.200 12.886 1.00 91.38 336 ARG A N 1
ATOM 2515 C CA . ARG A 1 336 ? 9.004 -4.999 12.264 1.00 91.38 336 ARG A CA 1
ATOM 2516 C C . ARG A 1 336 ? 8.553 -6.449 12.206 1.00 91.38 336 ARG A C 1
ATOM 2518 O O . ARG A 1 336 ? 8.008 -6.959 13.184 1.00 91.38 336 ARG A O 1
ATOM 2525 N N . GLY A 1 337 ? 8.791 -7.086 11.069 1.00 92.25 337 GLY A N 1
ATOM 2526 C CA . GLY A 1 337 ? 8.558 -8.512 10.892 1.00 92.25 337 GLY A CA 1
ATOM 2527 C C . GLY A 1 337 ? 9.749 -9.363 11.351 1.00 92.25 337 GLY A C 1
ATOM 2528 O O . GLY A 1 337 ? 10.719 -8.840 11.926 1.00 92.25 337 GLY A O 1
ATOM 2529 N N . PRO A 1 338 ? 9.701 -10.678 11.085 1.00 90.81 338 PRO A N 1
ATOM 2530 C CA . PRO A 1 338 ? 10.863 -11.552 11.144 1.00 90.81 338 PRO A CA 1
ATOM 2531 C C . PRO A 1 338 ? 11.995 -11.013 10.262 1.00 90.81 338 PRO A C 1
ATOM 2533 O O . PRO A 1 338 ? 11.771 -10.294 9.287 1.00 90.81 338 PRO A O 1
ATOM 2536 N N . GLU A 1 339 ? 13.233 -11.328 10.633 1.00 85.94 339 GLU A N 1
ATOM 2537 C CA . GLU A 1 339 ? 14.392 -10.875 9.870 1.00 85.94 339 GLU A CA 1
ATOM 2538 C C . GLU A 1 339 ? 14.469 -11.620 8.537 1.00 85.94 339 GLU A C 1
ATOM 2540 O O . GLU A 1 339 ? 14.680 -12.829 8.499 1.00 85.94 339 GLU A O 1
ATOM 2545 N N . ALA A 1 340 ? 14.319 -10.871 7.448 1.00 84.19 340 ALA A N 1
ATOM 2546 C CA . ALA A 1 340 ? 14.685 -11.296 6.110 1.00 84.19 340 ALA A CA 1
ATOM 2547 C C . ALA A 1 340 ? 15.949 -10.528 5.714 1.00 84.19 340 ALA A C 1
ATOM 2549 O O . ALA A 1 340 ? 15.988 -9.305 5.816 1.00 84.19 340 ALA A O 1
ATOM 2550 N N . ALA A 1 341 ? 16.998 -11.237 5.299 1.00 86.06 341 ALA A N 1
ATOM 2551 C CA . ALA A 1 341 ? 18.199 -10.610 4.756 1.00 86.06 341 ALA A CA 1
ATOM 2552 C C . ALA A 1 341 ? 17.937 -10.227 3.292 1.00 86.06 341 ALA A C 1
ATOM 2554 O O . ALA A 1 341 ? 18.276 -10.985 2.378 1.00 86.06 341 ALA A O 1
ATOM 2555 N N . GLY A 1 342 ? 17.269 -9.091 3.077 1.00 86.81 342 GLY A N 1
ATOM 2556 C CA . GLY A 1 342 ? 16.899 -8.623 1.748 1.00 86.81 342 GLY A CA 1
ATOM 2557 C C . GLY A 1 342 ? 18.111 -8.293 0.890 1.00 86.81 342 GLY A C 1
ATOM 2558 O O . GLY A 1 342 ? 19.150 -7.843 1.377 1.00 86.81 342 GLY A O 1
ATOM 2559 N N . ARG A 1 343 ? 17.984 -8.518 -0.420 1.00 89.44 343 ARG A N 1
ATOM 2560 C CA . ARG A 1 343 ? 19.025 -8.206 -1.404 1.00 89.44 343 ARG A CA 1
ATOM 2561 C C . ARG A 1 343 ? 18.394 -7.759 -2.717 1.00 89.44 343 ARG A C 1
ATOM 2563 O O . ARG A 1 343 ? 17.336 -8.253 -3.092 1.00 89.44 343 ARG A O 1
ATOM 2570 N N . LEU A 1 344 ? 19.068 -6.867 -3.445 1.00 89.75 344 LEU A N 1
ATOM 2571 C CA . LEU A 1 344 ? 18.612 -6.424 -4.770 1.00 89.75 344 LEU A CA 1
ATOM 2572 C C . LEU A 1 344 ? 18.731 -7.514 -5.847 1.00 89.75 344 LEU A C 1
ATOM 2574 O O . LEU A 1 344 ? 18.030 -7.471 -6.846 1.00 89.75 344 LEU A O 1
ATOM 2578 N N . ASP A 1 345 ? 19.593 -8.509 -5.685 1.00 90.00 345 ASP A N 1
ATOM 2579 C CA . ASP A 1 345 ? 19.663 -9.642 -6.617 1.00 90.00 345 ASP A CA 1
ATOM 2580 C C . ASP A 1 345 ? 18.645 -10.752 -6.299 1.00 90.00 345 ASP A C 1
ATOM 2582 O O . ASP A 1 345 ? 18.458 -11.649 -7.116 1.00 90.00 345 ASP A O 1
ATOM 2586 N N . ALA A 1 346 ? 17.943 -10.653 -5.164 1.00 91.50 346 ALA A N 1
ATOM 2587 C CA . ALA A 1 346 ? 16.884 -11.566 -4.736 1.00 91.50 346 ALA A CA 1
ATOM 2588 C C . ALA A 1 346 ? 15.599 -10.772 -4.416 1.00 91.50 346 ALA A C 1
ATOM 2590 O O . ALA A 1 346 ? 15.241 -10.613 -3.244 1.00 91.50 346 ALA A O 1
ATOM 2591 N N . PRO A 1 347 ? 14.890 -10.244 -5.434 1.00 92.06 347 PRO A N 1
ATOM 2592 C CA . PRO A 1 347 ? 13.817 -9.263 -5.245 1.00 92.06 347 PRO A CA 1
ATOM 2593 C C . PRO A 1 347 ? 12.678 -9.735 -4.336 1.00 92.06 347 PRO A C 1
ATOM 2595 O O . PRO A 1 347 ? 12.124 -8.924 -3.599 1.00 92.06 347 PRO A O 1
ATOM 2598 N N . LEU A 1 348 ? 12.363 -11.035 -4.325 1.00 92.94 348 LEU A N 1
ATOM 2599 C CA . LEU A 1 348 ? 11.366 -11.602 -3.411 1.00 92.94 348 LEU A CA 1
ATOM 2600 C C . LEU A 1 348 ? 11.770 -11.408 -1.938 1.00 92.94 348 LEU A C 1
ATOM 2602 O O . LEU A 1 348 ? 10.975 -10.928 -1.138 1.00 92.94 348 LEU A O 1
ATOM 2606 N N . LEU A 1 349 ? 13.028 -11.712 -1.594 1.00 92.50 349 LEU A N 1
ATOM 2607 C CA . LEU A 1 349 ? 13.576 -11.455 -0.258 1.00 92.50 349 LEU A CA 1
ATOM 2608 C C . LEU A 1 349 ? 13.732 -9.963 0.022 1.00 92.50 349 LEU A C 1
ATOM 2610 O O . LEU A 1 349 ? 13.559 -9.543 1.162 1.00 92.50 349 LEU A O 1
ATOM 2614 N N . GLY A 1 350 ? 14.038 -9.171 -1.008 1.00 92.25 350 GLY A N 1
ATOM 2615 C CA . GLY A 1 350 ? 14.062 -7.717 -0.912 1.00 92.25 350 GLY A CA 1
ATOM 2616 C C . GLY A 1 350 ? 12.732 -7.153 -0.410 1.00 92.25 350 GLY A C 1
ATOM 2617 O O . GLY A 1 350 ? 12.722 -6.373 0.535 1.00 92.25 350 GLY A O 1
ATOM 2618 N N . TRP A 1 351 ? 11.606 -7.610 -0.966 1.00 91.75 351 TRP A N 1
ATOM 2619 C CA . TRP A 1 351 ? 10.275 -7.207 -0.499 1.00 91.75 351 TRP A CA 1
ATOM 2620 C C . TRP A 1 351 ? 9.975 -7.645 0.937 1.00 91.75 351 TRP A C 1
ATOM 2622 O O . TRP A 1 351 ? 9.264 -6.935 1.645 1.00 91.75 351 TRP A O 1
ATOM 2632 N N . CYS A 1 352 ? 10.513 -8.776 1.392 1.00 93.25 352 CYS A N 1
ATOM 2633 C CA . CYS A 1 352 ? 10.333 -9.253 2.765 1.00 93.25 352 CYS A CA 1
ATOM 2634 C C . CYS A 1 352 ? 11.189 -8.503 3.803 1.00 93.25 352 CYS A C 1
ATOM 2636 O O . CYS A 1 352 ? 10.964 -8.666 5.006 1.00 93.25 352 CYS A O 1
ATOM 2638 N N . ASP A 1 353 ? 12.170 -7.699 3.382 1.00 91.12 353 ASP A N 1
ATOM 2639 C CA . ASP A 1 353 ? 13.074 -7.003 4.297 1.00 91.12 353 ASP A CA 1
ATOM 2640 C C . ASP A 1 353 ? 12.414 -5.779 4.935 1.00 91.12 353 ASP A C 1
ATOM 2642 O O . ASP A 1 353 ? 12.389 -4.667 4.410 1.00 91.12 353 ASP A O 1
ATOM 2646 N N . THR A 1 354 ? 11.893 -6.000 6.138 1.00 89.12 354 THR A N 1
ATOM 2647 C CA . THR A 1 354 ? 11.345 -4.940 6.993 1.00 89.12 354 THR A CA 1
ATOM 2648 C C . THR A 1 354 ? 12.414 -4.252 7.849 1.00 89.12 354 THR A C 1
ATOM 2650 O O . THR A 1 354 ? 12.148 -3.226 8.477 1.00 89.12 354 THR A O 1
ATOM 2653 N N . GLY A 1 355 ? 13.634 -4.799 7.905 1.00 84.00 355 GLY A N 1
ATOM 2654 C CA . GLY A 1 355 ? 14.736 -4.283 8.716 1.00 84.00 355 GLY A CA 1
ATOM 2655 C C . GLY A 1 355 ? 15.379 -3.034 8.122 1.00 84.00 355 GLY A C 1
ATOM 2656 O O . GLY A 1 355 ? 15.816 -2.158 8.869 1.00 84.00 355 GLY A O 1
ATOM 2657 N N . THR A 1 356 ? 15.384 -2.913 6.795 1.00 78.50 356 THR A N 1
ATOM 2658 C CA . THR A 1 356 ? 15.923 -1.748 6.077 1.00 78.50 356 THR A CA 1
ATOM 2659 C C . THR A 1 356 ? 14.972 -0.559 6.050 1.00 78.50 356 THR A C 1
ATOM 2661 O O . THR A 1 356 ? 15.388 0.559 5.775 1.00 78.50 356 THR A O 1
ATOM 2664 N N . VAL A 1 357 ? 13.700 -0.747 6.379 1.00 76.44 357 VAL A N 1
ATOM 2665 C CA . VAL A 1 357 ? 12.671 0.290 6.236 1.00 76.44 357 VAL A CA 1
ATOM 2666 C C . VAL A 1 357 ? 12.893 1.452 7.218 1.00 76.44 357 VAL A C 1
ATOM 2668 O O . VAL A 1 357 ? 13.000 2.612 6.818 1.00 76.44 357 VAL A O 1
ATOM 2671 N N . ALA A 1 358 ? 13.042 1.159 8.513 1.00 73.38 358 ALA A N 1
ATOM 2672 C CA . ALA A 1 358 ? 13.190 2.193 9.542 1.00 73.38 358 ALA A CA 1
ATOM 2673 C C . ALA A 1 358 ? 14.527 2.976 9.486 1.00 73.38 358 ALA A C 1
ATOM 2675 O O . ALA A 1 358 ? 14.486 4.207 9.583 1.00 73.38 358 ALA A O 1
ATOM 2676 N N . PRO A 1 359 ? 15.705 2.341 9.283 1.00 73.06 359 PRO A N 1
ATOM 2677 C CA . PRO A 1 359 ? 16.990 3.052 9.220 1.00 73.06 359 PRO A CA 1
ATOM 2678 C C . PRO A 1 359 ? 17.132 3.996 8.018 1.00 73.06 359 PRO A C 1
ATOM 2680 O O . PRO A 1 359 ? 17.941 4.929 8.049 1.00 73.06 359 PRO A O 1
ATOM 2683 N N . TYR A 1 360 ? 16.359 3.752 6.959 1.00 69.56 360 TYR A N 1
ATOM 2684 C CA . TYR A 1 360 ? 16.435 4.478 5.694 1.00 69.56 360 TYR A CA 1
ATOM 2685 C C . TYR A 1 360 ? 15.284 5.467 5.469 1.00 69.56 360 TYR A C 1
ATOM 2687 O O . TYR A 1 360 ? 15.319 6.197 4.481 1.00 69.56 360 TYR A O 1
ATOM 2695 N N . TRP A 1 361 ? 14.345 5.555 6.423 1.00 63.25 361 TRP A N 1
ATOM 2696 C CA . TRP A 1 361 ? 13.160 6.426 6.433 1.00 63.25 361 TRP A CA 1
ATOM 2697 C C . TRP A 1 361 ? 13.377 7.825 5.815 1.00 63.25 361 TRP A C 1
ATOM 2699 O O . TRP A 1 361 ? 12.563 8.289 5.028 1.00 63.25 361 TRP A O 1
ATOM 2709 N N . ASP A 1 362 ? 14.455 8.522 6.186 1.00 56.53 362 ASP A N 1
ATOM 2710 C CA . ASP A 1 362 ? 14.623 9.979 5.982 1.00 56.53 362 ASP A CA 1
ATOM 2711 C C . ASP A 1 362 ? 15.677 10.338 4.928 1.00 56.53 362 ASP A C 1
ATOM 2713 O O . ASP A 1 362 ? 16.188 11.457 4.863 1.00 56.53 362 ASP A O 1
ATOM 2717 N N . ARG A 1 363 ? 16.118 9.354 4.143 1.00 57.88 363 ARG A N 1
ATOM 2718 C CA . ARG A 1 363 ? 17.263 9.544 3.252 1.00 57.88 363 ARG A CA 1
ATOM 2719 C C . ARG A 1 363 ? 16.788 9.933 1.858 1.00 57.88 363 ARG A C 1
ATOM 2721 O O . ARG A 1 363 ? 16.459 9.061 1.066 1.00 57.88 363 ARG A O 1
ATOM 2728 N N . GLY A 1 364 ? 16.806 11.243 1.588 1.00 45.53 364 GLY A N 1
ATOM 2729 C CA . GLY A 1 364 ? 16.956 11.913 0.281 1.00 45.53 364 GLY A CA 1
ATOM 2730 C C . GLY A 1 364 ? 16.128 11.389 -0.897 1.00 45.53 364 GLY A C 1
ATOM 2731 O O . GLY A 1 364 ? 15.223 12.078 -1.350 1.00 45.53 364 GLY A O 1
ATOM 2732 N N . ALA A 1 365 ? 16.428 10.187 -1.384 1.00 47.16 365 ALA A N 1
ATOM 2733 C CA . ALA A 1 365 ? 15.761 9.566 -2.524 1.00 47.16 365 ALA A CA 1
ATOM 2734 C C . ALA A 1 365 ? 14.279 9.243 -2.260 1.00 47.16 365 ALA A C 1
ATOM 2736 O O . ALA A 1 365 ? 13.444 9.480 -3.126 1.00 47.16 365 ALA A O 1
ATOM 2737 N N . LEU A 1 366 ? 13.919 8.785 -1.051 1.00 51.06 366 LEU A N 1
ATOM 2738 C CA . LEU A 1 366 ? 12.502 8.631 -0.686 1.00 51.06 366 LEU A CA 1
ATOM 2739 C C . LEU A 1 366 ? 11.810 10.002 -0.671 1.00 51.06 366 LEU A C 1
ATOM 2741 O O . LEU A 1 366 ? 10.721 10.153 -1.200 1.00 51.06 366 LEU A O 1
ATOM 2745 N N . HIS A 1 367 ? 12.452 11.038 -0.133 1.00 50.38 367 HIS A N 1
ATOM 2746 C CA . HIS A 1 367 ? 11.862 12.375 -0.040 1.00 50.38 367 HIS A CA 1
ATOM 2747 C C . HIS A 1 367 ? 11.666 13.051 -1.412 1.00 50.38 367 HIS A C 1
ATOM 2749 O O . HIS A 1 367 ? 10.610 13.636 -1.649 1.00 50.38 367 HIS A O 1
ATOM 2755 N N . SER A 1 368 ? 12.636 12.935 -2.330 1.00 49.41 368 SER A N 1
ATOM 2756 C CA . SER A 1 368 ? 12.563 13.514 -3.682 1.00 49.41 368 SER A CA 1
ATOM 2757 C C . SER A 1 368 ? 11.498 12.861 -4.552 1.00 49.41 368 SER A C 1
ATOM 2759 O O . SER A 1 368 ? 10.820 13.559 -5.309 1.00 49.41 368 SER A O 1
ATOM 2761 N N . ASP A 1 369 ? 11.327 11.544 -4.416 1.00 48.81 369 ASP A N 1
ATOM 2762 C CA . ASP A 1 369 ? 10.240 10.826 -5.072 1.00 48.81 369 ASP A CA 1
ATOM 2763 C C . ASP A 1 369 ? 8.922 11.398 -4.549 1.00 48.81 369 ASP A C 1
ATOM 2765 O O . ASP A 1 369 ? 8.031 11.776 -5.315 1.00 48.81 369 ASP A O 1
ATOM 2769 N N . LEU A 1 370 ? 8.831 11.566 -3.229 1.00 49.97 370 LEU A N 1
ATOM 2770 C CA . LEU A 1 370 ? 7.567 11.857 -2.586 1.00 49.97 370 LEU A CA 1
ATOM 2771 C C . LEU A 1 370 ? 7.062 13.291 -2.777 1.00 49.97 370 LEU A C 1
ATOM 2773 O O . LEU A 1 370 ? 5.873 13.495 -3.016 1.00 49.97 370 LEU A O 1
ATOM 2777 N N . ASP A 1 371 ? 7.961 14.272 -2.748 1.00 51.03 371 ASP A N 1
ATOM 2778 C CA . ASP A 1 371 ? 7.623 15.698 -2.790 1.00 51.03 371 ASP A CA 1
ATOM 2779 C C . ASP A 1 371 ? 7.133 16.209 -4.155 1.00 51.03 371 ASP A C 1
ATOM 2781 O O . ASP A 1 371 ? 6.504 17.270 -4.209 1.00 51.03 371 ASP A O 1
ATOM 2785 N N . ARG A 1 372 ? 7.411 15.499 -5.261 1.00 48.97 372 ARG A N 1
ATOM 2786 C CA . ARG A 1 372 ? 7.183 16.041 -6.616 1.00 48.97 372 ARG A CA 1
ATOM 2787 C C . ARG A 1 372 ? 6.305 15.207 -7.553 1.00 48.97 372 ARG A C 1
ATOM 2789 O O . ARG A 1 372 ? 5.895 15.772 -8.566 1.00 48.97 372 ARG A O 1
ATOM 2796 N N . SER A 1 373 ? 5.968 13.940 -7.260 1.00 47.31 373 SER A N 1
ATOM 2797 C CA . SER A 1 373 ? 5.058 13.164 -8.145 1.00 47.31 373 SER A CA 1
ATOM 2798 C C . SER A 1 373 ? 4.477 11.820 -7.640 1.00 47.31 373 SER A C 1
ATOM 2800 O O . SER A 1 373 ? 3.943 11.066 -8.445 1.00 47.31 373 SER A O 1
ATOM 2802 N N . THR A 1 374 ? 4.494 11.457 -6.356 1.00 44.06 374 THR A N 1
ATOM 2803 C CA . THR A 1 374 ? 4.206 10.052 -5.935 1.00 44.06 374 THR A CA 1
ATOM 2804 C C . THR A 1 374 ? 2.754 9.690 -5.618 1.00 44.06 374 THR A C 1
ATOM 2806 O O . THR A 1 374 ? 2.433 9.171 -4.552 1.00 44.06 374 THR A O 1
ATOM 2809 N N . GLY A 1 375 ? 1.869 9.846 -6.597 1.00 46.69 375 GLY A N 1
ATOM 2810 C CA . GLY A 1 375 ? 0.762 8.892 -6.717 1.00 46.69 375 GLY A CA 1
ATOM 2811 C C . GLY A 1 375 ? 1.256 7.466 -6.986 1.00 46.69 375 GLY A C 1
ATOM 2812 O O . GLY A 1 375 ? 1.012 6.592 -6.157 1.00 46.69 375 GLY A O 1
ATOM 2813 N N . PRO A 1 376 ? 2.035 7.218 -8.055 1.00 50.41 376 PRO A N 1
ATOM 2814 C CA . PRO A 1 376 ? 2.189 5.875 -8.597 1.00 50.41 376 PRO A CA 1
ATOM 2815 C C . PRO A 1 376 ? 3.157 5.012 -7.799 1.00 50.41 376 PRO A C 1
ATOM 2817 O O . PRO A 1 376 ? 2.897 3.832 -7.679 1.00 50.41 376 PRO A O 1
ATOM 2820 N N . ALA A 1 377 ? 4.255 5.528 -7.229 1.00 58.53 377 ALA A N 1
ATOM 2821 C CA . ALA A 1 377 ? 5.234 4.666 -6.542 1.00 58.53 377 ALA A CA 1
ATOM 2822 C C . ALA A 1 377 ? 4.621 3.954 -5.320 1.00 58.53 377 ALA A C 1
ATOM 2824 O O . ALA A 1 377 ? 4.859 2.770 -5.074 1.00 58.53 377 ALA A O 1
ATOM 2825 N N . LEU A 1 378 ? 3.781 4.679 -4.577 1.00 63.03 378 LEU A N 1
ATOM 2826 C CA . LEU A 1 378 ? 3.134 4.173 -3.375 1.00 63.03 378 LEU A CA 1
ATOM 2827 C C . LEU A 1 378 ? 1.957 3.260 -3.667 1.00 63.03 378 LEU A C 1
ATOM 2829 O O . LEU A 1 378 ? 1.859 2.176 -3.095 1.00 63.03 378 LEU A O 1
ATOM 2833 N N . SER A 1 379 ? 1.063 3.689 -4.554 1.00 65.38 379 SER A N 1
ATOM 2834 C CA . SER A 1 379 ? -0.068 2.861 -4.958 1.00 65.38 379 SER A CA 1
ATOM 2835 C C . SER A 1 379 ? 0.399 1.650 -5.783 1.00 65.38 379 SER A C 1
ATOM 2837 O O . SER A 1 379 ? -0.164 0.567 -5.646 1.00 65.38 379 SER A O 1
ATOM 2839 N N . SER A 1 380 ? 1.500 1.763 -6.538 1.00 72.81 380 SER A N 1
ATOM 2840 C CA . SER A 1 380 ? 2.162 0.630 -7.207 1.00 72.81 380 SER A CA 1
ATOM 2841 C C . SER A 1 380 ? 2.764 -0.352 -6.210 1.00 72.81 380 SER A C 1
ATOM 2843 O O . SER A 1 380 ? 2.666 -1.553 -6.441 1.00 72.81 380 SER A O 1
ATOM 2845 N N . ALA A 1 381 ? 3.295 0.105 -5.067 1.00 75.88 381 ALA A N 1
ATOM 2846 C CA . ALA A 1 381 ? 3.739 -0.814 -4.014 1.00 75.88 381 ALA A CA 1
ATOM 2847 C C . ALA A 1 381 ? 2.561 -1.636 -3.473 1.00 75.88 381 ALA A C 1
ATOM 2849 O O . ALA A 1 381 ? 2.717 -2.824 -3.200 1.00 75.88 381 ALA A O 1
ATOM 2850 N N . GLY A 1 382 ? 1.372 -1.030 -3.416 1.00 79.81 382 GLY A N 1
ATOM 2851 C CA . GLY A 1 382 ? 0.125 -1.733 -3.146 1.00 79.81 382 GLY A CA 1
ATOM 2852 C C . GLY A 1 382 ? -0.165 -2.857 -4.145 1.00 79.81 382 GLY A C 1
ATOM 2853 O O . GLY A 1 382 ? -0.426 -3.981 -3.729 1.00 79.81 382 GLY A O 1
ATOM 2854 N N . LEU A 1 383 ? -0.044 -2.600 -5.454 1.00 84.38 383 LEU A N 1
ATOM 2855 C CA . LEU A 1 383 ? -0.202 -3.649 -6.476 1.00 84.38 383 LEU A CA 1
ATOM 2856 C C . LEU A 1 383 ? 0.902 -4.710 -6.461 1.00 84.38 383 LEU A C 1
ATOM 2858 O O . LEU A 1 383 ? 0.761 -5.752 -7.105 1.00 84.38 383 LEU A O 1
ATOM 2862 N N . CYS A 1 384 ? 2.043 -4.433 -5.834 1.00 89.31 384 CYS A N 1
ATOM 2863 C CA . CYS A 1 384 ? 3.093 -5.430 -5.674 1.00 89.31 384 CYS A CA 1
ATOM 2864 C C . CYS A 1 384 ? 2.782 -6.429 -4.563 1.00 89.31 384 CYS A C 1
ATOM 2866 O O . CYS A 1 384 ? 3.311 -7.533 -4.606 1.00 89.31 384 CYS A O 1
ATOM 2868 N N . LEU A 1 385 ? 1.939 -6.052 -3.600 1.00 92.88 385 LEU A N 1
ATOM 2869 C CA . LEU A 1 385 ? 1.658 -6.805 -2.380 1.00 92.88 385 LEU A CA 1
ATOM 2870 C C . LEU A 1 385 ? 0.140 -6.948 -2.135 1.00 92.88 385 LEU A C 1
ATOM 2872 O O . LEU A 1 385 ? -0.327 -6.622 -1.040 1.00 92.88 385 LEU A O 1
ATOM 2876 N N . PRO A 1 386 ? -0.660 -7.410 -3.121 1.00 92.56 386 PRO A N 1
ATOM 2877 C CA . PRO A 1 386 ? -2.121 -7.430 -2.990 1.00 92.56 386 PRO A CA 1
ATOM 2878 C C . PRO A 1 386 ? -2.612 -8.360 -1.865 1.00 92.56 386 PRO A C 1
ATOM 2880 O O . PRO A 1 386 ? -3.685 -8.142 -1.293 1.00 92.56 386 PRO A O 1
ATOM 2883 N N . HIS A 1 387 ? -1.807 -9.365 -1.502 1.00 94.25 387 HIS A N 1
ATOM 2884 C CA . HIS A 1 387 ? -2.127 -10.353 -0.469 1.00 94.25 387 HIS A CA 1
ATOM 2885 C C . HIS A 1 387 ? -1.401 -10.097 0.861 1.00 94.25 387 HIS A C 1
ATOM 2887 O O . HIS A 1 387 ? -1.654 -10.817 1.825 1.00 94.25 387 HIS A O 1
ATOM 2893 N N . GLU A 1 388 ? -0.528 -9.084 0.946 1.00 95.44 388 GLU A N 1
ATOM 2894 C CA . GLU A 1 388 ? 0.323 -8.796 2.112 1.00 95.44 388 GLU A CA 1
ATOM 2895 C C . GLU A 1 388 ? 0.068 -7.381 2.669 1.00 95.44 388 GLU A C 1
ATOM 2897 O O . GLU A 1 388 ? 0.985 -6.547 2.702 1.00 95.44 388 GLU A O 1
ATOM 2902 N N . PRO A 1 389 ? -1.155 -7.076 3.145 1.00 95.19 389 PRO A N 1
ATOM 2903 C CA . PRO A 1 389 ? -1.499 -5.730 3.602 1.00 95.19 389 PRO A CA 1
ATOM 2904 C C . PRO A 1 389 ? -0.607 -5.253 4.756 1.00 95.19 389 PRO A C 1
ATOM 2906 O O . PRO A 1 389 ? -0.262 -4.073 4.823 1.00 95.19 389 PRO A O 1
ATOM 2909 N N . ASP A 1 390 ? -0.178 -6.154 5.642 1.00 96.31 390 ASP A N 1
ATOM 2910 C CA . ASP A 1 390 ? 0.706 -5.815 6.758 1.00 96.31 390 ASP A CA 1
ATOM 2911 C C . ASP A 1 390 ? 2.146 -5.528 6.321 1.00 96.31 390 ASP A C 1
ATOM 2913 O O . ASP A 1 390 ? 2.753 -4.575 6.810 1.00 96.31 390 ASP A O 1
ATOM 2917 N N . LEU A 1 391 ? 2.686 -6.282 5.356 1.00 94.56 391 LEU A N 1
ATOM 2918 C CA . LEU A 1 391 ? 4.011 -6.002 4.795 1.00 94.56 391 LEU A CA 1
ATOM 2919 C C . LEU A 1 391 ? 4.014 -4.659 4.063 1.00 94.56 391 LEU A C 1
ATOM 2921 O O . LEU A 1 391 ? 4.920 -3.847 4.259 1.00 94.56 391 LEU A O 1
ATOM 2925 N N . LEU A 1 392 ? 2.966 -4.402 3.275 1.00 92.31 392 LEU A N 1
ATOM 2926 C CA . LEU A 1 392 ? 2.739 -3.109 2.644 1.00 92.31 392 LEU A CA 1
ATOM 2927 C C . LEU A 1 392 ? 2.688 -1.993 3.697 1.00 92.31 392 LEU A C 1
ATOM 2929 O O . LEU A 1 392 ? 3.378 -0.986 3.564 1.00 92.31 392 LEU A O 1
ATOM 2933 N N . ALA A 1 393 ? 1.926 -2.175 4.774 1.00 92.62 393 ALA A N 1
ATOM 2934 C CA . ALA A 1 393 ? 1.809 -1.190 5.843 1.00 92.62 393 ALA A CA 1
ATOM 2935 C C . ALA A 1 393 ? 3.140 -0.894 6.549 1.00 92.62 393 ALA A C 1
ATOM 2937 O O . ALA A 1 393 ? 3.422 0.268 6.846 1.00 92.62 393 ALA A O 1
ATOM 2938 N N . VAL A 1 394 ? 3.982 -1.908 6.773 1.00 91.31 394 VAL A N 1
ATOM 2939 C CA . VAL A 1 394 ? 5.332 -1.708 7.319 1.00 91.31 394 VAL A CA 1
ATOM 2940 C C . VAL A 1 394 ? 6.183 -0.868 6.374 1.00 91.31 394 VAL A C 1
ATOM 2942 O O . VAL A 1 394 ? 6.784 0.113 6.810 1.00 91.31 394 VAL A O 1
ATOM 2945 N N . HIS A 1 395 ? 6.171 -1.187 5.080 1.00 86.88 395 HIS A N 1
ATOM 2946 C CA . HIS A 1 395 ? 6.878 -0.426 4.045 1.00 86.88 395 HIS A CA 1
ATOM 2947 C C . HIS A 1 395 ? 6.413 1.027 3.928 1.00 86.88 395 HIS A C 1
ATOM 2949 O O . HIS A 1 395 ? 7.212 1.915 3.634 1.00 86.88 395 HIS A O 1
ATOM 2955 N N . LEU A 1 396 ? 5.132 1.281 4.195 1.00 83.62 396 LEU A N 1
ATOM 2956 C CA . LEU A 1 396 ? 4.530 2.614 4.185 1.00 83.62 396 LEU A CA 1
ATOM 2957 C C . LEU A 1 396 ? 4.760 3.387 5.474 1.00 83.62 396 LEU A C 1
ATOM 2959 O O . LEU A 1 396 ? 4.619 4.616 5.473 1.00 83.62 396 LEU A O 1
ATOM 2963 N N . GLN A 1 397 ? 5.077 2.693 6.572 1.00 83.19 397 GLN A N 1
ATOM 2964 C CA . GLN A 1 397 ? 5.206 3.326 7.869 1.00 83.19 397 GLN A CA 1
ATOM 2965 C C . GLN A 1 397 ? 6.120 4.554 7.792 1.00 83.19 397 GLN A C 1
ATOM 2967 O O . GLN A 1 397 ? 5.630 5.577 8.273 1.00 83.19 397 GLN A O 1
ATOM 2972 N N . PRO A 1 398 ? 7.289 4.509 7.089 1.00 74.50 398 PRO A N 1
ATOM 2973 C CA . PRO A 1 398 ? 8.120 5.621 6.590 1.00 74.50 398 PRO A CA 1
ATOM 2974 C C . PRO A 1 398 ? 7.525 6.924 6.141 1.00 74.50 398 PRO A C 1
ATOM 2976 O O . PRO A 1 398 ? 8.219 7.923 5.996 1.00 74.50 398 PRO A O 1
ATOM 2979 N N . MET A 1 399 ? 6.244 6.941 5.873 1.00 77.19 399 MET A N 1
ATOM 2980 C CA . MET A 1 399 ? 5.695 8.026 5.103 1.00 77.19 399 MET A CA 1
ATOM 2981 C C . MET A 1 399 ? 4.414 8.530 5.729 1.00 77.19 399 MET A C 1
ATOM 2983 O O . MET A 1 399 ? 4.140 9.726 5.679 1.00 77.19 399 MET A O 1
ATOM 2987 N N . LEU A 1 400 ? 3.699 7.658 6.435 1.00 83.19 400 LEU A N 1
ATOM 2988 C CA . LEU A 1 400 ? 2.472 8.004 7.135 1.00 83.19 400 LEU A CA 1
ATOM 2989 C C . LEU A 1 400 ? 2.664 9.159 8.127 1.00 83.19 400 LEU A C 1
ATOM 2991 O O . LEU A 1 400 ? 1.870 10.096 8.126 1.00 83.19 400 LEU A O 1
ATOM 2995 N N . SER A 1 401 ? 3.737 9.145 8.928 1.00 78.44 401 SER A N 1
ATOM 2996 C CA . SER A 1 401 ? 3.969 10.221 9.908 1.00 78.44 401 SER A CA 1
ATOM 2997 C C . SER A 1 401 ? 4.493 11.519 9.281 1.00 78.44 401 SER A C 1
ATOM 2999 O O . SER A 1 401 ? 4.167 12.607 9.751 1.00 78.44 401 SER A O 1
ATOM 3001 N N . PHE A 1 402 ? 5.260 11.424 8.190 1.00 76.50 402 PHE A N 1
ATOM 3002 C CA . PHE A 1 402 ? 5.827 12.587 7.500 1.00 76.50 402 PHE A CA 1
ATOM 3003 C C . PHE A 1 402 ? 4.771 13.347 6.683 1.00 76.50 402 PHE A C 1
ATOM 3005 O O . PHE A 1 402 ? 4.763 14.579 6.637 1.00 76.50 402 PHE A O 1
ATOM 3012 N N . TRP A 1 403 ? 3.859 12.612 6.044 1.00 80.50 403 TRP A N 1
ATOM 3013 C CA . TRP A 1 403 ? 2.843 13.166 5.147 1.00 80.50 403 TRP A CA 1
ATOM 3014 C C . TRP A 1 403 ? 1.544 13.566 5.846 1.00 80.50 403 TRP A C 1
ATOM 3016 O O . TRP A 1 403 ? 0.707 14.235 5.240 1.00 80.50 403 TRP A O 1
ATOM 3026 N N . LEU A 1 404 ? 1.408 13.239 7.132 1.00 86.19 404 LEU A N 1
ATOM 3027 C CA . LEU A 1 404 ? 0.206 13.455 7.934 1.00 86.19 404 LEU A CA 1
ATOM 3028 C C . LEU A 1 404 ? -0.369 14.882 7.825 1.00 86.19 404 LEU A C 1
ATOM 3030 O O . LEU A 1 404 ? -1.583 15.064 7.718 1.00 86.19 404 LEU A O 1
ATOM 3034 N N . GLU A 1 405 ? 0.486 15.911 7.850 1.00 86.69 405 GLU A N 1
ATOM 3035 C CA . GLU A 1 405 ? 0.076 17.326 7.817 1.00 86.69 405 GLU A CA 1
ATOM 3036 C C . GLU A 1 405 ? 0.160 17.979 6.426 1.00 86.69 405 GLU A C 1
ATOM 3038 O O . GLU A 1 405 ? -0.097 19.183 6.278 1.00 86.69 405 GLU A O 1
ATOM 3043 N N . LYS A 1 406 ? 0.479 17.208 5.381 1.00 82.69 406 LYS A N 1
ATOM 3044 C CA . LYS A 1 406 ? 0.549 17.710 4.005 1.00 82.69 406 LYS A CA 1
ATOM 3045 C C . LYS A 1 406 ? -0.874 17.802 3.423 1.00 82.69 406 LYS A C 1
ATOM 3047 O O . LYS A 1 406 ? -1.654 16.866 3.559 1.00 82.69 406 LYS A O 1
ATOM 3052 N N . PRO A 1 407 ? -1.261 18.935 2.804 1.00 78.56 407 PRO A N 1
ATOM 3053 C CA . PRO A 1 407 ? -2.642 19.166 2.361 1.00 78.56 407 PRO A CA 1
ATOM 3054 C C . PRO A 1 407 ? -3.037 18.435 1.067 1.00 78.56 407 PRO A C 1
ATOM 3056 O O . PRO A 1 407 ? -4.212 18.466 0.723 1.00 78.56 407 PRO A O 1
ATOM 3059 N N . ARG A 1 408 ? -2.073 17.860 0.338 1.00 76.44 408 ARG A N 1
ATOM 3060 C CA . ARG A 1 408 ? -2.263 17.129 -0.925 1.00 76.44 408 ARG A CA 1
ATOM 3061 C C . ARG A 1 408 ? -1.401 15.872 -0.898 1.00 76.44 408 ARG A C 1
ATOM 3063 O O . ARG A 1 408 ? -0.341 15.832 -1.517 1.00 76.44 408 ARG A O 1
ATOM 3070 N N . ALA A 1 409 ? -1.774 14.925 -0.051 1.00 75.19 409 ALA A N 1
ATOM 3071 C CA . ALA A 1 409 ? -1.005 13.708 0.145 1.00 75.19 409 ALA A CA 1
ATOM 3072 C C . ALA A 1 409 ? -1.579 12.610 -0.755 1.00 75.19 409 ALA A C 1
ATOM 3074 O O . ALA A 1 409 ? -2.761 12.297 -0.667 1.00 75.19 409 ALA A O 1
ATOM 3075 N N . SER A 1 410 ? -0.753 11.987 -1.593 1.00 73.12 410 SER A N 1
ATOM 3076 C CA . SER A 1 410 ? -1.226 10.988 -2.564 1.00 73.12 410 SER A CA 1
ATOM 3077 C C . SER A 1 410 ? -1.372 9.580 -1.961 1.00 73.12 410 SER A C 1
ATOM 3079 O O . SER A 1 410 ? -0.877 8.588 -2.485 1.00 73.12 410 SER A O 1
ATOM 3081 N N . PHE A 1 411 ? -2.043 9.483 -0.809 1.00 83.81 411 PHE A N 1
ATOM 3082 C CA . PHE A 1 411 ? -2.260 8.219 -0.087 1.00 83.81 411 PHE A CA 1
ATOM 3083 C C . PHE A 1 411 ? -3.647 7.607 -0.315 1.00 83.81 411 PHE A C 1
ATOM 3085 O O . PHE A 1 411 ? -3.930 6.522 0.188 1.00 83.81 411 PHE A O 1
ATOM 3092 N N . GLY A 1 412 ? -4.517 8.261 -1.093 1.00 83.75 412 GLY A N 1
ATOM 3093 C CA . GLY A 1 412 ? -5.843 7.724 -1.410 1.00 83.75 412 GLY A CA 1
ATOM 3094 C C . GLY A 1 412 ? -5.771 6.387 -2.156 1.00 83.75 412 GLY A C 1
ATOM 3095 O O . GLY A 1 412 ? -6.534 5.476 -1.850 1.00 83.75 412 GLY A O 1
ATOM 3096 N N . GLY A 1 413 ? -4.818 6.237 -3.086 1.00 80.06 413 GLY A N 1
ATOM 3097 C CA . GLY A 1 413 ? -4.567 4.966 -3.778 1.00 80.06 413 GLY A CA 1
ATOM 3098 C C . GLY A 1 413 ? -4.107 3.859 -2.828 1.00 80.06 413 GLY A C 1
ATOM 3099 O O . GLY A 1 413 ? -4.620 2.751 -2.892 1.00 80.06 413 GLY A O 1
ATOM 3100 N N . VAL A 1 414 ? -3.224 4.182 -1.878 1.00 84.94 414 VAL A N 1
ATOM 3101 C CA . VAL A 1 414 ? -2.753 3.244 -0.844 1.00 84.94 414 VAL A CA 1
ATOM 3102 C C . VAL A 1 414 ? -3.895 2.751 0.040 1.00 84.94 414 VAL A C 1
ATOM 3104 O O . VAL A 1 414 ? -4.001 1.550 0.282 1.00 84.94 414 VAL A O 1
ATOM 3107 N N . ALA A 1 415 ? -4.755 3.663 0.508 1.00 90.19 415 ALA A N 1
ATOM 3108 C CA . ALA A 1 415 ? -5.937 3.292 1.280 1.00 90.19 415 ALA A CA 1
ATOM 3109 C C . ALA A 1 415 ? -6.805 2.315 0.474 1.00 90.19 415 ALA A C 1
ATOM 3111 O O . ALA A 1 415 ? -7.092 1.224 0.953 1.00 90.19 415 ALA A O 1
ATOM 3112 N N . ARG A 1 416 ? -7.112 2.646 -0.789 1.00 87.56 416 ARG A N 1
ATOM 3113 C CA . ARG A 1 416 ? -7.886 1.772 -1.684 1.00 87.56 416 ARG A CA 1
ATOM 3114 C C . ARG A 1 416 ? -7.246 0.397 -1.879 1.00 87.56 416 ARG A C 1
ATOM 3116 O O . ARG A 1 416 ? -7.974 -0.589 -1.852 1.00 87.56 416 ARG A O 1
ATOM 3123 N N . THR A 1 417 ? -5.922 0.304 -2.021 1.00 86.25 417 THR A N 1
ATOM 3124 C CA . THR A 1 417 ? -5.235 -0.994 -2.133 1.00 86.25 417 THR A CA 1
ATOM 3125 C C . THR A 1 417 ? -5.351 -1.818 -0.854 1.00 86.25 417 THR A C 1
ATOM 3127 O O . THR A 1 417 ? -5.681 -2.998 -0.925 1.00 86.25 417 THR A O 1
ATOM 3130 N N . LEU A 1 418 ? -5.153 -1.202 0.319 1.00 91.19 418 LEU A N 1
ATOM 3131 C CA . LEU A 1 418 ? -5.415 -1.878 1.593 1.00 91.19 418 LEU A CA 1
ATOM 3132 C C . LEU A 1 418 ? -6.875 -2.327 1.667 1.00 91.19 418 LEU A C 1
ATOM 3134 O O . LEU A 1 418 ? -7.142 -3.442 2.085 1.00 91.19 418 LEU A O 1
ATOM 3138 N N . GLY A 1 419 ? -7.813 -1.501 1.206 1.00 89.06 419 GLY A N 1
ATOM 3139 C CA . GLY A 1 419 ? -9.216 -1.871 1.090 1.00 89.06 419 GLY A CA 1
ATOM 3140 C C . GLY A 1 419 ? -9.400 -3.121 0.249 1.00 89.06 419 GLY A C 1
ATOM 3141 O O . GLY A 1 419 ? -10.000 -4.065 0.743 1.00 89.06 419 GLY A O 1
ATOM 3142 N N . ALA A 1 420 ? -8.875 -3.145 -0.973 1.00 87.75 420 ALA A N 1
ATOM 3143 C CA . ALA A 1 420 ? -9.084 -4.214 -1.947 1.00 87.75 420 ALA A CA 1
ATOM 3144 C C . ALA A 1 420 ? -8.589 -5.600 -1.498 1.00 87.75 420 ALA A C 1
ATOM 3146 O O . ALA A 1 420 ? -9.066 -6.598 -2.032 1.00 87.75 420 ALA A O 1
ATOM 3147 N N . THR A 1 421 ? -7.690 -5.679 -0.512 1.00 89.56 421 THR A N 1
ATOM 3148 C CA . THR A 1 421 ? -7.176 -6.965 -0.032 1.00 89.56 421 THR A CA 1
ATOM 3149 C C . THR A 1 421 ? -8.286 -7.878 0.501 1.00 89.56 421 THR A C 1
ATOM 3151 O O . THR A 1 421 ? -9.238 -7.449 1.166 1.00 89.56 421 THR A O 1
ATOM 3154 N N . THR A 1 422 ? -8.132 -9.171 0.230 1.00 89.38 422 THR A N 1
ATOM 3155 C CA . THR A 1 422 ? -8.965 -10.251 0.773 1.00 89.38 422 THR A CA 1
ATOM 3156 C C . THR A 1 422 ? -8.283 -10.974 1.937 1.00 89.38 422 THR A C 1
ATOM 3158 O O . THR A 1 422 ? -8.915 -11.782 2.617 1.00 89.38 422 THR A O 1
ATOM 3161 N N . THR A 1 423 ? -7.015 -10.654 2.216 1.00 92.06 423 THR A N 1
ATOM 3162 C CA . THR A 1 423 ? -6.261 -11.210 3.341 1.00 92.06 423 THR A CA 1
ATOM 3163 C C . THR A 1 423 ? -6.654 -10.513 4.651 1.00 92.06 423 THR A C 1
ATOM 3165 O O . THR A 1 423 ? -6.803 -9.288 4.674 1.00 92.06 423 THR A O 1
ATOM 3168 N N . PRO A 1 424 ? -6.793 -11.249 5.771 1.00 94.38 424 PRO A N 1
ATOM 3169 C CA . PRO A 1 424 ? -6.959 -10.639 7.085 1.00 94.38 424 PRO A CA 1
ATOM 3170 C C . PRO A 1 424 ? -5.818 -9.671 7.427 1.00 94.38 424 PRO A C 1
ATOM 3172 O O . PRO A 1 424 ? -4.645 -10.000 7.279 1.00 94.38 424 PRO A O 1
ATOM 3175 N N . MET A 1 425 ? -6.173 -8.490 7.925 1.00 96.25 425 MET A N 1
ATOM 3176 C CA . MET A 1 425 ? -5.247 -7.458 8.380 1.00 96.25 425 MET A CA 1
ATOM 3177 C C . MET A 1 425 ? -4.855 -7.685 9.839 1.00 96.25 425 MET A C 1
ATOM 3179 O O . MET A 1 425 ? -5.714 -7.801 10.723 1.00 96.25 425 MET A O 1
ATOM 3183 N N . ALA A 1 426 ? -3.553 -7.672 10.108 1.00 96.38 426 ALA A N 1
ATOM 3184 C CA . ALA A 1 426 ? -3.003 -7.670 11.451 1.00 96.38 426 ALA A CA 1
ATOM 3185 C C . ALA A 1 426 ? -2.723 -6.235 11.947 1.00 96.38 426 ALA A C 1
ATOM 3187 O O . ALA A 1 426 ? -3.302 -5.240 11.494 1.00 96.38 426 ALA A O 1
ATOM 3188 N N . ALA A 1 427 ? -1.880 -6.137 12.976 1.00 96.19 427 ALA A N 1
ATOM 3189 C CA . ALA A 1 427 ? -1.588 -4.885 13.654 1.00 96.19 427 ALA A CA 1
ATOM 3190 C C . ALA A 1 427 ? -0.917 -3.826 12.750 1.00 96.19 427 ALA A C 1
ATOM 3192 O O . ALA A 1 427 ? -1.353 -2.674 12.810 1.00 96.19 427 ALA A O 1
ATOM 3193 N N . PRO A 1 428 ? 0.071 -4.143 11.887 1.00 96.38 428 PRO A N 1
ATOM 3194 C CA . PRO A 1 428 ? 0.661 -3.141 10.997 1.00 96.38 428 PRO A CA 1
ATOM 3195 C C . PRO A 1 428 ? -0.345 -2.456 10.061 1.00 96.38 428 PRO A C 1
ATOM 3197 O O . PRO A 1 428 ? -0.390 -1.224 10.018 1.00 96.38 428 PRO A O 1
ATOM 3200 N N . ALA A 1 429 ? -1.181 -3.218 9.349 1.00 97.06 429 ALA A N 1
ATOM 3201 C CA . ALA A 1 429 ? -2.179 -2.668 8.431 1.00 97.06 429 ALA A CA 1
ATOM 3202 C C . ALA A 1 429 ? -3.251 -1.859 9.168 1.00 97.06 429 ALA A C 1
ATOM 3204 O O . ALA A 1 429 ? -3.561 -0.732 8.771 1.00 97.06 429 ALA A O 1
ATOM 3205 N N . ALA A 1 430 ? -3.750 -2.369 10.297 1.00 97.44 430 ALA A N 1
ATOM 3206 C CA . ALA A 1 430 ? -4.688 -1.626 11.132 1.00 97.44 430 ALA A CA 1
ATOM 3207 C C . ALA A 1 430 ? -4.077 -0.311 11.657 1.00 97.44 430 ALA A C 1
ATOM 3209 O O . ALA A 1 430 ? -4.737 0.729 11.624 1.00 97.44 430 ALA A O 1
ATOM 3210 N N . ALA A 1 431 ? -2.803 -0.313 12.067 1.00 95.81 431 ALA A N 1
ATOM 3211 C CA . ALA A 1 431 ? -2.098 0.901 12.471 1.00 95.81 431 ALA A CA 1
ATOM 3212 C C . ALA A 1 431 ? -1.999 1.899 11.315 1.00 95.81 431 ALA A C 1
ATOM 3214 O O . ALA A 1 431 ? -2.267 3.087 11.509 1.00 95.81 431 ALA A O 1
ATOM 3215 N N . ALA A 1 432 ? -1.657 1.434 10.110 1.00 95.69 432 ALA A N 1
ATOM 3216 C CA . ALA A 1 432 ? -1.589 2.288 8.932 1.00 95.69 432 ALA A CA 1
ATOM 3217 C C . ALA A 1 432 ? -2.933 2.971 8.636 1.00 95.69 432 ALA A C 1
ATOM 3219 O O . ALA A 1 432 ? -2.955 4.177 8.389 1.00 95.69 432 ALA A O 1
ATOM 3220 N N . LEU A 1 433 ? -4.055 2.254 8.755 1.00 97.56 433 LEU A N 1
ATOM 3221 C CA . LEU A 1 433 ? -5.392 2.837 8.599 1.00 97.56 433 LEU A CA 1
ATOM 3222 C C . LEU A 1 433 ? -5.705 3.895 9.669 1.00 97.56 433 LEU A C 1
ATOM 3224 O O . LEU A 1 433 ? -6.291 4.928 9.345 1.00 97.56 433 LEU A O 1
ATOM 3228 N N . VAL A 1 434 ? -5.260 3.708 10.919 1.00 96.88 434 VAL A N 1
ATOM 3229 C CA . VAL A 1 434 ? -5.387 4.740 11.969 1.00 96.88 434 VAL A CA 1
ATOM 3230 C C . VAL A 1 434 ? -4.599 6.002 11.607 1.00 96.88 434 VAL A C 1
ATOM 3232 O O . VAL A 1 434 ? -5.104 7.116 11.777 1.00 96.88 434 VAL A O 1
ATOM 3235 N N . TRP A 1 435 ? -3.382 5.853 11.077 1.00 95.19 435 TRP A N 1
ATOM 3236 C CA . TRP A 1 435 ? -2.596 6.990 10.595 1.00 95.19 435 TRP A CA 1
ATOM 3237 C C . TRP A 1 435 ? -3.289 7.702 9.437 1.00 95.19 435 TRP A C 1
ATOM 3239 O O . TRP A 1 435 ? -3.469 8.917 9.506 1.00 95.19 435 TRP A O 1
ATOM 3249 N N . LEU A 1 436 ? -3.722 6.963 8.412 1.00 95.94 436 LEU A N 1
ATOM 3250 C CA . LEU A 1 436 ? -4.419 7.505 7.242 1.00 95.94 436 LEU A CA 1
ATOM 3251 C C . LEU A 1 436 ? -5.703 8.252 7.632 1.00 95.94 436 LEU A C 1
ATOM 3253 O O . LEU A 1 436 ? -5.965 9.348 7.133 1.00 95.94 436 LEU A O 1
ATOM 3257 N N . ALA A 1 437 ? -6.440 7.747 8.625 1.00 97.69 437 ALA A N 1
ATOM 3258 C CA . ALA A 1 437 ? -7.637 8.397 9.155 1.00 97.69 437 ALA A CA 1
ATOM 3259 C C . ALA A 1 437 ? -7.362 9.777 9.781 1.00 97.69 437 ALA A C 1
ATOM 3261 O O . ALA A 1 437 ? -8.284 10.586 9.923 1.00 97.69 437 ALA A O 1
ATOM 3262 N N . ALA A 1 438 ? -6.109 10.072 10.135 1.00 96.62 438 ALA A N 1
ATOM 3263 C CA . ALA A 1 438 ? -5.685 11.334 10.729 1.00 96.62 438 ALA A CA 1
ATOM 3264 C C . ALA A 1 438 ? -5.080 12.340 9.729 1.00 96.62 438 ALA A C 1
ATOM 3266 O O . ALA A 1 438 ? -4.689 13.443 10.140 1.00 96.62 438 ALA A O 1
ATOM 3267 N N . PHE A 1 439 ? -5.010 12.004 8.436 1.00 94.88 439 PHE A N 1
ATOM 3268 C CA . PHE A 1 439 ? -4.409 12.870 7.417 1.00 94.88 439 PHE A CA 1
ATOM 3269 C C . PHE A 1 439 ? -5.123 14.217 7.298 1.00 94.88 439 PHE A C 1
ATOM 3271 O O . PHE A 1 439 ? -6.343 14.332 7.420 1.00 94.88 439 PHE A O 1
ATOM 3278 N N . LYS A 1 440 ? -4.350 15.277 7.048 1.00 94.12 440 LYS A N 1
ATOM 3279 C CA . LYS A 1 440 ? -4.902 16.604 6.753 1.00 94.12 440 LYS A CA 1
ATOM 3280 C C . LYS A 1 440 ? -5.709 16.603 5.456 1.00 94.12 440 LYS A C 1
ATOM 3282 O O . LYS A 1 440 ? -6.710 17.313 5.377 1.00 94.12 440 LYS A O 1
ATOM 3287 N N . ASP A 1 441 ? -5.273 15.822 4.476 1.00 92.06 441 ASP A N 1
ATOM 3288 C CA . ASP A 1 441 ? -5.965 15.644 3.207 1.00 92.06 441 ASP A CA 1
ATOM 3289 C C . ASP A 1 441 ? -7.302 14.907 3.404 1.00 92.06 441 ASP A C 1
ATOM 3291 O O . ASP A 1 441 ? -7.358 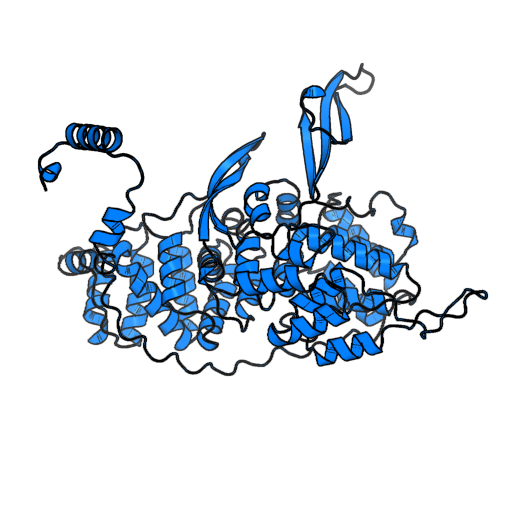13.788 3.917 1.00 92.06 441 ASP A O 1
ATOM 3295 N N . VAL A 1 442 ? -8.402 15.555 3.014 1.00 93.19 442 VAL A N 1
ATOM 3296 C CA . VAL A 1 442 ? -9.754 14.991 3.137 1.00 93.19 442 VAL A CA 1
ATOM 3297 C C . VAL A 1 442 ? -10.001 13.849 2.154 1.00 93.19 442 VAL A C 1
ATOM 3299 O O . VAL A 1 442 ? -10.777 12.951 2.471 1.00 93.19 442 VAL A O 1
ATOM 3302 N N . THR A 1 443 ? -9.332 13.846 1.000 1.00 91.19 443 THR A N 1
ATOM 3303 C CA . THR A 1 443 ? -9.485 12.783 -0.002 1.00 91.19 443 THR A CA 1
ATOM 3304 C C . THR A 1 443 ? -8.910 11.470 0.527 1.00 91.19 443 THR A C 1
ATOM 3306 O O . THR A 1 443 ? -9.574 10.439 0.463 1.00 91.19 443 THR A O 1
ATOM 3309 N N . VAL A 1 444 ? -7.749 11.529 1.191 1.00 92.69 444 VAL A N 1
ATOM 3310 C CA . VAL A 1 444 ? -7.145 10.383 1.891 1.00 92.69 444 VAL A CA 1
ATOM 3311 C C . VAL A 1 444 ? -8.065 9.873 2.995 1.00 92.69 444 VAL A C 1
ATOM 3313 O O . VAL A 1 444 ? -8.308 8.672 3.083 1.00 92.69 444 VAL A O 1
ATOM 3316 N N . ARG A 1 445 ? -8.626 10.768 3.818 1.00 96.44 445 ARG A N 1
ATOM 3317 C CA . ARG A 1 445 ? -9.556 10.366 4.886 1.00 96.44 445 ARG A CA 1
ATOM 3318 C C . ARG A 1 445 ? -10.837 9.733 4.344 1.00 96.44 445 ARG A C 1
ATOM 3320 O O . ARG A 1 445 ? -11.285 8.742 4.904 1.00 96.44 445 ARG A O 1
ATOM 3327 N N . SER A 1 446 ? -11.380 10.252 3.246 1.00 96.25 446 SER A N 1
ATOM 3328 C CA . SER A 1 446 ? -12.574 9.687 2.600 1.00 96.25 446 SER A CA 1
ATOM 3329 C C . SER A 1 446 ? -12.291 8.277 2.072 1.00 96.25 446 SER A C 1
ATOM 3331 O O . SER A 1 446 ? -12.990 7.338 2.441 1.00 96.25 446 SER A O 1
ATOM 3333 N N . ALA A 1 447 ? -11.181 8.098 1.345 1.00 94.62 447 ALA A N 1
ATOM 3334 C CA . ALA A 1 447 ? -10.732 6.780 0.891 1.00 94.62 447 ALA A CA 1
ATOM 3335 C C . ALA A 1 447 ? -10.459 5.821 2.066 1.00 94.62 447 ALA A C 1
ATOM 3337 O O . ALA A 1 447 ? -10.725 4.625 1.976 1.00 94.62 447 ALA A O 1
ATOM 3338 N N . THR A 1 448 ? -9.961 6.334 3.196 1.00 98.00 448 THR A N 1
ATOM 3339 C CA . THR A 1 448 ? -9.747 5.536 4.414 1.00 98.00 448 THR A CA 1
ATOM 3340 C C . THR A 1 448 ? -11.066 5.092 5.042 1.00 98.00 448 THR A C 1
ATOM 3342 O O . THR A 1 448 ? -11.164 3.954 5.492 1.00 98.00 448 THR A O 1
ATOM 3345 N N . ALA A 1 449 ? -12.088 5.951 5.057 1.00 98.38 449 ALA A N 1
ATOM 3346 C CA . ALA A 1 449 ? -13.411 5.586 5.556 1.00 98.38 449 ALA A CA 1
ATOM 3347 C C . ALA A 1 449 ? -14.049 4.474 4.709 1.00 98.38 449 ALA A C 1
ATOM 3349 O O . ALA A 1 449 ? -14.534 3.484 5.256 1.00 98.38 449 ALA A O 1
ATOM 3350 N N . GLU A 1 450 ? -13.974 4.597 3.381 1.00 97.25 450 GLU A N 1
ATOM 3351 C CA . GLU A 1 450 ? -14.404 3.555 2.438 1.00 97.25 450 GLU A CA 1
ATOM 3352 C C . GLU A 1 450 ? -13.631 2.251 2.646 1.00 97.25 450 GLU A C 1
ATOM 3354 O O . GLU A 1 450 ? -14.218 1.174 2.696 1.00 97.25 450 GLU A O 1
ATOM 3359 N N . THR A 1 451 ? -12.318 2.355 2.851 1.00 96.38 451 THR A N 1
ATOM 3360 C CA . THR A 1 451 ? -11.437 1.214 3.119 1.00 96.38 451 THR A CA 1
ATOM 3361 C C . THR A 1 451 ? -11.825 0.477 4.396 1.00 96.38 451 THR A C 1
ATOM 3363 O O . THR A 1 451 ? -11.947 -0.745 4.379 1.00 96.38 451 THR A O 1
ATOM 3366 N N . LEU A 1 452 ? -12.061 1.199 5.496 1.00 98.12 452 LEU A N 1
ATOM 3367 C CA . LEU A 1 452 ? -12.497 0.607 6.762 1.00 98.12 452 LEU A CA 1
ATOM 3368 C C . LEU A 1 452 ? -13.864 -0.070 6.622 1.00 98.12 452 LEU A C 1
ATOM 3370 O O . LEU A 1 452 ? -14.052 -1.179 7.118 1.00 98.12 452 LEU A O 1
ATOM 3374 N N . ALA A 1 453 ? -14.806 0.565 5.922 1.00 96.38 453 ALA A N 1
ATOM 3375 C CA . ALA A 1 453 ? -16.122 -0.013 5.679 1.00 96.38 453 ALA A CA 1
ATOM 3376 C C . ALA A 1 453 ? -16.041 -1.287 4.826 1.00 96.38 453 ALA A C 1
ATOM 3378 O O . ALA A 1 453 ? -16.674 -2.290 5.155 1.00 96.38 453 ALA A O 1
ATOM 3379 N N . ALA A 1 454 ? -15.223 -1.279 3.776 1.00 94.12 454 ALA A N 1
ATOM 3380 C CA . ALA A 1 454 ? -15.055 -2.427 2.899 1.00 94.12 454 ALA A CA 1
ATOM 3381 C C . ALA A 1 454 ? -14.293 -3.577 3.591 1.00 94.12 454 ALA A C 1
ATOM 3383 O O . ALA A 1 454 ? -14.661 -4.741 3.437 1.00 94.12 454 ALA A O 1
ATOM 3384 N N . ALA A 1 455 ? -13.297 -3.267 4.431 1.00 95.50 455 ALA A N 1
ATOM 3385 C CA . ALA A 1 455 ? -12.620 -4.255 5.272 1.00 95.50 455 ALA A CA 1
ATOM 3386 C C . ALA A 1 455 ? -13.567 -4.880 6.313 1.00 95.50 455 ALA A C 1
ATOM 3388 O O . ALA A 1 455 ? -13.506 -6.085 6.558 1.00 95.50 455 ALA A O 1
ATOM 3389 N N . ALA A 1 456 ? -14.490 -4.089 6.878 1.00 95.44 456 ALA A N 1
ATOM 3390 C CA . ALA A 1 456 ? -15.544 -4.602 7.753 1.00 95.44 456 ALA A CA 1
ATOM 3391 C C . ALA A 1 456 ? -16.488 -5.557 7.008 1.00 95.44 456 ALA A C 1
ATOM 3393 O O . ALA A 1 456 ? -16.819 -6.621 7.522 1.00 95.44 456 ALA A O 1
ATOM 3394 N N . GLN A 1 457 ? -16.907 -5.193 5.791 1.00 93.81 457 GLN A N 1
ATOM 3395 C CA . GLN A 1 457 ? -17.805 -6.004 4.962 1.00 93.81 457 GLN A CA 1
ATOM 3396 C C . GLN A 1 457 ? -17.176 -7.339 4.540 1.00 93.81 457 GLN A C 1
ATOM 3398 O O . GLN A 1 457 ? -17.867 -8.356 4.536 1.00 93.81 457 GLN A O 1
ATOM 3403 N N . ARG A 1 458 ? -15.871 -7.353 4.235 1.00 91.44 458 ARG A N 1
ATOM 3404 C CA . ARG A 1 458 ? -15.120 -8.586 3.933 1.00 91.44 458 ARG A CA 1
ATOM 3405 C C . ARG A 1 458 ? -14.735 -9.393 5.172 1.00 91.44 458 ARG A C 1
ATOM 3407 O O . ARG A 1 458 ? -14.289 -10.526 5.036 1.00 91.44 458 ARG A O 1
ATOM 3414 N N . GLY A 1 459 ? -14.838 -8.808 6.364 1.00 93.56 459 GLY A N 1
ATOM 3415 C CA . GLY A 1 459 ? -14.313 -9.409 7.589 1.00 93.56 459 GLY A CA 1
ATOM 3416 C C . GLY A 1 459 ? -12.782 -9.496 7.625 1.00 93.56 459 GLY A C 1
ATOM 3417 O O . GLY A 1 459 ? -12.239 -10.263 8.417 1.00 93.56 459 GLY A O 1
ATOM 3418 N N . THR A 1 460 ? -12.069 -8.723 6.796 1.00 95.00 460 THR A N 1
ATOM 3419 C CA . THR A 1 460 ? -10.596 -8.699 6.796 1.00 95.00 460 THR A CA 1
ATOM 3420 C C . THR A 1 460 ? -10.031 -7.886 7.955 1.00 95.00 460 THR A C 1
ATOM 3422 O O . THR A 1 460 ? -8.887 -8.099 8.341 1.00 95.00 460 THR A O 1
ATOM 3425 N N . LEU A 1 461 ? -10.819 -6.996 8.563 1.00 96.81 461 LEU A N 1
ATOM 3426 C CA . LEU A 1 461 ? -10.430 -6.237 9.750 1.00 96.81 461 LEU A CA 1
ATOM 3427 C C . LEU A 1 461 ? -11.458 -6.420 10.868 1.00 96.81 461 LEU A C 1
ATOM 3429 O O . LEU A 1 461 ? -12.659 -6.274 10.650 1.00 96.81 461 LEU A O 1
ATOM 3433 N N . THR A 1 462 ? -10.980 -6.691 12.085 1.00 96.56 462 THR A N 1
ATOM 3434 C CA . THR A 1 462 ? -11.832 -6.802 13.279 1.00 96.56 462 THR A CA 1
ATOM 3435 C C . THR A 1 462 ? -11.783 -5.535 14.129 1.00 96.56 462 THR A C 1
ATOM 3437 O O . THR A 1 462 ? -10.780 -4.813 14.145 1.00 96.56 462 THR A O 1
ATOM 3440 N N . GLY A 1 463 ? -12.851 -5.294 14.898 1.00 96.81 463 GLY A N 1
ATOM 3441 C CA . GLY A 1 463 ? -12.913 -4.168 15.830 1.00 96.81 463 GLY A CA 1
ATOM 3442 C C . GLY A 1 463 ? -11.843 -4.255 16.914 1.00 96.81 463 GLY A C 1
ATOM 3443 O O . GLY A 1 463 ? -11.219 -3.251 17.233 1.00 96.81 463 GLY A O 1
ATOM 3444 N N . ALA A 1 464 ? -11.544 -5.459 17.411 1.00 96.44 464 ALA A N 1
ATOM 3445 C CA . ALA A 1 464 ? -10.486 -5.670 18.397 1.00 96.44 464 ALA A CA 1
ATOM 3446 C C . ALA A 1 464 ? -9.098 -5.285 17.852 1.00 96.44 464 ALA A C 1
ATOM 3448 O O . ALA A 1 464 ? -8.358 -4.562 18.522 1.00 96.44 464 ALA A O 1
ATOM 3449 N N . THR A 1 465 ? -8.765 -5.699 16.622 1.00 97.31 465 THR A N 1
ATOM 3450 C CA . THR A 1 465 ? -7.493 -5.335 15.973 1.00 97.31 465 THR A CA 1
ATOM 3451 C C . THR A 1 465 ? -7.397 -3.822 15.772 1.00 97.31 465 THR A C 1
ATOM 3453 O O . THR A 1 465 ? -6.405 -3.209 16.172 1.00 97.31 465 THR A O 1
ATOM 3456 N N . LEU A 1 466 ? -8.438 -3.195 15.209 1.00 98.31 466 LEU A N 1
ATOM 3457 C CA . LEU A 1 466 ? -8.467 -1.746 14.995 1.00 98.31 466 LEU A CA 1
ATOM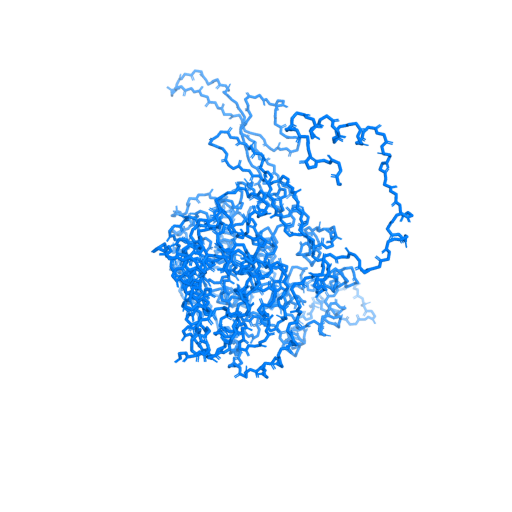 3458 C C . LEU A 1 466 ? -8.408 -0.970 16.320 1.00 98.31 466 LEU A C 1
ATOM 3460 O O . LEU A 1 466 ? -7.671 0.005 16.427 1.00 98.31 466 LEU A O 1
ATOM 3464 N N . GLY A 1 467 ? -9.144 -1.416 17.338 1.00 97.69 467 GLY A N 1
ATOM 3465 C CA . GLY A 1 467 ? -9.184 -0.817 18.670 1.00 97.69 467 GLY A CA 1
ATOM 3466 C C . GLY A 1 467 ? -7.841 -0.879 19.392 1.00 97.69 467 GLY A C 1
ATOM 3467 O O . GLY A 1 467 ? -7.397 0.125 19.951 1.00 97.69 467 GLY A O 1
ATOM 3468 N N . GLY A 1 468 ? -7.147 -2.019 19.312 1.00 96.00 468 GLY A N 1
ATOM 3469 C CA . GLY A 1 468 ? -5.783 -2.156 19.824 1.00 96.00 468 GLY A CA 1
ATOM 3470 C C . GLY A 1 468 ? -4.826 -1.167 19.158 1.00 96.00 468 GLY A C 1
ATOM 3471 O O . GLY A 1 468 ? -4.061 -0.491 19.840 1.00 96.00 468 GLY A O 1
ATOM 3472 N N . GLN A 1 469 ? -4.937 -0.989 17.839 1.00 95.94 469 GLN A N 1
ATOM 3473 C CA . GLN A 1 469 ? -4.095 -0.032 17.118 1.00 95.94 469 GLN A CA 1
ATOM 3474 C C . GLN A 1 469 ? -4.483 1.432 17.346 1.00 95.94 469 GLN A C 1
ATOM 3476 O O . GLN A 1 469 ? -3.605 2.292 17.416 1.00 95.94 469 GLN A O 1
ATOM 3481 N N . LEU A 1 470 ? -5.766 1.737 17.553 1.00 96.00 470 LEU A N 1
ATOM 3482 C CA . LEU A 1 470 ? -6.190 3.050 18.038 1.00 96.00 470 LEU A CA 1
ATOM 3483 C C . LEU A 1 470 ? -5.547 3.356 19.396 1.00 96.00 470 LEU A C 1
ATOM 3485 O O . LEU A 1 470 ? -5.059 4.466 19.591 1.00 96.00 470 LEU A O 1
ATOM 3489 N N . LEU A 1 471 ? -5.494 2.387 20.312 1.00 94.25 471 LEU A N 1
ATOM 3490 C CA . LEU A 1 471 ? -4.830 2.553 21.604 1.00 94.25 471 LEU A CA 1
ATOM 3491 C C . LEU A 1 471 ? -3.311 2.730 21.447 1.00 94.25 471 LEU A C 1
ATOM 3493 O O . LEU A 1 471 ? -2.749 3.665 22.012 1.00 94.25 471 LEU A O 1
ATOM 3497 N N . ASP A 1 472 ? -2.655 1.910 20.627 1.00 91.44 472 ASP A N 1
ATOM 3498 C CA . ASP A 1 472 ? -1.204 1.976 20.400 1.00 91.44 472 ASP A CA 1
ATOM 3499 C C . ASP A 1 472 ? -0.739 3.286 19.743 1.00 91.44 472 ASP A C 1
ATOM 3501 O O . ASP A 1 472 ? 0.388 3.743 19.982 1.00 91.44 472 ASP A O 1
ATOM 3505 N N . VAL A 1 473 ? -1.584 3.877 18.892 1.00 90.94 473 VAL A N 1
ATOM 3506 C CA . VAL A 1 473 ? -1.276 5.085 18.111 1.00 90.94 473 VAL A CA 1
ATOM 3507 C C . VAL A 1 473 ? -1.798 6.361 18.784 1.00 90.94 473 VAL A C 1
ATOM 3509 O O . VAL A 1 473 ? -1.168 7.415 18.677 1.00 90.94 473 VAL A O 1
ATOM 3512 N N . LEU A 1 474 ? -2.934 6.302 19.485 1.00 91.44 474 LEU A N 1
ATOM 3513 C CA . LEU A 1 474 ? -3.603 7.474 20.067 1.00 91.44 474 LEU A CA 1
ATOM 3514 C C . LEU A 1 474 ? -3.604 7.494 21.594 1.00 91.44 474 LEU A C 1
ATOM 3516 O O . LEU A 1 474 ? -3.953 8.535 22.148 1.00 91.44 474 LEU A O 1
ATOM 3520 N N . GLY A 1 475 ? -3.235 6.411 22.273 1.00 90.69 475 GLY A N 1
ATOM 3521 C CA . GLY A 1 475 ? -3.283 6.298 23.729 1.00 90.69 475 GLY A CA 1
ATOM 3522 C C . GLY A 1 475 ? -2.250 7.156 24.476 1.00 90.69 475 GLY A C 1
ATOM 3523 O O . GLY A 1 475 ? -1.412 7.826 23.862 1.00 90.69 475 GLY A O 1
ATOM 3524 N N . PRO A 1 476 ? -2.304 7.173 25.819 1.00 85.38 476 PRO A N 1
ATOM 3525 C CA . PRO A 1 476 ? -1.332 7.882 26.656 1.00 85.38 476 PRO A CA 1
ATOM 3526 C C . PRO A 1 476 ? 0.102 7.382 26.445 1.00 85.38 476 PRO A C 1
ATOM 3528 O O . PRO A 1 476 ? 1.020 8.191 26.331 1.00 85.38 476 PRO A O 1
ATOM 3531 N N . ASP A 1 477 ? 0.254 6.066 26.284 1.00 84.38 477 ASP A N 1
ATOM 3532 C CA . ASP A 1 477 ? 1.530 5.379 26.053 1.00 84.38 477 ASP A CA 1
ATOM 3533 C C . ASP A 1 477 ? 1.849 5.201 24.565 1.00 84.38 477 ASP A C 1
ATOM 3535 O O . ASP A 1 477 ? 2.650 4.342 24.184 1.00 84.38 477 ASP A O 1
ATOM 3539 N N . ALA A 1 478 ? 1.212 5.992 23.695 1.00 82.25 478 ALA A N 1
ATOM 3540 C CA . ALA A 1 478 ? 1.572 5.982 22.292 1.00 82.25 478 ALA A CA 1
ATOM 3541 C C . ALA A 1 478 ? 3.060 6.345 22.188 1.00 82.25 478 ALA A C 1
ATOM 3543 O O . ALA A 1 478 ? 3.477 7.417 22.634 1.00 82.25 478 ALA A O 1
ATOM 3544 N N . GLY A 1 479 ? 3.852 5.381 21.699 1.00 71.00 479 GLY A N 1
ATOM 3545 C CA . GLY A 1 479 ? 5.311 5.438 21.699 1.00 71.00 479 GLY A CA 1
ATOM 3546 C C . GLY A 1 479 ? 5.857 6.685 21.000 1.00 71.00 479 GLY A C 1
ATOM 3547 O O . GLY A 1 479 ? 5.105 7.461 20.410 1.00 71.00 479 GLY A O 1
ATOM 3548 N N . PRO A 1 480 ? 7.179 6.906 21.032 1.00 79.06 480 PRO A N 1
ATOM 3549 C CA . PRO A 1 480 ? 7.737 8.080 20.383 1.00 79.06 480 PRO A CA 1
ATOM 3550 C C . PRO A 1 480 ? 7.390 8.072 18.885 1.00 79.06 480 PRO A C 1
ATOM 3552 O O . PRO A 1 480 ? 7.297 7.014 18.255 1.00 79.06 480 PRO A O 1
ATOM 3555 N N . PHE A 1 481 ? 7.179 9.261 18.327 1.00 75.06 481 PHE A N 1
ATOM 3556 C CA . PHE A 1 481 ? 6.882 9.470 16.914 1.00 75.06 481 PHE A CA 1
ATOM 3557 C C . PHE A 1 481 ? 8.050 10.210 16.260 1.00 75.06 481 PHE A C 1
ATOM 3559 O O . PHE A 1 481 ? 8.599 11.142 16.849 1.00 75.06 481 PHE A O 1
ATOM 3566 N N . ALA A 1 482 ? 8.405 9.830 15.031 1.00 62.84 482 ALA A N 1
ATOM 3567 C CA . ALA A 1 482 ? 9.412 10.549 14.245 1.00 62.84 482 ALA A CA 1
ATOM 3568 C C . ALA A 1 482 ? 8.952 11.985 13.919 1.00 62.84 482 ALA A C 1
ATOM 3570 O O . ALA A 1 482 ? 9.732 12.944 13.974 1.00 62.84 482 ALA A O 1
ATOM 3571 N N . GLY A 1 483 ? 7.661 12.113 13.592 1.00 70.81 483 GLY A N 1
ATOM 3572 C CA . GLY A 1 483 ? 6.991 13.346 13.191 1.00 70.81 483 GLY A CA 1
ATOM 3573 C C . GLY A 1 483 ? 5.794 13.694 14.075 1.00 70.81 483 GLY A C 1
ATOM 3574 O O . GLY A 1 483 ? 5.804 13.474 15.287 1.00 70.81 483 GLY A O 1
ATOM 3575 N N . ASP A 1 484 ? 4.764 14.261 13.451 1.00 74.94 484 ASP A N 1
ATOM 3576 C CA . ASP A 1 484 ? 3.561 14.710 14.146 1.00 74.94 484 ASP A CA 1
ATOM 3577 C C . ASP A 1 484 ? 2.703 13.537 14.636 1.00 74.94 484 ASP A C 1
ATOM 3579 O O . ASP A 1 484 ? 2.609 12.482 14.006 1.00 74.94 484 ASP A O 1
ATOM 3583 N N . ARG A 1 485 ? 2.029 13.745 15.771 1.00 84.06 485 ARG A N 1
ATOM 3584 C CA . ARG A 1 485 ? 1.047 12.794 16.299 1.00 84.06 485 ARG A CA 1
ATOM 3585 C C . ARG A 1 485 ? -0.275 12.903 15.522 1.00 84.06 485 ARG A C 1
ATOM 3587 O O . ARG A 1 485 ? -0.723 14.023 15.254 1.00 84.06 485 ARG A O 1
ATOM 3594 N N . PRO A 1 486 ? -0.968 11.782 15.256 1.00 90.06 486 PRO A N 1
ATOM 3595 C CA . PRO A 1 486 ? -2.320 11.784 14.706 1.00 90.06 486 PRO A CA 1
ATOM 3596 C C . PRO A 1 486 ? -3.284 12.670 15.502 1.00 90.06 486 PRO A C 1
ATOM 3598 O O . PRO A 1 486 ? -3.407 12.559 16.724 1.00 90.06 486 PRO A O 1
ATOM 3601 N N . LYS A 1 487 ? -4.001 13.559 14.807 1.00 92.06 487 LYS A N 1
ATOM 3602 C CA . LYS A 1 487 ? -5.020 14.414 15.429 1.00 92.06 487 LYS A CA 1
ATOM 3603 C C . LYS A 1 487 ? -6.307 13.626 15.647 1.00 92.06 487 LYS A C 1
ATOM 3605 O O . LYS A 1 487 ? -6.977 13.264 14.681 1.00 92.06 487 LYS A O 1
ATOM 3610 N N . LEU A 1 488 ? -6.695 13.453 16.912 1.00 93.62 488 LEU A N 1
ATOM 3611 C CA . LEU A 1 488 ? -7.902 12.713 17.307 1.00 93.62 488 LEU A CA 1
ATOM 3612 C C . LEU A 1 488 ? -9.170 13.226 16.617 1.00 93.62 488 LEU A C 1
ATOM 3614 O O . LEU A 1 488 ? -10.000 12.427 16.206 1.00 93.62 488 LEU A O 1
ATOM 3618 N N . THR A 1 489 ? -9.305 14.540 16.423 1.00 94.62 489 THR A N 1
ATOM 3619 C CA . THR A 1 489 ? -10.478 15.129 15.757 1.00 94.62 489 THR A CA 1
ATOM 3620 C C . THR A 1 489 ? -10.632 14.673 14.305 1.00 94.62 489 THR A C 1
ATOM 3622 O O . THR A 1 489 ? -11.753 14.503 13.829 1.00 94.62 489 THR A O 1
ATOM 3625 N N . ARG A 1 490 ? -9.522 14.441 13.593 1.00 96.94 490 ARG A N 1
ATOM 3626 C CA . ARG A 1 490 ? -9.547 13.924 12.218 1.00 96.94 490 ARG A CA 1
ATOM 3627 C C . ARG A 1 490 ? -9.874 12.439 12.193 1.00 96.94 490 ARG A C 1
ATOM 3629 O O . ARG A 1 490 ? -10.718 12.047 11.396 1.00 96.94 490 ARG A O 1
ATOM 3636 N N . VAL A 1 491 ? -9.288 11.662 13.109 1.00 97.75 491 VAL A N 1
ATOM 3637 C CA . VAL A 1 491 ? -9.634 10.242 13.279 1.00 97.75 491 VAL A CA 1
ATOM 3638 C C . VAL A 1 491 ? -11.125 10.099 13.576 1.00 97.75 491 VAL A C 1
ATOM 3640 O O . VAL A 1 491 ? -11.809 9.362 12.879 1.00 97.75 491 VAL A O 1
ATOM 3643 N N . ALA A 1 492 ? -11.653 10.859 14.538 1.00 97.88 492 ALA A N 1
ATOM 3644 C CA . ALA A 1 492 ? -13.069 10.841 14.890 1.00 97.88 492 ALA A CA 1
ATOM 3645 C C . ALA A 1 492 ? -13.971 11.181 13.695 1.00 97.88 492 ALA A C 1
ATOM 3647 O O . ALA A 1 492 ? -14.951 10.482 13.461 1.00 97.88 492 ALA A O 1
ATOM 3648 N N . SER A 1 493 ? -13.619 12.201 12.901 1.00 98.00 493 SER A N 1
ATOM 3649 C CA . SER A 1 493 ? -14.345 12.524 11.663 1.00 98.00 493 SER A CA 1
ATOM 3650 C C . SER A 1 493 ? -14.347 11.350 10.686 1.00 98.00 493 SER A C 1
ATOM 3652 O O . SER A 1 493 ? -15.407 10.987 10.195 1.00 98.00 493 SER A O 1
ATOM 3654 N N . THR A 1 494 ? -13.191 10.736 10.430 1.00 98.69 494 THR A N 1
ATOM 3655 C CA . THR A 1 494 ? -13.080 9.608 9.495 1.00 98.69 494 THR A CA 1
ATOM 3656 C C . THR A 1 494 ? -13.864 8.388 9.977 1.00 98.69 494 THR A C 1
ATOM 3658 O O . THR A 1 494 ? -14.547 7.746 9.184 1.00 98.69 494 THR A O 1
ATOM 3661 N N . LEU A 1 495 ? -13.824 8.078 11.277 1.00 98.56 495 LEU A N 1
ATOM 3662 C CA . LEU A 1 495 ? -14.614 6.990 11.859 1.00 98.56 495 LEU A CA 1
ATOM 3663 C C . LEU A 1 495 ? -16.119 7.288 11.796 1.00 98.56 495 LEU A C 1
ATOM 3665 O O . LEU A 1 495 ? -16.903 6.394 11.495 1.00 98.56 495 LEU A O 1
ATOM 3669 N N . ALA A 1 496 ? -16.532 8.539 12.012 1.00 98.31 496 ALA A N 1
ATOM 3670 C CA . ALA A 1 496 ? -17.924 8.947 11.837 1.00 98.31 496 ALA A CA 1
ATOM 3671 C C . ALA A 1 496 ? -18.395 8.792 10.382 1.00 98.31 496 ALA A C 1
ATOM 3673 O O . ALA A 1 496 ? -19.531 8.383 10.152 1.00 98.31 496 ALA A O 1
ATOM 3674 N N . ASP A 1 497 ? -17.532 9.094 9.409 1.00 98.50 497 ASP A N 1
ATOM 3675 C CA . ASP A 1 497 ? -17.823 8.879 7.990 1.00 98.50 497 ASP A CA 1
ATOM 3676 C C . ASP A 1 497 ? -17.868 7.381 7.653 1.00 98.50 497 ASP A C 1
ATOM 3678 O O . ASP A 1 497 ? -18.804 6.939 6.998 1.00 98.50 497 ASP A O 1
ATOM 3682 N N . THR A 1 498 ? -16.950 6.580 8.204 1.00 98.56 498 THR A N 1
ATOM 3683 C CA . THR A 1 498 ? -16.914 5.108 8.067 1.00 98.56 498 THR A CA 1
ATOM 3684 C C . THR A 1 498 ? -18.234 4.474 8.501 1.00 98.56 498 THR A C 1
ATOM 3686 O O . THR A 1 498 ? -18.844 3.697 7.776 1.00 98.56 498 THR A O 1
ATOM 3689 N N . VAL A 1 499 ? -18.712 4.861 9.680 1.00 98.00 499 VAL A N 1
ATOM 3690 C CA . VAL A 1 499 ? -19.973 4.409 10.275 1.00 98.00 499 VAL A CA 1
ATOM 3691 C C . VAL A 1 499 ? -21.184 4.666 9.369 1.00 98.00 499 VAL A C 1
ATOM 3693 O O . VAL A 1 499 ? -22.130 3.882 9.360 1.00 98.00 499 VAL A O 1
ATOM 3696 N N . ARG A 1 500 ? -21.177 5.760 8.595 1.00 96.94 500 ARG A N 1
ATOM 3697 C CA . ARG A 1 500 ? -22.280 6.108 7.682 1.00 96.94 500 ARG A CA 1
ATOM 3698 C C . ARG A 1 500 ? -22.352 5.195 6.456 1.00 96.94 500 ARG A C 1
ATOM 3700 O O . ARG A 1 500 ? -23.370 5.216 5.772 1.00 96.94 500 ARG A O 1
ATOM 3707 N N . LEU A 1 501 ? -21.307 4.412 6.182 1.00 96.31 501 LEU A N 1
ATOM 3708 C CA . LEU A 1 501 ? -21.210 3.561 4.993 1.00 96.31 501 LEU A CA 1
ATOM 3709 C C . LEU A 1 501 ? -21.861 2.180 5.166 1.00 96.31 501 LEU A C 1
ATOM 3711 O O . LEU A 1 501 ? -21.993 1.451 4.186 1.00 96.31 501 LEU A O 1
ATOM 3715 N N . GLY A 1 502 ? -22.299 1.806 6.373 1.00 94.50 502 GLY A N 1
ATOM 3716 C CA . GLY A 1 502 ? -23.114 0.605 6.568 1.00 94.50 502 GLY A CA 1
ATOM 3717 C C . GLY A 1 502 ? -23.018 -0.016 7.958 1.00 94.50 502 GLY A C 1
ATOM 3718 O O . GLY A 1 502 ? -22.199 0.375 8.785 1.00 94.50 502 GLY A O 1
ATOM 3719 N N . GLU A 1 503 ? -23.847 -1.032 8.206 1.00 94.81 503 GLU A N 1
ATOM 3720 C CA . GLU A 1 503 ? -23.949 -1.674 9.523 1.00 94.81 503 GLU A CA 1
ATOM 3721 C C . GLU A 1 503 ? -22.667 -2.416 9.937 1.00 94.81 503 GLU A C 1
ATOM 3723 O O . GLU A 1 503 ? -22.248 -2.327 11.091 1.00 94.81 503 GLU A O 1
ATOM 3728 N N . ALA A 1 504 ? -22.012 -3.116 9.004 1.00 94.81 504 ALA A N 1
ATOM 3729 C CA . ALA A 1 504 ? -20.739 -3.785 9.283 1.00 94.81 504 ALA A CA 1
ATOM 3730 C C . ALA A 1 504 ? -19.669 -2.777 9.742 1.00 94.81 504 ALA A C 1
ATOM 3732 O O . ALA A 1 504 ? -18.938 -3.032 10.698 1.00 94.81 504 ALA A O 1
ATOM 3733 N N . ALA A 1 505 ? -19.635 -1.603 9.106 1.00 96.75 505 ALA A N 1
ATOM 3734 C CA . ALA A 1 505 ? -18.731 -0.513 9.449 1.00 96.75 505 ALA A CA 1
ATOM 3735 C C . ALA A 1 505 ? -19.080 0.115 10.813 1.00 96.75 505 ALA A C 1
ATOM 3737 O O . ALA A 1 505 ? -18.192 0.355 11.628 1.00 96.75 505 ALA A O 1
ATOM 3738 N N . ASP A 1 506 ? -20.371 0.321 11.094 1.00 96.81 506 ASP A N 1
ATOM 3739 C CA . ASP A 1 506 ? -20.874 0.785 12.394 1.00 96.81 506 ASP A CA 1
ATOM 3740 C C . ASP A 1 506 ? -20.462 -0.155 13.541 1.00 96.81 506 ASP A C 1
ATOM 3742 O O . ASP A 1 506 ? -19.962 0.301 14.572 1.00 96.81 506 ASP A O 1
ATOM 3746 N N . ARG A 1 507 ? -20.578 -1.475 13.339 1.00 96.12 507 ARG A N 1
ATOM 3747 C CA . ARG A 1 507 ? -20.126 -2.486 14.307 1.00 96.12 507 ARG A CA 1
ATOM 3748 C C . ARG A 1 507 ? -18.606 -2.493 14.475 1.00 96.12 507 ARG A C 1
ATOM 3750 O O . ARG A 1 507 ? -18.142 -2.443 15.610 1.00 96.12 507 ARG A O 1
ATOM 3757 N N . LEU A 1 508 ? -17.845 -2.486 13.374 1.00 97.62 508 LEU A N 1
ATOM 3758 C CA . LEU A 1 508 ? -16.378 -2.408 13.406 1.00 97.62 508 LEU A CA 1
ATOM 3759 C C . LEU A 1 508 ? -15.905 -1.228 14.266 1.00 97.62 508 LEU A C 1
ATOM 3761 O O . LEU A 1 508 ? -15.044 -1.390 15.131 1.00 97.62 508 LEU A O 1
ATOM 3765 N N . VAL A 1 509 ? -16.465 -0.039 14.019 1.00 98.38 509 VAL A N 1
ATOM 3766 C CA . VAL A 1 509 ? -16.069 1.190 14.713 1.00 98.38 509 VAL A CA 1
ATOM 3767 C C . VAL A 1 509 ? -16.490 1.167 16.178 1.00 98.38 509 VAL A C 1
ATOM 3769 O O . VAL A 1 509 ? -15.690 1.560 17.026 1.00 98.38 509 VAL A O 1
ATOM 3772 N N . LEU A 1 510 ? -17.698 0.694 16.506 1.00 97.88 510 LEU A N 1
ATOM 3773 C CA . LEU A 1 510 ? -18.119 0.572 17.902 1.00 97.88 510 LEU A CA 1
ATOM 3774 C C . LEU A 1 510 ? -17.194 -0.368 18.682 1.00 97.88 510 LEU A C 1
ATOM 3776 O O . LEU A 1 510 ? -16.672 0.032 19.722 1.00 97.88 510 LEU A O 1
ATOM 3780 N N . ASP A 1 511 ? -16.944 -1.568 18.157 1.00 97.38 511 ASP A N 1
ATOM 3781 C CA . ASP A 1 511 ? -16.085 -2.571 18.793 1.00 97.38 511 ASP A CA 1
ATOM 3782 C C . ASP A 1 511 ? -14.655 -2.031 18.990 1.00 97.38 511 ASP A C 1
ATOM 3784 O O . ASP A 1 511 ? -14.053 -2.207 20.050 1.00 97.38 511 ASP A O 1
ATOM 3788 N N . ALA A 1 512 ? -14.130 -1.289 18.009 1.00 98.31 512 ALA A N 1
ATOM 3789 C CA . ALA A 1 512 ? -12.826 -0.639 18.116 1.00 98.31 512 ALA A CA 1
ATOM 3790 C C . ALA A 1 512 ? -12.792 0.469 19.180 1.00 98.31 512 ALA A C 1
ATOM 3792 O O . ALA A 1 512 ? -11.829 0.577 19.943 1.00 98.31 512 ALA A O 1
ATOM 3793 N N . LEU A 1 513 ? -13.839 1.292 19.265 1.00 97.62 513 LEU A N 1
ATOM 3794 C CA . LEU A 1 513 ? -13.915 2.367 20.253 1.00 97.62 513 LEU A CA 1
ATOM 3795 C C . LEU A 1 513 ? -14.114 1.837 21.673 1.00 97.62 513 LEU A C 1
ATOM 3797 O O . LEU A 1 513 ? -13.582 2.451 22.596 1.00 97.62 513 LEU A O 1
ATOM 3801 N N . VAL A 1 514 ? -14.793 0.696 21.853 1.00 96.81 514 VAL A N 1
ATOM 3802 C CA . VAL A 1 514 ? -14.922 0.007 23.151 1.00 96.81 514 VAL A CA 1
ATOM 3803 C C . VAL A 1 514 ? -13.549 -0.295 23.758 1.00 96.81 514 VAL A C 1
ATOM 3805 O O . VAL A 1 514 ? -13.346 -0.036 24.944 1.00 96.81 514 VAL A O 1
ATOM 3808 N N . VAL A 1 515 ? -12.579 -0.739 22.948 1.00 96.69 515 VAL A N 1
ATOM 3809 C CA . VAL A 1 515 ? -11.191 -0.975 23.393 1.00 96.69 515 VAL A CA 1
ATOM 3810 C C . VAL A 1 515 ? -10.524 0.312 23.894 1.00 96.69 515 VAL A C 1
ATOM 3812 O O . VAL A 1 515 ? -9.753 0.282 24.851 1.00 96.69 515 VAL A O 1
ATOM 3815 N N . LEU A 1 516 ? -10.835 1.456 23.279 1.00 94.88 516 LEU A N 1
ATOM 3816 C CA . LEU A 1 516 ? -10.223 2.748 23.600 1.00 94.88 516 LEU A CA 1
ATOM 3817 C C . LEU A 1 516 ? -10.907 3.476 24.775 1.00 94.88 516 LEU A C 1
ATOM 3819 O O . LEU A 1 516 ? -10.282 4.336 25.403 1.00 94.88 516 LEU A O 1
ATOM 3823 N N . LEU A 1 517 ? -12.163 3.137 25.106 1.00 95.81 517 LEU A N 1
ATOM 3824 C CA . LEU A 1 517 ? -12.952 3.793 26.163 1.00 95.81 517 LEU A CA 1
ATOM 3825 C C . LEU A 1 517 ? -12.194 4.020 27.483 1.00 95.81 517 LEU A C 1
ATOM 3827 O O . LEU A 1 517 ? -12.343 5.116 28.033 1.00 95.81 517 LEU A O 1
ATOM 3831 N N . PRO A 1 518 ? -11.387 3.070 28.010 1.00 95.94 518 PRO A N 1
ATOM 3832 C CA . PRO A 1 518 ? -10.720 3.250 29.299 1.00 95.94 518 PRO A CA 1
ATOM 3833 C C . PRO A 1 518 ? -9.865 4.518 29.379 1.00 95.94 518 PRO A C 1
ATOM 3835 O O . PRO A 1 518 ? -9.831 5.158 30.427 1.00 95.94 518 PRO A O 1
ATOM 3838 N N . VAL A 1 519 ? -9.249 4.928 28.266 1.00 95.00 519 VAL A N 1
ATOM 3839 C CA . VAL A 1 519 ? -8.301 6.052 28.228 1.00 95.00 519 VAL A CA 1
ATOM 3840 C C . VAL A 1 519 ? -8.865 7.318 27.579 1.00 95.00 519 VAL A C 1
ATOM 3842 O O . VAL A 1 519 ? -8.269 8.381 27.717 1.00 95.00 519 VAL A O 1
ATOM 3845 N N . LEU A 1 520 ? -10.024 7.266 26.904 1.00 93.31 520 LEU A N 1
ATOM 3846 C CA . LEU A 1 520 ? -10.555 8.413 26.141 1.00 93.31 520 LEU A CA 1
ATOM 3847 C C . LEU A 1 520 ? -10.720 9.691 26.971 1.00 93.31 520 LEU A C 1
ATOM 3849 O O . LEU A 1 520 ? -10.538 10.791 26.455 1.00 93.31 520 LEU A O 1
ATOM 3853 N N . HIS A 1 521 ? -11.056 9.561 28.251 1.00 93.06 521 HIS A N 1
ATOM 3854 C CA . HIS A 1 521 ? -11.238 10.706 29.138 1.00 93.06 521 HIS A CA 1
ATOM 3855 C C . HIS A 1 521 ? -9.939 11.461 29.469 1.00 93.06 521 HIS A C 1
ATOM 3857 O O . HIS A 1 521 ? -9.998 12.627 29.857 1.00 93.06 521 HIS A O 1
ATOM 3863 N N . GLU A 1 522 ? -8.786 10.817 29.288 1.00 91.38 522 GLU A N 1
ATOM 3864 C CA . GLU A 1 522 ? -7.452 11.380 29.524 1.00 91.38 522 GLU A CA 1
ATOM 3865 C C . GLU A 1 522 ? -6.888 12.054 28.266 1.00 91.38 522 GLU A C 1
ATOM 3867 O O . GLU A 1 522 ? -5.965 12.868 28.333 1.00 91.38 522 GLU A O 1
ATOM 3872 N N . LEU A 1 523 ? -7.448 11.735 27.096 1.00 91.31 523 LEU A N 1
ATOM 3873 C CA . LEU A 1 523 ? -6.947 12.212 25.817 1.00 91.31 523 LEU A CA 1
ATOM 3874 C C . LEU A 1 523 ? -7.525 13.583 25.465 1.00 91.31 523 LEU A C 1
ATOM 3876 O O . LEU A 1 523 ? -8.738 13.817 25.456 1.00 91.31 523 LEU A O 1
ATOM 3880 N N . ARG A 1 524 ? -6.644 14.502 25.062 1.00 86.88 524 ARG A N 1
ATOM 3881 C CA . ARG A 1 524 ? -7.057 15.783 24.481 1.00 86.88 524 ARG A CA 1
ATOM 3882 C C . ARG A 1 524 ? -7.786 15.530 23.157 1.00 86.88 524 ARG A C 1
ATOM 3884 O O . ARG A 1 524 ? -7.165 15.132 22.178 1.00 86.88 524 ARG A O 1
ATOM 3891 N N . GLY A 1 525 ? -9.084 15.822 23.125 1.00 84.94 525 GLY A N 1
ATOM 3892 C CA . GLY A 1 525 ? -9.949 15.520 21.978 1.00 84.94 525 GLY A CA 1
ATOM 3893 C C . GLY A 1 525 ? -10.578 14.119 22.020 1.00 84.94 525 GLY A C 1
ATOM 3894 O O . GLY A 1 525 ? -11.048 13.622 21.001 1.00 84.94 525 GLY A O 1
ATOM 3895 N N . GLY A 1 526 ? -10.560 13.445 23.177 1.00 91.56 526 GLY A N 1
ATOM 3896 C CA . GLY A 1 526 ? -11.229 12.153 23.352 1.00 91.56 526 GLY A CA 1
ATOM 3897 C C . GLY A 1 526 ? -12.759 12.243 23.381 1.00 91.56 526 GLY A C 1
ATOM 3898 O O . GLY A 1 526 ? -13.435 11.251 23.119 1.00 91.56 526 GLY A O 1
ATOM 3899 N N . ALA A 1 527 ? -13.318 13.432 23.632 1.00 94.00 527 ALA A N 1
ATOM 3900 C CA . ALA A 1 527 ? -14.762 13.664 23.596 1.00 94.00 527 ALA A CA 1
ATOM 3901 C C . ALA A 1 527 ? -15.356 13.410 22.200 1.00 94.00 527 ALA A C 1
ATOM 3903 O O . ALA A 1 527 ? -16.444 12.861 22.088 1.00 94.00 527 ALA A O 1
ATOM 3904 N N . GLU A 1 528 ? -14.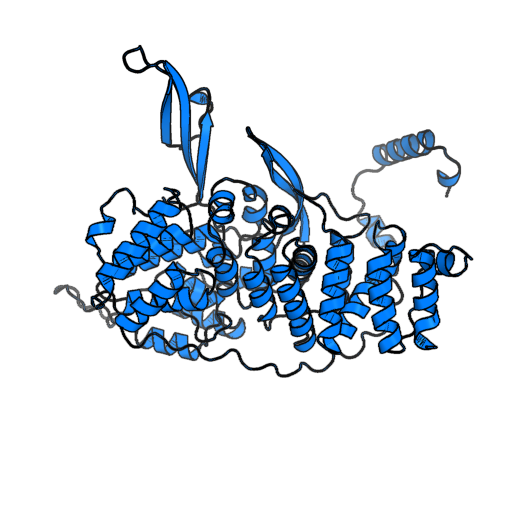622 13.751 21.142 1.00 95.44 528 GLU A N 1
ATOM 3905 C CA . GLU A 1 528 ? -15.036 13.549 19.757 1.00 95.44 528 GLU A CA 1
ATOM 3906 C C . GLU A 1 528 ? -15.146 12.058 19.405 1.00 95.44 528 GLU A C 1
ATOM 3908 O O . GLU A 1 528 ? -16.092 11.657 18.735 1.00 95.44 528 GLU A O 1
ATOM 3913 N N . LEU A 1 529 ? -14.225 11.221 19.894 1.00 96.31 529 LEU A N 1
ATOM 3914 C CA . LEU A 1 529 ? -14.304 9.764 19.725 1.00 96.31 529 LEU A CA 1
ATOM 3915 C C . LEU A 1 529 ? -15.424 9.154 20.582 1.00 96.31 529 LEU A C 1
ATOM 3917 O O . LEU A 1 529 ? -16.115 8.246 20.123 1.00 96.31 529 LEU A O 1
ATOM 3921 N N . LEU A 1 530 ? -15.651 9.681 21.792 1.00 96.69 530 LEU A N 1
ATOM 3922 C CA . LEU A 1 530 ? -16.799 9.293 22.619 1.00 96.69 530 LEU A CA 1
ATOM 3923 C C . LEU A 1 530 ? -18.125 9.597 21.919 1.00 96.69 530 LEU A C 1
ATOM 3925 O O . LEU A 1 530 ? -19.016 8.757 21.946 1.00 96.69 530 LEU A O 1
ATOM 3929 N N . ASP A 1 531 ? -18.260 10.751 21.265 1.00 97.44 531 ASP A N 1
ATOM 3930 C CA . ASP A 1 531 ? -19.476 11.099 20.522 1.00 97.44 531 ASP A CA 1
ATOM 3931 C C . ASP A 1 531 ? -19.736 10.128 19.353 1.00 97.44 531 ASP A C 1
ATOM 3933 O O . ASP A 1 531 ? -20.890 9.769 19.103 1.00 97.44 531 ASP A O 1
ATOM 3937 N N . VAL A 1 532 ? -18.685 9.637 18.679 1.00 97.75 532 VAL A N 1
ATOM 3938 C CA . VAL A 1 532 ? -18.819 8.573 17.666 1.00 97.75 532 VAL A CA 1
ATOM 3939 C C . VAL A 1 532 ? -19.307 7.273 18.307 1.00 97.75 532 VAL A C 1
ATOM 3941 O O . VAL A 1 532 ? -20.279 6.693 17.821 1.00 97.75 532 VAL A O 1
ATOM 3944 N N . ALA A 1 533 ? -18.697 6.845 19.418 1.00 97.38 533 ALA A N 1
ATOM 3945 C CA . ALA A 1 533 ? -19.103 5.636 20.140 1.00 97.38 533 ALA A CA 1
ATOM 3946 C C . ALA A 1 533 ? -20.563 5.715 20.610 1.00 97.38 533 ALA A C 1
ATOM 3948 O O . ALA A 1 533 ? -21.320 4.767 20.422 1.00 97.38 533 ALA A O 1
ATOM 3949 N N . VAL A 1 534 ? -20.975 6.866 21.153 1.00 97.38 534 VAL A N 1
ATOM 3950 C CA . VAL A 1 534 ? -22.362 7.150 21.548 1.00 97.38 534 VAL A CA 1
ATOM 3951 C C . VAL A 1 534 ? -23.299 6.997 20.360 1.00 97.38 534 VAL A C 1
ATOM 3953 O O . VAL A 1 534 ? -24.295 6.295 20.474 1.00 97.38 534 VAL A O 1
ATOM 3956 N N . GLY A 1 535 ? -22.978 7.608 19.216 1.00 96.62 535 GLY A N 1
ATOM 3957 C CA . GLY A 1 535 ? -23.822 7.507 18.028 1.00 96.62 535 GLY A CA 1
ATOM 3958 C C . GLY A 1 535 ? -23.998 6.063 17.548 1.00 96.62 535 GLY A C 1
ATOM 3959 O O . GLY A 1 535 ? -25.099 5.690 17.148 1.00 96.62 535 GLY A O 1
ATOM 3960 N N . CYS A 1 536 ? -22.937 5.251 17.603 1.00 96.56 536 CYS A N 1
ATOM 3961 C CA . CYS A 1 536 ? -23.010 3.828 17.255 1.00 96.56 536 CYS A CA 1
ATOM 3962 C C . CYS A 1 536 ? -23.838 3.047 18.282 1.00 96.56 536 CYS A C 1
ATOM 3964 O O . CYS A 1 536 ? -24.743 2.305 17.910 1.00 96.56 536 CYS A O 1
ATOM 3966 N N . ALA A 1 537 ? -23.594 3.262 19.576 1.00 95.94 537 ALA A N 1
ATOM 3967 C CA . ALA A 1 537 ? -24.336 2.602 20.643 1.00 95.94 537 ALA A CA 1
ATOM 3968 C C . ALA A 1 537 ? -25.837 2.947 20.615 1.00 95.94 537 ALA A C 1
ATOM 3970 O O . ALA A 1 537 ? -26.653 2.040 20.739 1.00 95.94 537 ALA A O 1
ATOM 3971 N N . GLU A 1 538 ? -26.204 4.215 20.384 1.00 94.88 538 GLU A N 1
ATOM 3972 C CA . GLU A 1 538 ? -27.598 4.672 20.250 1.00 94.88 538 GLU A CA 1
ATOM 3973 C C . GLU A 1 538 ? -28.279 4.007 19.037 1.00 94.88 538 GLU A C 1
ATOM 3975 O O . GLU A 1 538 ? -29.352 3.424 19.174 1.00 94.88 538 GLU A O 1
ATOM 3980 N N . ARG A 1 539 ? -27.645 4.000 17.850 1.00 94.12 539 ARG A N 1
ATOM 3981 C CA . ARG A 1 539 ? -28.215 3.333 16.657 1.00 94.12 539 ARG A CA 1
ATOM 3982 C C . ARG A 1 539 ? -28.420 1.834 16.856 1.00 94.12 539 ARG A C 1
ATOM 3984 O O . ARG A 1 539 ? -29.407 1.285 16.373 1.00 94.12 539 ARG A O 1
ATOM 3991 N N . ARG A 1 540 ? -27.493 1.180 17.557 1.00 91.81 540 ARG A N 1
ATOM 3992 C CA . ARG A 1 540 ? -27.519 -0.267 17.807 1.00 91.81 540 ARG A CA 1
ATOM 3993 C C . ARG A 1 540 ? -28.305 -0.652 19.059 1.00 91.81 540 ARG A C 1
ATOM 3995 O O . ARG A 1 540 ? -28.448 -1.843 19.320 1.00 91.81 540 ARG A O 1
ATOM 4002 N N . ARG A 1 541 ? -28.778 0.326 19.844 1.00 92.12 541 ARG A N 1
ATOM 4003 C CA . ARG A 1 541 ? -29.337 0.131 21.196 1.00 92.12 541 ARG A CA 1
ATOM 4004 C C . ARG A 1 541 ? -28.443 -0.756 22.069 1.00 92.12 541 ARG A C 1
ATOM 4006 O O . ARG A 1 541 ? -28.914 -1.622 22.805 1.00 92.12 541 ARG A O 1
ATOM 4013 N N . ALA A 1 542 ? -27.132 -0.566 21.946 1.00 90.81 542 ALA A N 1
ATOM 4014 C CA . ALA A 1 542 ? -26.138 -1.382 22.624 1.00 90.81 542 ALA A CA 1
ATOM 4015 C C . ALA A 1 542 ? -25.866 -0.834 24.028 1.00 90.81 542 ALA A C 1
ATOM 4017 O O . ALA A 1 542 ? -25.535 0.341 24.202 1.00 90.81 542 ALA A O 1
ATOM 4018 N N . ALA A 1 543 ? -25.967 -1.699 25.037 1.00 91.25 543 ALA A N 1
ATOM 4019 C CA . ALA A 1 543 ? -25.528 -1.374 26.386 1.00 91.25 543 ALA A CA 1
ATOM 4020 C C . ALA A 1 543 ? -24.003 -1.487 26.459 1.00 91.25 543 ALA A C 1
ATOM 4022 O O . ALA A 1 543 ? -23.448 -2.566 26.263 1.00 91.25 543 ALA A O 1
ATOM 4023 N N . ILE A 1 544 ? -23.331 -0.373 26.750 1.00 93.69 544 ILE A N 1
ATOM 4024 C CA . ILE A 1 544 ? -21.874 -0.325 26.871 1.00 93.69 544 ILE A CA 1
ATOM 4025 C C . ILE A 1 544 ? -21.500 -0.153 28.340 1.00 93.69 544 ILE A C 1
ATOM 4027 O O . ILE A 1 544 ? -21.857 0.840 28.978 1.00 93.69 544 ILE A O 1
ATOM 4031 N N . ALA A 1 545 ? -20.758 -1.119 28.878 1.00 93.44 545 ALA A N 1
ATOM 4032 C CA . ALA A 1 545 ? -20.202 -1.016 30.218 1.00 93.44 545 ALA A CA 1
ATOM 4033 C C . ALA A 1 545 ? -19.159 0.111 30.255 1.00 93.44 545 ALA A C 1
ATOM 4035 O O . ALA A 1 545 ? -18.152 0.064 29.549 1.00 93.44 545 ALA A O 1
ATOM 4036 N N . LEU A 1 546 ? -19.402 1.141 31.070 1.00 94.38 546 LEU A N 1
ATOM 4037 C CA . LEU A 1 546 ? -18.465 2.251 31.204 1.00 94.38 546 LEU A CA 1
ATOM 4038 C C . LEU A 1 546 ? -17.256 1.852 32.064 1.00 94.38 546 LEU A C 1
ATOM 4040 O O . LEU A 1 546 ? -17.441 1.452 33.215 1.00 94.38 546 LEU A O 1
ATOM 4044 N N . PRO A 1 547 ? -16.020 2.058 31.576 1.00 95.69 547 PRO A N 1
ATOM 4045 C CA . PRO A 1 547 ? -14.823 1.948 32.401 1.00 95.69 547 PRO A CA 1
ATOM 4046 C C . PRO A 1 547 ? -14.842 2.931 33.587 1.00 95.69 547 PRO A C 1
ATOM 4048 O O . PRO A 1 547 ? -15.462 3.996 33.481 1.00 95.69 547 PRO A O 1
ATOM 4051 N N . PRO A 1 548 ? -14.113 2.650 34.687 1.00 95.38 548 PRO A N 1
ATOM 4052 C CA . PRO A 1 548 ? -14.188 3.425 35.930 1.00 95.38 548 PRO A CA 1
ATOM 4053 C C . PRO A 1 548 ? -14.031 4.944 35.765 1.00 95.38 548 PRO A C 1
ATOM 4055 O O . PRO A 1 548 ? -14.806 5.701 36.349 1.00 95.38 548 PRO A O 1
ATOM 4058 N N . GLY A 1 549 ? -13.082 5.403 34.938 1.00 93.62 549 GLY A N 1
ATOM 4059 C CA . GLY A 1 549 ? -12.857 6.836 34.696 1.00 93.62 549 GLY A CA 1
ATOM 4060 C C . GLY A 1 549 ? -14.049 7.532 34.026 1.00 93.62 549 GLY A C 1
ATOM 4061 O O . GLY A 1 549 ? -14.474 8.608 34.452 1.00 93.62 549 GLY A O 1
ATOM 4062 N N . LEU A 1 550 ? -14.663 6.886 33.030 1.00 95.69 550 LEU A N 1
ATOM 4063 C CA . LEU A 1 550 ? -15.862 7.400 32.361 1.00 95.69 550 LEU A CA 1
ATOM 4064 C C . LEU A 1 550 ? -17.111 7.280 33.237 1.00 95.69 550 LEU A C 1
ATOM 4066 O O . LEU A 1 550 ? -17.936 8.192 33.236 1.00 95.69 550 LEU A O 1
ATOM 4070 N N . ALA A 1 551 ? -17.242 6.202 34.014 1.00 95.25 551 ALA A N 1
ATOM 4071 C CA . ALA A 1 551 ? -18.339 6.025 34.962 1.00 95.25 551 ALA A CA 1
ATOM 4072 C C . ALA A 1 551 ? -18.325 7.117 36.044 1.00 95.25 551 ALA A C 1
ATOM 4074 O O . ALA A 1 551 ? -19.361 7.723 36.328 1.00 95.25 551 ALA A O 1
ATOM 4075 N N . ALA A 1 552 ? -17.143 7.432 36.586 1.00 94.69 552 ALA A N 1
ATOM 4076 C CA . ALA A 1 552 ? -16.963 8.524 37.536 1.00 94.69 552 ALA A CA 1
ATOM 4077 C C . ALA A 1 552 ? -17.373 9.870 36.923 1.00 94.69 552 ALA A C 1
ATOM 4079 O O . ALA A 1 552 ? -18.139 10.612 37.535 1.00 94.69 552 ALA A O 1
ATOM 4080 N N . LEU A 1 553 ? -16.943 10.163 35.689 1.00 94.06 553 LEU A N 1
ATOM 4081 C CA . LEU A 1 553 ? -17.349 11.379 34.976 1.00 94.06 553 LEU A CA 1
ATOM 4082 C C . LEU A 1 553 ? -18.860 11.441 34.732 1.00 94.06 553 LEU A C 1
ATOM 4084 O O . LEU A 1 553 ? -19.465 12.497 34.939 1.00 94.06 553 LEU A O 1
ATOM 4088 N N . ALA A 1 554 ? -19.476 10.324 34.342 1.00 93.38 554 ALA A N 1
ATOM 4089 C CA . ALA A 1 554 ? -20.911 10.231 34.095 1.00 93.38 554 ALA A CA 1
ATOM 4090 C C . ALA A 1 554 ? -21.755 10.435 35.366 1.00 93.38 554 ALA A C 1
ATOM 4092 O O . ALA A 1 554 ? -22.893 10.898 35.276 1.00 93.38 554 ALA A O 1
ATOM 4093 N N . ALA A 1 555 ? -21.206 10.123 36.544 1.00 93.44 555 ALA A N 1
ATOM 4094 C CA . ALA A 1 555 ? -21.852 10.361 37.834 1.00 93.44 555 ALA A CA 1
ATOM 4095 C C . ALA A 1 555 ? -21.816 11.838 38.271 1.00 93.44 555 ALA A C 1
ATOM 4097 O O . ALA A 1 555 ? -22.589 12.243 39.138 1.00 93.44 555 ALA A O 1
ATOM 4098 N N . THR A 1 556 ? -20.944 12.662 37.680 1.00 93.19 556 THR A N 1
ATOM 4099 C CA . THR A 1 556 ? -20.865 14.092 38.010 1.00 93.19 556 THR A CA 1
ATOM 4100 C C . THR A 1 556 ? -21.939 14.921 37.297 1.00 93.19 556 THR A C 1
ATOM 4102 O O . THR A 1 556 ? -22.412 14.570 36.213 1.00 93.19 556 THR A O 1
ATOM 4105 N N . SER A 1 557 ? -22.250 16.099 37.848 1.00 89.94 557 SER A N 1
ATOM 4106 C CA . SER A 1 557 ? -23.044 17.151 37.192 1.00 89.94 557 SER A CA 1
ATOM 4107 C C . SER A 1 557 ? -22.223 18.031 36.234 1.00 89.94 557 SER A C 1
ATOM 4109 O O . SER A 1 557 ? -22.705 19.064 35.771 1.00 89.94 557 SER A O 1
ATOM 4111 N N . SER A 1 558 ? -20.982 17.637 35.915 1.00 92.19 558 SER A N 1
ATOM 4112 C CA . SER A 1 558 ? -20.103 18.395 35.023 1.00 92.19 558 SER A CA 1
ATOM 4113 C C . SER A 1 558 ? -20.740 18.587 33.643 1.00 92.19 558 SER A C 1
ATOM 4115 O O . SER A 1 558 ? -21.217 17.629 33.023 1.00 92.19 558 SER A O 1
ATOM 4117 N N . SER A 1 559 ? -20.708 19.824 33.144 1.00 90.19 559 SER A N 1
ATOM 4118 C CA . SER A 1 559 ? -21.177 20.215 31.808 1.00 90.19 559 SER A CA 1
ATOM 4119 C C . SER A 1 559 ? -20.115 20.042 30.716 1.00 90.19 559 SER A C 1
ATOM 4121 O O . SER A 1 559 ? -20.338 20.423 29.568 1.00 90.19 559 SER A O 1
ATOM 4123 N N . THR A 1 560 ? -18.954 19.465 31.048 1.00 93.81 560 THR A N 1
ATOM 4124 C CA . THR A 1 560 ? -17.914 19.173 30.054 1.00 93.81 560 THR A CA 1
ATOM 4125 C C . THR A 1 560 ? -18.438 18.237 28.964 1.00 93.81 560 THR A C 1
ATOM 4127 O O . THR A 1 560 ? -19.264 17.355 29.222 1.00 93.81 560 THR A O 1
ATOM 4130 N N . ARG A 1 561 ? -17.927 18.403 27.734 1.00 94.19 561 ARG A N 1
ATOM 4131 C CA . ARG A 1 561 ? -18.314 17.564 26.587 1.00 94.19 561 ARG A CA 1
ATOM 4132 C C . ARG A 1 561 ? -18.098 16.078 26.891 1.00 94.19 561 ARG A C 1
ATOM 4134 O O . ARG A 1 561 ? -19.012 15.290 26.693 1.00 94.19 561 ARG A O 1
ATOM 4141 N N . THR A 1 562 ? -16.953 15.727 27.477 1.00 93.25 562 THR A N 1
ATOM 4142 C CA . THR A 1 562 ? -16.616 14.357 27.894 1.00 93.25 562 THR A CA 1
ATOM 4143 C C . THR A 1 562 ? -17.617 13.784 28.900 1.00 93.25 562 THR A C 1
ATOM 4145 O O . THR A 1 562 ? -18.103 12.675 28.700 1.00 93.25 562 THR A O 1
ATOM 4148 N N . ALA A 1 563 ? -17.979 14.526 29.957 1.00 93.62 563 ALA A N 1
ATOM 4149 C CA . ALA A 1 563 ? -18.949 14.046 30.947 1.00 93.62 563 ALA A CA 1
ATOM 4150 C C . ALA A 1 563 ? -20.358 13.892 30.348 1.00 93.62 563 ALA A C 1
ATOM 4152 O O . ALA A 1 563 ? -21.071 12.942 30.670 1.00 93.62 563 ALA A O 1
ATOM 4153 N N . SER A 1 564 ? -20.752 14.794 29.442 1.00 94.69 564 SER A N 1
ATOM 4154 C CA . SER A 1 564 ? -22.015 14.689 28.705 1.00 94.69 564 SER A CA 1
ATOM 4155 C C . SER A 1 564 ? -22.053 13.455 27.800 1.00 94.69 564 SER A C 1
ATOM 4157 O O . SER A 1 564 ? -23.009 12.681 27.861 1.00 94.69 564 SER A O 1
ATOM 4159 N N . ALA A 1 565 ? -20.991 13.224 27.023 1.00 94.44 565 ALA A N 1
ATOM 4160 C CA . ALA A 1 565 ? -20.865 12.055 26.161 1.00 94.44 565 ALA A CA 1
ATOM 4161 C C . ALA A 1 565 ? -20.856 10.748 26.973 1.00 94.44 565 ALA A C 1
ATOM 4163 O O . ALA A 1 565 ? -21.567 9.813 26.624 1.00 94.44 565 ALA A O 1
ATOM 4164 N N . ALA A 1 566 ? -20.155 10.705 28.113 1.00 94.62 566 ALA A N 1
ATOM 4165 C CA . ALA A 1 566 ? -20.149 9.541 29.003 1.00 94.62 566 ALA A CA 1
ATOM 4166 C C . ALA A 1 566 ? -21.554 9.205 29.542 1.00 94.62 566 ALA A C 1
ATOM 4168 O O . ALA A 1 566 ? -21.951 8.041 29.543 1.00 94.62 566 ALA A O 1
ATOM 4169 N N . ARG A 1 567 ? -22.346 10.214 29.943 1.00 94.88 567 ARG A N 1
ATOM 4170 C CA . ARG A 1 567 ? -23.749 10.002 30.350 1.00 94.88 567 ARG A CA 1
ATOM 4171 C C . ARG A 1 567 ? -24.603 9.466 29.206 1.00 94.88 567 ARG A C 1
ATOM 4173 O O . ARG A 1 567 ? -25.355 8.523 29.411 1.00 94.88 567 ARG A O 1
ATOM 4180 N N . ARG A 1 568 ? -24.465 10.030 28.003 1.00 95.19 568 ARG A N 1
ATOM 4181 C CA . ARG A 1 568 ? -25.188 9.533 26.822 1.00 95.19 568 ARG A CA 1
ATOM 4182 C C . ARG A 1 568 ? -24.821 8.089 26.497 1.00 95.19 568 ARG A C 1
ATOM 4184 O O . ARG A 1 568 ? -25.716 7.309 26.211 1.00 95.19 568 ARG A O 1
ATOM 4191 N N . LEU A 1 569 ? -23.539 7.731 26.596 1.00 94.62 569 LEU A N 1
ATOM 4192 C CA . LEU A 1 569 ? -23.067 6.375 26.323 1.00 94.62 569 LEU A CA 1
ATOM 4193 C C . LEU A 1 569 ? -23.652 5.362 27.315 1.00 94.62 569 LEU A C 1
ATOM 4195 O O . LEU A 1 569 ? -24.092 4.294 26.903 1.00 94.62 569 LEU A O 1
ATOM 4199 N N . ARG A 1 570 ? -23.722 5.718 28.606 1.00 93.44 570 ARG A N 1
ATOM 4200 C CA . ARG A 1 570 ? -24.401 4.911 29.635 1.00 93.44 570 ARG A CA 1
ATOM 4201 C C . ARG A 1 570 ? -25.871 4.663 29.290 1.00 93.44 570 ARG A C 1
ATOM 4203 O O . ARG A 1 570 ? -26.373 3.563 29.487 1.00 93.44 570 ARG A O 1
ATOM 4210 N N . ASP A 1 571 ? -26.549 5.696 28.797 1.00 92.12 571 ASP A N 1
ATOM 4211 C CA . ASP A 1 571 ? -27.992 5.684 28.557 1.00 92.12 571 ASP A CA 1
ATOM 4212 C C . ASP A 1 571 ? -28.355 5.190 27.135 1.00 92.12 571 ASP A C 1
ATOM 4214 O O . ASP A 1 571 ? -29.531 5.185 26.772 1.00 92.12 571 ASP A O 1
ATOM 4218 N N . ALA A 1 572 ? -27.373 4.773 26.325 1.00 90.12 572 ALA A N 1
ATOM 4219 C CA . ALA A 1 572 ? -27.543 4.482 24.898 1.00 90.12 572 ALA A CA 1
ATOM 4220 C C . ALA A 1 572 ? -28.488 3.305 24.601 1.00 90.12 572 ALA A C 1
ATOM 4222 O O . ALA A 1 572 ? -29.166 3.322 23.583 1.00 90.12 572 ALA A O 1
ATOM 4223 N N . ALA A 1 573 ? -28.584 2.312 25.492 1.00 78.19 573 ALA A N 1
ATOM 4224 C CA . ALA A 1 573 ? -29.509 1.182 25.334 1.00 78.19 573 ALA A CA 1
ATOM 4225 C C . ALA A 1 573 ? -30.979 1.532 25.631 1.00 78.19 573 ALA A C 1
ATOM 4227 O O . ALA A 1 573 ? -31.878 0.758 25.311 1.00 78.19 573 ALA A O 1
ATOM 4228 N N . VAL A 1 574 ? -31.222 2.667 26.295 1.00 77.12 574 VAL A N 1
ATOM 4229 C CA . VAL A 1 574 ? -32.558 3.109 26.735 1.00 77.12 574 VAL A CA 1
ATOM 4230 C C . VAL A 1 574 ? -33.181 4.097 25.739 1.00 77.12 574 VAL A C 1
ATOM 4232 O O . VAL A 1 574 ? -34.387 4.335 25.782 1.00 77.12 574 VAL A O 1
ATOM 4235 N N . ARG A 1 575 ? -32.366 4.678 24.854 1.00 66.88 575 ARG A N 1
ATOM 4236 C CA . ARG A 1 575 ? -32.771 5.626 23.808 1.00 66.88 575 ARG A CA 1
ATOM 4237 C C . ARG A 1 575 ? -32.989 4.896 22.488 1.00 66.88 575 ARG A C 1
ATOM 4239 O O . ARG A 1 575 ? -33.922 5.301 21.760 1.00 66.88 575 ARG A O 1
#

Secondary structure (DSSP, 8-state):
-GGGGS-HHHHHHHHHHHHTTS-S--HHHHHHH-GGGS---S-------PPPPP-PPPPPB-PPPSSHHHHHHHHHHHHH----HHHHHHHHHHHHHTTT---TTHHHHHHHHHHHHHHH-S-TTSHHHHHHHHHHHHH-TTGGGSGGGPPPPSSEEEEEEESSGGGSPTT-EEEEEEE--TTSPPEEEEEEEEEEE----HHHHHHHHHHHHHHHHTSSS---TT--SBTTS---HHHHHHHHHTSPPP----TT---SS--PPPPPPHHHHHHHHHHS-TTTHHHHHHHHT--HHHHHHHHHHHHSGGG-EEEEEEEP-EETTEE--EEEEEEE-S----BTTBHHHHHH--TTHHHHTTSTHHHHHHHHH-SHHHHHHHHH-TT-HHHHHHHHHHHHHHHTT-SS---HHHHHHHHH--SPP-HHHHHHHHHHHT-S-HHHHHHHHHHHHHHHHHT-S-HHHHHHHHHHHHSTT----SSPPPPHHHHHHHHHHHHTT-HHHHHHHHHHHHHHHHHHTTSTTHHHHHHHHHHHHHHHT---PPPHHHHHHHHS---SHHHHHHHHHHTTTT-

pLDDT: mean 82.38, std 16.74, range [28.88, 98.69]